Protein AF-A0A8S9ZPK0-F1 (afdb_monomer_lite)

Secondary structure (DSSP, 8-state):
-------------PPPPPHHHHHHHHTS--HHHHHHH---HHHHHHHHHHS-TT----GGG----TTTHHHHHHHHHHTT-TTHHHHHHHHHHHHHHHHTT-HHHHHHHHHHHHHH-HHHHH-HHHHHHHHHHHHHHHHHHHHHHTTS-SSHHHHHHHHHHHHHHHHHHHHHHHHH-HHHHGGGHHHHHHHHHHTT-HHHIIIIITT-GGG--HHHHHHHHHHHHHIIIIIS--HHHHHHHIIIIIHHHHGGGGBSSSTTT-TTT-SS-HHHHHHHHHH---HHHHHHHHHHHHHHHHHHHHHHS------GGGGG---------TTHHHHHHHHHHH--PPP-TTHHHHHTTTT-GGGGG--B-HHHHHHHHHHHHHHHHHH-TT-HHHHHHHHHHHHHTT-HHHHHHHHHHHHHHHHH--------S-HHHHHHHHHHHHHS-HHHHHHHHHHHHHHTT-HHHHHHHGGGSSS-HHHHHHHHHHHHH-SS--S-HHHHGGG---HHHHHHHHHHHTSTTS-HHHHHHHHHHHT-GGG-TTS-HHHHHHHHHHHHHHHHHHHHHHHH-------

Radius of gyration: 31.36 Å; chains: 1; bounding box: 87×72×83 Å

InterPro domains:
  IPR057980 Integrator complex subunit 8, TPR repeats [PF25756] (27-567)

Sequence (575 aa):
MRTLTLPSSNDRIPAIPSDIQIQELSKSENALWNIFTSFDINILRSSFLQLDSTFRIENKRMVFSPVSADPILNAVNASGDRFFVRSQIMLWKLEQLALLGNMKKWTEFVNKFSEDCKVIEENKDLQMLLLCDSMRIGLANWNSDFCRPAFPQEFVKNAPELKQQLNGVLTRAIQDNKSTFQIFSKELTCYLLNNREWSFAVQRIKNQPLLTTPFTNIAVIFSFFFTKLYIEKKKDEAFKTAREVIWKVLTPTFDKLKFGQDPRQCMIGKEPLLNLIEGLKDLEVLNILIGFVSFLYNFVITTDLKPLKSNINAFAETDSTDNVSSTEDSSNLLLRAVGRTIYLDNAELWQSISILDTYKSYEIDVDYLEKVLNLLSEQASLVGPVYLPWLCFRADFAFARERYEEAALLYLETIIALDRGLFQTSLDGTSAGITAKQQICKKVDIDLIYSRLAVSFYFLRMPTLAAIIGQMHTDIKPHLNLIEHLLKNTALTVDSGPAYFPLAGDVHLRTKMAAVYKQPPLELSLYTQSLQCQANKAMNINNSKEVLDRERLRRNERIIEILAKQFFEINIGRK

Organism: NCBI:txid189291

pLDDT: mean 76.19, std 16.97, range [24.22, 95.81]

Foldseek 3Di:
DDDDDDDDPDPPPPPDDDPVRLVVLCPDPQLVSVLVNDLDVVSVVVSVVVDDLPDADDCPPFDADPFQLPVLLVLCVVVVHSCSRVSSSLRSSLVVCLVVLPLVSSVVSVVVVCVVRVSNVVDPVSVLSVLLVSLLSNLLSLLVCLQPPPDVVVNVVCVVVNVVSVVVSVVVQLVPALVSLVSNLLSVLLSCQSVVVLVCLQPPQVVRPSNDALSSVVSNLVSVLCCCCPVVVPPPVSLVSCLPPVCQACQLLFFPPNNPVDPVRHSDHLVSVLSSLLSHQHPVVLLSVLQVLLLVVQVCCPPVVPHDPDDLPPVPDDPDDDDDDPDPVLLVVLCNSLDLRAQHPPVVSSVVNVPDPVVVPGDGNVVSSLVSLVSSLVSCCSRPVLDLSSLRRNLSNCLSVVVLLSNLLSLLSNVCSLPPVPPPPDPPDDPVVVVVNVVVSVSDDNLSSLSSNLSSCLVVQALLLSLQSLLVDPDSVSVLVVSLSSLQPRPHHPDPNLVLLLLRLDLSSLVSQLVSCVDPPHDPVSNVSSVVSNPDPQRDPPDDPVSSVVSNVVSVVVSSQVSCCVSVVDRPDDD

Structure (mmCIF, N/CA/C/O backbone):
data_AF-A0A8S9ZPK0-F1
#
_entry.id   AF-A0A8S9ZPK0-F1
#
loop_
_atom_site.group_PDB
_atom_site.id
_atom_site.type_symbol
_atom_site.label_atom_id
_atom_site.label_alt_id
_atom_site.label_comp_id
_atom_site.label_asym_id
_atom_site.label_entity_id
_atom_site.label_seq_id
_atom_site.pdbx_PDB_ins_code
_atom_site.Cartn_x
_atom_site.Cartn_y
_atom_site.Cartn_z
_atom_site.occupancy
_atom_site.B_iso_or_equiv
_atom_site.auth_seq_id
_atom_site.auth_comp_id
_atom_site.auth_asym_id
_atom_site.auth_atom_id
_atom_site.pdbx_PDB_model_num
ATOM 1 N N . MET A 1 1 ? -53.438 -42.091 -9.674 1.00 29.72 1 MET A N 1
ATOM 2 C CA . MET A 1 1 ? -51.977 -42.159 -9.917 1.00 29.72 1 MET A CA 1
ATOM 3 C C . MET A 1 1 ? -51.540 -40.769 -10.354 1.00 29.72 1 MET A C 1
ATOM 5 O O . MET A 1 1 ? -52.127 -40.268 -11.296 1.00 29.72 1 MET A O 1
ATOM 9 N N . ARG A 1 2 ? -50.858 -40.008 -9.481 1.00 26.83 2 ARG A N 1
ATOM 10 C CA . ARG A 1 2 ? -49.400 -39.719 -9.539 1.00 26.83 2 ARG A CA 1
ATOM 11 C C . ARG A 1 2 ? -49.002 -39.192 -10.930 1.00 26.83 2 ARG A C 1
ATOM 13 O O . ARG A 1 2 ? -49.182 -39.914 -11.893 1.00 26.83 2 ARG A O 1
ATOM 20 N N . THR A 1 3 ? -48.490 -37.974 -11.079 1.00 24.22 3 THR A N 1
ATOM 21 C CA . THR A 1 3 ? -47.294 -37.472 -10.381 1.00 24.22 3 THR A CA 1
ATOM 22 C C . THR A 1 3 ? -47.275 -35.955 -10.190 1.00 24.22 3 THR A C 1
ATOM 24 O O . THR A 1 3 ? -47.578 -35.185 -11.095 1.00 24.22 3 THR A O 1
ATOM 27 N N . LEU A 1 4 ? -46.833 -35.576 -8.990 1.00 29.75 4 LEU A N 1
ATOM 28 C CA . LEU A 1 4 ? -46.273 -34.282 -8.619 1.00 29.75 4 LEU A CA 1
ATOM 29 C C . LEU A 1 4 ? -45.032 -33.965 -9.465 1.00 29.75 4 LEU A C 1
ATOM 31 O O . LEU A 1 4 ? -44.118 -34.784 -9.531 1.00 29.75 4 LEU A O 1
ATOM 35 N N . THR A 1 5 ? -44.949 -32.745 -9.983 1.00 26.58 5 THR A N 1
ATOM 36 C CA . THR A 1 5 ? -43.672 -32.072 -10.240 1.00 26.58 5 THR A CA 1
ATOM 37 C C . THR A 1 5 ? -43.648 -30.809 -9.393 1.00 26.58 5 THR A C 1
ATOM 39 O O . THR A 1 5 ? -44.395 -29.864 -9.645 1.00 26.58 5 THR A O 1
ATOM 42 N N . LEU A 1 6 ? -42.834 -30.846 -8.337 1.00 28.53 6 LEU A N 1
ATOM 43 C CA . LEU A 1 6 ? -42.454 -29.688 -7.529 1.00 28.53 6 LEU A CA 1
ATOM 44 C C . LEU A 1 6 ? -41.881 -28.592 -8.444 1.00 28.53 6 LEU A C 1
ATOM 46 O O . LEU A 1 6 ? -41.043 -28.915 -9.290 1.00 28.53 6 LEU A O 1
ATOM 50 N N . PRO A 1 7 ? -42.248 -27.311 -8.271 1.00 30.31 7 PRO A N 1
ATOM 51 C CA . PRO A 1 7 ? -41.434 -26.239 -8.804 1.00 30.31 7 PRO A CA 1
ATOM 52 C C . PRO A 1 7 ? -40.134 -26.198 -8.002 1.00 30.31 7 PRO A C 1
ATOM 54 O O . PRO A 1 7 ? -40.140 -26.072 -6.777 1.00 30.31 7 PRO A O 1
ATOM 57 N N . SER A 1 8 ? -39.025 -26.341 -8.722 1.00 28.77 8 SER A N 1
ATOM 58 C CA . SER A 1 8 ? -37.666 -26.144 -8.239 1.00 28.77 8 SER A CA 1
ATOM 59 C C . SER A 1 8 ? -37.565 -24.860 -7.416 1.00 28.77 8 SER A C 1
ATOM 61 O O . SER A 1 8 ? -37.899 -23.774 -7.900 1.00 28.77 8 SER A O 1
ATOM 63 N N . SER A 1 9 ? -37.070 -24.999 -6.190 1.00 34.22 9 SER A N 1
ATOM 64 C CA . SER A 1 9 ? -36.557 -23.917 -5.362 1.00 34.22 9 SER A CA 1
ATOM 65 C C . SER A 1 9 ? -35.457 -23.182 -6.126 1.00 34.22 9 SER A C 1
ATOM 67 O O . SER A 1 9 ? -34.291 -23.567 -6.098 1.00 34.22 9 SER A O 1
ATOM 69 N N . ASN A 1 10 ? -35.842 -22.133 -6.848 1.00 32.78 10 ASN A N 1
ATOM 70 C CA . ASN A 1 10 ? -34.906 -21.097 -7.235 1.00 32.78 10 ASN A CA 1
ATOM 71 C C . ASN A 1 10 ? -34.481 -20.396 -5.945 1.00 32.78 10 ASN A C 1
ATOM 73 O O . ASN A 1 10 ? -35.263 -19.629 -5.378 1.00 32.78 10 ASN A O 1
ATOM 77 N N . ASP A 1 11 ? -33.243 -20.644 -5.523 1.00 33.84 11 ASP A N 1
ATOM 78 C CA . ASP A 1 11 ? -32.454 -19.754 -4.675 1.00 33.84 11 ASP A CA 1
ATOM 79 C C . ASP A 1 11 ? -32.315 -18.397 -5.383 1.00 33.84 11 ASP A C 1
ATOM 81 O O . ASP A 1 11 ? -31.284 -18.038 -5.951 1.00 33.84 11 ASP A O 1
ATOM 85 N N . ARG A 1 12 ? -33.400 -17.621 -5.411 1.00 34.88 12 ARG A N 1
ATOM 86 C CA . ARG A 1 12 ? -33.320 -16.194 -5.682 1.00 34.88 12 ARG A CA 1
ATOM 87 C C . ARG A 1 12 ? -32.752 -15.579 -4.419 1.00 34.88 12 ARG A C 1
ATOM 89 O O . ARG A 1 12 ? -33.458 -15.467 -3.418 1.00 34.88 12 ARG A O 1
ATOM 96 N N . ILE A 1 13 ? -31.487 -15.175 -4.482 1.00 34.38 13 ILE A N 1
ATOM 97 C CA . ILE A 1 13 ? -30.953 -14.137 -3.599 1.00 34.38 13 ILE A CA 1
ATOM 98 C C . ILE A 1 13 ? -32.032 -13.041 -3.555 1.00 34.38 13 ILE A C 1
ATOM 100 O O . ILE A 1 13 ? -32.404 -12.546 -4.625 1.00 34.38 13 ILE A O 1
ATOM 104 N N . PRO A 1 14 ? -32.626 -12.731 -2.386 1.00 46.38 14 PRO A N 1
ATOM 105 C CA . PRO A 1 14 ? -33.653 -11.707 -2.321 1.00 46.38 14 PRO A CA 1
ATOM 106 C C . PRO A 1 14 ? -33.056 -10.423 -2.889 1.00 46.38 14 PRO A C 1
ATOM 108 O O . PRO A 1 14 ? -32.005 -9.979 -2.427 1.00 46.38 14 PRO A O 1
ATOM 111 N N . ALA A 1 15 ? -33.683 -9.883 -3.936 1.00 54.69 15 ALA A N 1
ATOM 112 C CA . ALA A 1 15 ? -33.232 -8.646 -4.552 1.00 54.69 15 ALA A CA 1
ATOM 113 C C . ALA A 1 15 ? -33.161 -7.567 -3.466 1.00 54.69 15 ALA A C 1
ATOM 115 O O . ALA A 1 15 ? -34.117 -7.392 -2.705 1.00 54.69 15 ALA A O 1
ATOM 116 N N . ILE A 1 16 ? -32.014 -6.893 -3.370 1.00 59.16 16 ILE A N 1
ATOM 117 C CA . ILE A 1 16 ? -31.833 -5.769 -2.453 1.00 59.16 16 ILE A CA 1
ATOM 118 C C . ILE A 1 16 ? -32.924 -4.741 -2.800 1.00 59.16 16 ILE A C 1
ATOM 120 O O . ILE A 1 16 ? -33.043 -4.388 -3.978 1.00 59.16 16 ILE A O 1
ATOM 124 N N . PRO A 1 17 ? -33.755 -4.303 -1.837 1.00 68.94 17 PRO A N 1
ATOM 125 C CA . PRO A 1 17 ? -34.809 -3.339 -2.120 1.00 68.94 17 PRO A CA 1
ATOM 126 C C . PRO A 1 17 ? -34.199 -2.046 -2.673 1.00 68.94 17 PRO A C 1
ATOM 128 O O . PRO A 1 17 ? -33.182 -1.577 -2.169 1.00 68.94 17 PRO A O 1
ATOM 131 N N . SER A 1 18 ? -34.815 -1.473 -3.705 1.00 74.62 18 SER A N 1
ATOM 132 C CA . SER A 1 18 ? -34.405 -0.168 -4.246 1.00 74.62 18 SER A CA 1
ATOM 133 C C . SER A 1 18 ? -34.606 0.957 -3.222 1.00 74.62 18 SER A C 1
ATOM 135 O O . SER A 1 18 ? -35.471 0.851 -2.352 1.00 74.62 18 SER A O 1
ATOM 137 N N . ASP A 1 19 ? -33.877 2.070 -3.352 1.00 74.31 19 ASP A N 1
ATOM 138 C CA . ASP A 1 19 ? -33.983 3.223 -2.437 1.00 74.31 19 ASP A CA 1
ATOM 139 C C . ASP A 1 19 ? -35.425 3.732 -2.275 1.00 74.31 19 ASP A C 1
ATOM 141 O O . ASP A 1 19 ? -35.847 4.104 -1.179 1.00 74.31 19 ASP A O 1
ATOM 145 N N . ILE A 1 20 ? -36.211 3.691 -3.356 1.00 79.69 20 ILE A N 1
ATOM 146 C CA . ILE A 1 20 ? -37.630 4.073 -3.363 1.00 79.69 20 ILE A CA 1
ATOM 147 C C . ILE A 1 20 ? -38.452 3.093 -2.518 1.00 79.69 20 ILE A C 1
ATOM 149 O O . ILE A 1 20 ? -39.242 3.519 -1.680 1.00 79.69 20 ILE A O 1
ATOM 153 N N . GLN A 1 21 ? -38.218 1.787 -2.673 1.00 78.94 21 GLN A N 1
ATOM 154 C CA . GLN A 1 21 ? -38.884 0.763 -1.866 1.00 78.94 21 GLN A CA 1
ATOM 155 C C . GLN A 1 21 ? -38.506 0.891 -0.388 1.00 78.94 21 GLN A C 1
ATOM 157 O O . GLN A 1 21 ? -39.372 0.772 0.470 1.00 78.94 21 GLN A O 1
ATOM 162 N N . ILE A 1 22 ? -37.245 1.190 -0.064 1.00 74.44 22 ILE A N 1
ATOM 163 C CA . ILE A 1 22 ? -36.819 1.433 1.322 1.00 74.44 22 ILE A CA 1
ATOM 164 C C . ILE A 1 22 ? -37.522 2.671 1.893 1.00 74.44 22 ILE A C 1
ATOM 166 O O . ILE A 1 22 ? -37.986 2.635 3.032 1.00 74.44 22 ILE A O 1
ATOM 170 N N . GLN A 1 23 ? -37.661 3.747 1.111 1.00 75.00 23 GLN A N 1
ATOM 171 C CA . GLN A 1 23 ? -38.401 4.938 1.535 1.00 75.00 23 GLN A CA 1
ATOM 172 C C . GLN A 1 23 ? -39.891 4.656 1.753 1.00 75.00 23 GLN A C 1
ATOM 174 O O . GLN A 1 23 ? -40.455 5.128 2.739 1.00 75.00 23 GLN A O 1
ATOM 179 N N . GLU A 1 24 ? -40.536 3.884 0.883 1.00 76.56 24 GLU A N 1
ATOM 180 C CA . GLU A 1 24 ? -41.938 3.483 1.049 1.00 76.56 24 GLU A CA 1
ATOM 181 C C . GLU A 1 24 ? -42.128 2.594 2.282 1.00 76.56 24 GLU A C 1
ATOM 183 O O . GLU A 1 24 ? -43.028 2.833 3.088 1.00 76.56 24 GLU A O 1
ATOM 188 N N . LEU A 1 25 ? -41.230 1.630 2.494 1.00 73.62 25 LEU A N 1
ATOM 189 C CA . LEU A 1 25 ? -41.229 0.769 3.678 1.00 73.62 25 LEU A CA 1
ATOM 190 C C . LEU A 1 25 ? -40.976 1.562 4.967 1.00 73.62 25 LEU A C 1
ATOM 192 O O . LEU A 1 25 ? -41.620 1.290 5.980 1.00 73.62 25 LEU A O 1
ATOM 196 N N . SER A 1 26 ? -40.121 2.588 4.921 1.00 67.12 26 SER A N 1
ATOM 197 C CA . SER A 1 26 ? -39.860 3.486 6.057 1.00 67.12 26 SER A CA 1
ATOM 198 C C . SER A 1 26 ? -41.045 4.380 6.434 1.00 67.12 26 SER A C 1
ATOM 200 O O . SER A 1 26 ? -41.071 4.930 7.530 1.00 67.12 26 SER A O 1
ATOM 202 N N . LYS A 1 27 ? -42.024 4.524 5.532 1.00 75.00 27 LYS A N 1
ATOM 203 C CA . LYS A 1 27 ? -43.287 5.232 5.781 1.00 75.00 27 LYS A CA 1
ATOM 204 C C . LYS A 1 27 ? -44.397 4.290 6.248 1.00 75.00 27 LYS A C 1
ATOM 206 O O . LYS A 1 27 ? -45.496 4.755 6.537 1.00 75.00 27 LYS A O 1
ATOM 211 N N . SER A 1 28 ? -44.149 2.979 6.281 1.00 70.12 28 SER A N 1
ATOM 212 C CA . SER A 1 28 ? -45.157 2.008 6.697 1.00 70.12 28 SER A CA 1
ATOM 213 C C . SER A 1 28 ? -45.361 2.035 8.216 1.00 70.12 28 SER A C 1
ATOM 215 O O . SER A 1 28 ? -44.416 2.165 8.988 1.00 70.12 28 SER A O 1
ATOM 217 N N . GLU A 1 29 ? -46.601 1.848 8.669 1.00 71.25 29 GLU A N 1
ATOM 218 C CA . GLU A 1 29 ? -46.918 1.724 10.104 1.00 71.25 29 GLU A CA 1
ATOM 219 C C . GLU A 1 29 ? -46.503 0.362 10.691 1.00 71.25 29 GLU A C 1
ATOM 221 O O . GLU A 1 29 ? -46.737 0.072 11.862 1.00 71.25 29 GLU A O 1
ATOM 226 N N . ASN A 1 30 ? -45.882 -0.504 9.888 1.00 82.25 30 ASN A N 1
ATOM 227 C CA . ASN A 1 30 ? -45.494 -1.834 10.317 1.00 82.25 30 ASN A CA 1
ATOM 228 C C . ASN A 1 30 ? -44.265 -1.767 11.238 1.00 82.25 30 ASN A C 1
ATOM 230 O O . ASN A 1 30 ? -43.168 -1.397 10.811 1.00 82.25 30 ASN A O 1
ATOM 234 N N . ALA A 1 31 ? -44.440 -2.206 12.486 1.00 81.06 31 ALA A N 1
ATOM 235 C CA . ALA A 1 31 ? -43.391 -2.278 13.502 1.00 81.06 31 ALA A CA 1
ATOM 236 C C . ALA A 1 31 ? -42.100 -2.962 13.018 1.00 81.06 31 ALA A C 1
ATOM 238 O O . ALA A 1 31 ? -40.998 -2.512 13.327 1.00 81.06 31 ALA A O 1
ATOM 239 N N . LEU A 1 32 ? -42.221 -4.032 12.230 1.00 81.62 32 LEU A N 1
ATOM 240 C CA . LEU A 1 32 ? -41.086 -4.802 11.727 1.00 81.62 32 LEU A CA 1
ATOM 241 C C . LEU A 1 32 ? -40.275 -4.006 10.696 1.00 81.62 32 LEU A C 1
ATOM 243 O O . LEU A 1 32 ? -39.047 -3.998 10.752 1.00 81.62 32 LEU A O 1
ATOM 247 N N . TRP A 1 33 ? -40.947 -3.279 9.801 1.00 82.50 33 TRP A N 1
ATOM 248 C CA . TRP A 1 33 ? -40.270 -2.410 8.838 1.00 82.50 33 TRP A CA 1
ATOM 249 C C . TRP A 1 33 ? -39.621 -1.214 9.520 1.00 82.50 33 TRP A C 1
ATOM 251 O O . TRP A 1 33 ? -38.454 -0.948 9.254 1.00 82.50 33 TRP A O 1
ATOM 261 N N . ASN A 1 34 ? -40.303 -0.592 10.483 1.00 84.88 34 ASN A N 1
ATOM 262 C CA . ASN A 1 34 ? -39.725 0.472 11.303 1.00 84.88 34 ASN A CA 1
ATOM 263 C C . ASN A 1 34 ? -38.454 0.016 12.031 1.00 84.88 34 ASN A C 1
ATOM 265 O O . ASN A 1 34 ? -37.470 0.755 12.082 1.00 84.88 34 ASN A O 1
ATOM 269 N N . ILE A 1 35 ? -38.428 -1.223 12.526 1.00 85.19 35 ILE A N 1
ATOM 270 C CA . ILE A 1 35 ? -37.233 -1.815 13.132 1.00 85.19 35 ILE A CA 1
ATOM 271 C C . ILE A 1 35 ? -36.103 -1.995 12.124 1.00 85.19 35 ILE A C 1
ATOM 273 O O . ILE A 1 35 ? -34.948 -1.763 12.471 1.00 85.19 35 ILE A O 1
ATOM 277 N N . PHE A 1 36 ? -36.382 -2.364 10.878 1.00 83.56 36 PHE A N 1
ATOM 278 C CA . PHE A 1 36 ? -35.328 -2.514 9.878 1.00 83.56 36 PHE A CA 1
ATOM 279 C C . PHE A 1 36 ? -34.828 -1.175 9.327 1.00 83.56 36 PHE A C 1
ATOM 281 O O . PHE A 1 36 ? -33.621 -1.013 9.166 1.00 83.56 36 PHE A O 1
ATOM 288 N N . THR A 1 37 ? -35.706 -0.197 9.106 1.00 84.44 37 THR A N 1
ATOM 289 C CA . THR A 1 37 ? -35.370 1.036 8.374 1.00 84.44 37 THR A CA 1
ATOM 290 C C . THR A 1 37 ? -35.040 2.237 9.261 1.00 84.44 37 THR A C 1
ATOM 292 O O . THR A 1 37 ? -34.366 3.154 8.799 1.00 84.44 37 THR A O 1
ATOM 295 N N . SER A 1 38 ? -35.494 2.276 10.520 1.00 86.94 38 SER A N 1
ATOM 296 C CA . SER A 1 38 ? -35.297 3.442 11.396 1.00 86.94 38 SER A CA 1
ATOM 297 C C . SER A 1 38 ? -34.034 3.345 12.253 1.00 86.94 38 SER A C 1
ATOM 299 O O . SER A 1 38 ? -33.698 2.283 12.770 1.00 86.94 38 SER A O 1
ATOM 301 N N . PHE A 1 39 ? -33.365 4.478 12.466 1.00 88.38 39 PHE A N 1
ATOM 302 C CA . PHE A 1 39 ? -32.302 4.646 13.467 1.00 88.38 39 PHE A CA 1
ATOM 303 C C . PHE A 1 39 ? -32.743 5.549 14.632 1.00 88.38 39 PHE A C 1
ATOM 305 O O . PHE A 1 39 ? -31.925 5.901 15.473 1.00 88.38 39 PHE A O 1
ATOM 312 N N . ASP A 1 40 ? -34.016 5.947 14.706 1.00 87.44 40 ASP A N 1
ATOM 313 C CA . ASP A 1 40 ? -34.529 6.690 15.860 1.00 87.44 40 ASP A CA 1
ATOM 314 C C . ASP A 1 40 ? -34.955 5.717 16.960 1.00 87.44 40 ASP A C 1
ATOM 316 O O . ASP A 1 40 ? -35.911 4.955 16.798 1.00 87.44 40 ASP A O 1
ATOM 320 N N . ILE A 1 41 ? -34.269 5.771 18.103 1.00 85.44 41 ILE A N 1
ATOM 321 C CA . ILE A 1 41 ? -34.549 4.893 19.236 1.00 85.44 41 ILE A CA 1
ATOM 322 C C . ILE A 1 41 ? -35.996 5.004 19.726 1.00 85.44 41 ILE A C 1
ATOM 324 O O . ILE A 1 41 ? -36.561 4.009 20.165 1.00 85.44 41 ILE A O 1
ATOM 328 N N . ASN A 1 42 ? -36.631 6.174 19.612 1.00 87.00 42 ASN A N 1
ATOM 329 C CA . ASN A 1 42 ? -38.009 6.362 20.055 1.00 87.00 42 ASN A CA 1
ATOM 330 C C . ASN A 1 42 ? -38.987 5.585 19.165 1.00 87.00 42 ASN A C 1
ATOM 332 O O . ASN A 1 42 ? -39.918 4.957 19.670 1.00 87.00 42 ASN A O 1
ATOM 336 N N . ILE A 1 43 ? -38.732 5.567 17.853 1.00 87.38 43 ILE A N 1
ATOM 337 C CA . ILE A 1 43 ? -39.488 4.766 16.881 1.00 87.38 43 ILE A CA 1
ATOM 338 C C . ILE A 1 43 ? -39.237 3.273 17.118 1.00 87.38 43 ILE A C 1
ATOM 340 O O . ILE A 1 43 ? -40.154 2.457 17.025 1.00 87.38 43 ILE A O 1
ATOM 344 N N . LEU A 1 44 ? -38.006 2.894 17.465 1.00 87.44 44 LEU A N 1
ATOM 345 C CA . LEU A 1 44 ? -37.683 1.506 17.789 1.00 87.44 44 LEU A CA 1
ATOM 346 C C . LEU A 1 44 ? -38.385 1.054 19.073 1.00 87.44 44 LEU A C 1
ATOM 348 O O . LEU A 1 44 ? -38.981 -0.019 19.080 1.00 87.44 44 LEU A O 1
ATOM 352 N N . ARG A 1 45 ? -38.399 1.880 20.128 1.00 84.88 45 ARG A N 1
ATOM 353 C CA . ARG A 1 45 ? -39.120 1.606 21.383 1.00 84.88 45 ARG A CA 1
ATOM 354 C C . ARG A 1 45 ? -40.601 1.338 21.127 1.00 84.88 45 ARG A C 1
ATOM 356 O O . ARG A 1 45 ? -41.112 0.319 21.586 1.00 84.88 45 ARG A O 1
ATOM 363 N N . SER A 1 46 ? -41.278 2.214 20.381 1.00 86.00 46 SER A N 1
ATOM 364 C CA . SER A 1 46 ? -42.700 2.031 20.066 1.00 86.00 46 SER A CA 1
ATOM 365 C C . SER A 1 46 ? -42.940 0.778 19.220 1.00 86.00 46 SER A C 1
ATOM 367 O O . SER A 1 46 ? -43.850 0.007 19.515 1.00 86.00 46 SER A O 1
ATOM 369 N N . SER A 1 47 ? -42.074 0.508 18.242 1.00 86.88 47 SER A N 1
ATOM 370 C CA . SER A 1 47 ? -42.166 -0.681 17.386 1.00 86.88 47 SER A CA 1
ATOM 371 C C . SER A 1 47 ? -41.943 -1.982 18.167 1.00 86.88 47 SER A C 1
ATOM 373 O O . SER A 1 47 ? -42.648 -2.968 17.967 1.00 86.88 47 SER A O 1
ATOM 375 N N . PHE A 1 48 ? -41.017 -1.991 19.127 1.00 84.12 48 PHE A N 1
ATOM 376 C CA . PHE A 1 48 ? -40.763 -3.154 19.976 1.00 84.12 48 PHE A CA 1
ATOM 377 C C . PHE A 1 48 ? -41.894 -3.481 20.951 1.00 84.12 48 PHE A C 1
ATOM 379 O O . PHE A 1 48 ? -41.963 -4.619 21.419 1.00 84.12 48 PHE A O 1
ATOM 386 N N . LEU A 1 49 ? -42.745 -2.511 21.293 1.00 82.81 49 LEU A N 1
ATOM 387 C CA . LEU A 1 49 ? -43.949 -2.744 22.097 1.00 82.81 49 LEU A CA 1
ATOM 388 C C . LEU A 1 49 ? -45.072 -3.398 21.280 1.00 82.81 49 LEU A C 1
ATOM 390 O O . LEU A 1 49 ? -45.932 -4.051 21.859 1.00 82.81 49 LEU A O 1
ATOM 394 N N . GLN A 1 50 ? -45.057 -3.223 19.957 1.00 80.88 50 GLN A N 1
ATOM 395 C CA . GLN A 1 50 ? -46.059 -3.767 19.036 1.00 80.88 50 GLN A CA 1
ATOM 396 C C . GLN A 1 50 ? -45.724 -5.187 18.552 1.00 80.88 50 GLN A C 1
ATOM 398 O O . GLN A 1 50 ? -46.592 -5.871 18.014 1.00 80.88 50 GLN A O 1
ATOM 403 N N . LEU A 1 51 ? -44.474 -5.631 18.719 1.00 75.31 51 LEU A N 1
ATOM 404 C CA . LEU A 1 51 ? -44.044 -6.976 18.348 1.00 75.31 51 LEU A CA 1
ATOM 405 C C . LEU A 1 51 ? -44.404 -8.013 19.413 1.00 75.31 51 LEU A C 1
ATOM 407 O O . LEU A 1 51 ? -44.324 -7.753 20.614 1.00 75.31 51 LEU A O 1
ATOM 411 N N . ASP A 1 52 ? -44.719 -9.224 18.952 1.00 69.69 52 ASP A N 1
ATOM 412 C CA . ASP A 1 52 ? -44.917 -10.370 19.832 1.00 69.69 52 ASP A CA 1
ATOM 413 C C . ASP A 1 52 ? -43.618 -10.719 20.584 1.00 69.69 52 ASP A C 1
ATOM 415 O O . ASP A 1 52 ? -42.511 -10.672 20.043 1.00 69.69 52 ASP A O 1
ATOM 419 N N . SER A 1 53 ? -43.771 -11.131 21.840 1.00 63.84 53 SER A N 1
ATOM 420 C CA . SER A 1 53 ? -42.720 -11.623 22.737 1.00 63.84 53 SER A CA 1
ATOM 421 C C . SER A 1 53 ? -41.923 -12.815 22.185 1.00 63.84 53 SER A C 1
ATOM 423 O O . SER A 1 53 ? -40.836 -13.119 22.677 1.00 63.84 53 SER A O 1
ATOM 425 N N . THR A 1 54 ? -42.451 -13.484 21.159 1.00 64.31 54 THR A N 1
ATOM 426 C CA . THR A 1 54 ? -41.825 -14.615 20.462 1.00 64.31 54 THR A CA 1
ATOM 427 C C . THR A 1 54 ? -40.947 -14.207 19.278 1.00 64.31 54 THR A C 1
ATOM 429 O O . THR A 1 54 ? -40.245 -15.056 18.723 1.00 64.31 54 THR A O 1
ATOM 432 N N . PHE A 1 55 ? -40.949 -12.927 18.893 1.00 69.12 55 PHE A N 1
ATOM 433 C CA . PHE A 1 55 ? -40.197 -12.442 17.746 1.00 69.12 55 PHE A CA 1
ATOM 434 C C . PHE A 1 55 ? -38.691 -12.672 17.924 1.00 69.12 55 PHE A C 1
ATOM 436 O O . PHE A 1 55 ? -38.084 -12.250 18.909 1.00 69.12 55 PHE A O 1
ATOM 443 N N . ARG A 1 56 ? -38.077 -13.331 16.939 1.00 66.94 56 ARG A N 1
ATOM 444 C CA . ARG A 1 56 ? -36.630 -13.535 16.849 1.00 66.94 56 ARG A CA 1
ATOM 445 C C . ARG A 1 56 ? -36.172 -13.229 15.435 1.00 66.94 56 ARG A C 1
ATOM 447 O O . ARG A 1 56 ? -36.824 -13.636 14.477 1.00 66.94 56 ARG A O 1
ATOM 454 N N . ILE A 1 57 ? -35.036 -12.552 15.311 1.00 66.62 57 ILE A N 1
ATOM 455 C CA . ILE A 1 57 ? -34.370 -12.378 14.021 1.00 66.62 57 ILE A CA 1
ATOM 456 C C . ILE A 1 57 ? -33.279 -13.439 13.904 1.00 66.62 57 ILE A C 1
ATOM 458 O O . ILE A 1 57 ? -32.532 -13.686 14.851 1.00 66.62 57 ILE A O 1
ATOM 462 N N . GLU A 1 58 ? -33.201 -14.099 12.748 1.00 64.69 58 GLU A N 1
ATOM 463 C CA . GLU A 1 58 ? -32.127 -15.049 12.481 1.00 64.69 58 GLU A CA 1
ATOM 464 C C . GLU A 1 58 ? -30.771 -14.336 12.467 1.00 64.69 58 GLU A C 1
ATOM 466 O O . GLU A 1 58 ? -30.486 -13.497 11.611 1.00 64.69 58 GLU A O 1
ATOM 471 N N . ASN A 1 59 ? -29.905 -14.738 13.398 1.00 61.88 59 ASN A N 1
ATOM 472 C CA . ASN A 1 59 ? -28.618 -14.094 13.659 1.00 61.88 59 ASN A CA 1
ATOM 473 C C . ASN A 1 59 ? -27.655 -14.117 12.455 1.00 61.88 59 ASN A C 1
ATOM 475 O O . ASN A 1 59 ? -26.737 -13.311 12.371 1.00 61.88 59 ASN A O 1
ATOM 479 N N . LYS A 1 60 ? -27.874 -15.017 11.484 1.00 63.44 60 LYS A N 1
ATOM 480 C CA . LYS A 1 60 ? -26.983 -15.237 10.330 1.00 63.44 60 LYS A CA 1
ATOM 481 C C . LYS A 1 60 ? -26.833 -14.027 9.399 1.00 63.44 60 LYS A C 1
ATOM 483 O O . LYS A 1 60 ? -25.941 -14.038 8.560 1.00 63.44 60 LYS A O 1
ATOM 488 N N . ARG A 1 61 ? -27.712 -13.023 9.495 1.00 67.56 61 ARG A N 1
ATOM 489 C CA . ARG A 1 61 ? -27.693 -11.822 8.636 1.00 67.56 61 ARG A CA 1
ATOM 490 C C . ARG A 1 61 ? -27.320 -10.536 9.377 1.00 67.56 61 ARG A C 1
ATOM 492 O O . ARG A 1 61 ? -27.290 -9.476 8.759 1.00 67.56 61 ARG A O 1
ATOM 499 N N . MET A 1 62 ? -27.064 -10.614 10.681 1.00 78.19 62 MET A N 1
ATOM 500 C CA . MET A 1 62 ? -26.688 -9.462 11.493 1.00 78.19 62 MET A CA 1
ATOM 501 C C . MET A 1 62 ? -25.173 -9.427 11.671 1.00 78.19 62 MET A C 1
ATOM 503 O O . MET A 1 62 ? -24.561 -10.418 12.060 1.00 78.19 62 MET A O 1
ATOM 507 N N . VAL A 1 63 ? -24.578 -8.275 11.369 1.00 84.06 63 VAL A N 1
ATOM 508 C CA . VAL A 1 63 ? -23.167 -7.991 11.648 1.00 84.06 63 VAL A CA 1
ATOM 509 C C . VAL A 1 63 ? -23.111 -7.226 12.961 1.00 84.06 63 VAL A C 1
ATOM 511 O O . VAL A 1 63 ? -23.843 -6.254 13.137 1.00 84.06 63 VAL A O 1
ATOM 514 N N . PHE A 1 64 ? -22.273 -7.678 13.883 1.00 87.44 64 PHE A N 1
ATOM 515 C CA . PHE A 1 64 ? -22.123 -7.074 15.200 1.00 87.44 64 PHE A CA 1
ATOM 516 C C . PHE A 1 64 ? -20.691 -6.607 15.412 1.00 87.44 64 PHE A C 1
ATOM 518 O O . PHE A 1 64 ? -19.765 -7.171 14.826 1.00 87.44 64 PHE A O 1
ATOM 525 N N . SER A 1 65 ? -20.518 -5.633 16.307 1.00 85.50 65 SER A N 1
ATOM 526 C CA . SER A 1 65 ? -19.187 -5.236 16.757 1.00 85.50 65 SER A CA 1
ATOM 527 C C . SER A 1 65 ? -18.449 -6.451 17.331 1.00 85.50 65 SER A C 1
ATOM 529 O O . SER A 1 65 ? -18.977 -7.106 18.237 1.00 85.50 65 SER A O 1
ATOM 531 N N . PRO A 1 66 ? -17.213 -6.730 16.878 1.00 82.75 66 PRO A N 1
ATOM 532 C CA . PRO A 1 66 ? -16.414 -7.849 17.377 1.00 82.75 66 PRO A CA 1
ATOM 533 C C . PRO A 1 66 ? -15.922 -7.633 18.817 1.00 82.75 66 PRO A C 1
ATOM 535 O O . PRO A 1 66 ? -15.263 -8.498 19.386 1.00 82.75 66 PRO A O 1
ATOM 538 N N . VAL A 1 67 ? -16.197 -6.460 19.392 1.00 84.88 67 VAL A N 1
ATOM 539 C CA . VAL A 1 67 ? -15.670 -6.019 20.682 1.00 84.88 67 VAL A CA 1
ATOM 540 C C . VAL A 1 67 ? -16.772 -5.948 21.728 1.00 84.88 67 VAL A C 1
ATOM 542 O O . VAL A 1 67 ? -16.638 -6.509 22.813 1.00 84.88 67 VAL A O 1
ATOM 545 N N . SER A 1 68 ? -17.842 -5.211 21.427 1.00 87.19 68 SER A N 1
ATOM 546 C CA . SER A 1 68 ? -18.843 -4.837 22.427 1.00 87.19 68 SER A CA 1
ATOM 547 C C . SER A 1 68 ? -20.047 -5.774 22.460 1.00 87.19 68 SER A C 1
ATOM 549 O O . SER A 1 68 ? -20.677 -5.912 23.509 1.00 87.19 68 SER A O 1
ATOM 551 N N . ALA A 1 69 ? -20.352 -6.463 21.357 1.00 87.81 69 ALA A N 1
ATOM 552 C CA . ALA A 1 69 ? -21.608 -7.190 21.230 1.00 87.81 69 ALA A CA 1
ATOM 553 C C . ALA A 1 69 ? -21.717 -8.386 22.183 1.00 87.81 69 ALA A C 1
ATOM 555 O O . ALA A 1 69 ? -22.659 -8.442 22.971 1.00 87.81 69 ALA A O 1
ATOM 556 N N . ASP A 1 70 ? -20.750 -9.306 22.167 1.00 88.62 70 ASP A N 1
ATOM 557 C CA . ASP A 1 70 ? -20.807 -10.511 23.004 1.00 88.62 70 ASP A CA 1
ATOM 558 C C . ASP A 1 70 ? -20.798 -10.198 24.511 1.00 88.62 70 ASP A C 1
ATOM 560 O O . ASP A 1 70 ? -21.650 -10.735 25.225 1.00 88.62 70 ASP A O 1
ATOM 564 N N . PRO A 1 71 ? -19.922 -9.315 25.040 1.00 89.62 71 PRO A N 1
ATOM 565 C CA . PRO A 1 71 ? -19.946 -8.967 26.461 1.00 89.62 71 PRO A CA 1
ATOM 566 C C . PRO A 1 71 ? -21.277 -8.355 26.909 1.00 89.62 71 PRO A C 1
ATOM 568 O O . PRO A 1 71 ? -21.797 -8.724 27.964 1.00 89.62 71 PRO A O 1
ATOM 571 N N . ILE A 1 72 ? -21.858 -7.464 26.097 1.00 89.50 72 ILE A N 1
ATOM 572 C CA . ILE A 1 72 ? -23.144 -6.830 26.406 1.00 89.50 72 ILE A CA 1
ATOM 573 C C . ILE A 1 72 ? -24.271 -7.862 26.351 1.00 89.50 72 ILE A C 1
ATOM 575 O O . ILE A 1 72 ? -25.064 -7.949 27.286 1.00 89.50 72 ILE A O 1
ATOM 579 N N . LEU A 1 73 ? -24.336 -8.678 25.297 1.00 89.50 73 LEU A N 1
ATOM 580 C CA . LEU A 1 73 ? -25.371 -9.701 25.154 1.00 89.50 73 LEU A CA 1
ATOM 581 C C . LEU A 1 73 ? -25.304 -10.743 26.273 1.00 89.50 73 LEU A C 1
ATOM 583 O O . LEU A 1 73 ? -26.345 -11.126 26.806 1.00 89.50 73 LEU A O 1
ATOM 587 N N . ASN A 1 74 ? -24.104 -11.150 26.683 1.00 89.81 74 ASN A N 1
ATOM 588 C CA . ASN A 1 74 ? -23.918 -12.064 27.806 1.00 89.81 74 ASN A CA 1
ATOM 589 C C . ASN A 1 74 ? -24.399 -11.453 29.126 1.00 89.81 74 ASN A C 1
ATOM 591 O O . ASN A 1 74 ? -25.093 -12.129 29.885 1.00 89.81 74 ASN A O 1
ATOM 595 N N . ALA A 1 75 ? -24.094 -10.179 29.386 1.00 87.88 75 ALA A N 1
ATOM 596 C CA . ALA A 1 75 ? -24.551 -9.487 30.589 1.00 87.88 75 ALA A CA 1
ATOM 597 C C . ALA A 1 75 ? -26.081 -9.313 30.613 1.00 87.88 75 ALA A C 1
ATOM 599 O O . ALA A 1 75 ? -26.724 -9.593 31.625 1.00 87.88 75 ALA A O 1
ATOM 600 N N . VAL A 1 76 ? -26.676 -8.928 29.479 1.00 87.62 76 VAL A N 1
ATOM 601 C CA . VAL A 1 76 ? -28.134 -8.803 29.323 1.00 87.62 76 VAL A CA 1
ATOM 602 C C . VAL A 1 76 ? -28.811 -10.159 29.539 1.00 87.62 76 VAL A C 1
ATOM 604 O O . VAL A 1 76 ? -29.755 -10.258 30.320 1.00 87.62 76 VAL A O 1
ATOM 607 N N . ASN A 1 77 ? -28.291 -11.230 28.935 1.00 85.88 77 ASN A N 1
ATOM 608 C CA . ASN A 1 77 ? -28.825 -12.579 29.123 1.00 85.88 77 ASN A CA 1
ATOM 609 C C . ASN A 1 77 ? -28.709 -13.053 30.584 1.00 85.88 77 ASN A C 1
ATOM 611 O O . ASN A 1 77 ? -29.662 -13.600 31.134 1.00 85.88 77 ASN A O 1
ATOM 615 N N . ALA A 1 78 ? -27.568 -12.801 31.235 1.00 84.56 78 ALA A N 1
ATOM 616 C CA . ALA A 1 78 ? -27.332 -13.178 32.629 1.00 84.56 78 ALA A CA 1
ATOM 617 C C . ALA A 1 78 ? -28.259 -12.446 33.613 1.00 84.56 78 ALA A C 1
ATOM 619 O O . ALA A 1 78 ? -28.643 -13.014 34.633 1.00 84.56 78 ALA A O 1
ATOM 620 N N . SER A 1 79 ? -28.661 -11.214 33.295 1.00 80.69 79 SER A N 1
ATOM 621 C CA . SER A 1 79 ? -29.621 -10.449 34.100 1.00 80.69 79 SER A CA 1
ATOM 622 C C . SER A 1 79 ? -31.072 -10.947 33.987 1.00 80.69 79 SER A C 1
ATOM 624 O O . SER A 1 79 ? -31.951 -10.449 34.689 1.00 80.69 79 SER A O 1
ATOM 626 N N . GLY A 1 80 ? -31.342 -11.936 33.122 1.00 69.50 80 GLY A N 1
ATOM 627 C CA . GLY A 1 80 ? -32.695 -12.437 32.864 1.00 69.50 80 GLY A CA 1
ATOM 628 C C . GLY A 1 80 ? -33.573 -11.431 32.117 1.00 69.50 80 GLY A C 1
ATOM 629 O O . GLY A 1 80 ? -34.804 -11.519 32.162 1.00 69.50 80 GLY A O 1
ATOM 630 N N . ASP A 1 81 ? -32.950 -10.459 31.452 1.00 67.06 81 ASP A N 1
ATOM 631 C CA . ASP A 1 81 ? -33.651 -9.366 30.809 1.00 67.06 81 ASP A CA 1
ATOM 632 C C . ASP A 1 81 ? -34.419 -9.858 29.569 1.00 67.06 81 ASP A C 1
ATOM 634 O O . ASP A 1 81 ? -33.858 -10.393 28.606 1.00 67.06 81 ASP A O 1
ATOM 638 N N . ARG A 1 82 ? -35.740 -9.635 29.567 1.00 66.56 82 ARG A N 1
ATOM 639 C CA . ARG A 1 82 ? -36.628 -9.952 28.431 1.00 66.56 82 ARG A CA 1
ATOM 640 C C . ARG A 1 82 ? -36.286 -9.134 27.181 1.00 66.56 82 ARG A C 1
ATOM 642 O O . ARG A 1 82 ? -36.814 -9.410 26.106 1.00 66.56 82 ARG A O 1
ATOM 649 N N . PHE A 1 83 ? -35.418 -8.134 27.308 1.00 71.06 83 PHE A N 1
ATOM 650 C CA . PHE A 1 83 ? -34.987 -7.255 26.234 1.00 71.06 83 PHE A CA 1
ATOM 651 C C . PHE A 1 83 ? -33.804 -7.810 25.422 1.00 71.06 83 PHE A C 1
ATOM 653 O O . PHE A 1 83 ? -33.349 -7.123 24.516 1.00 71.06 83 PHE A O 1
ATOM 660 N N . PHE A 1 84 ? -33.341 -9.050 25.637 1.00 80.31 84 PHE A N 1
ATOM 661 C CA . PHE A 1 84 ? -32.210 -9.633 24.890 1.00 80.31 84 PHE A CA 1
ATOM 662 C C . PHE A 1 84 ? -32.296 -9.457 23.358 1.00 80.31 84 PHE A C 1
ATOM 664 O O . PHE A 1 84 ? -31.347 -8.979 22.738 1.00 80.31 84 PHE A O 1
ATOM 671 N N . VAL A 1 85 ? -33.448 -9.755 22.742 1.00 80.44 85 VAL A N 1
ATOM 672 C CA . VAL A 1 85 ? -33.658 -9.565 21.288 1.00 80.44 85 VAL A CA 1
ATOM 673 C C . VAL A 1 85 ? -33.615 -8.083 20.895 1.00 80.44 85 VAL A C 1
ATOM 675 O O . VAL A 1 85 ? -33.099 -7.730 19.836 1.00 80.44 85 VAL A O 1
ATOM 678 N N . ARG A 1 86 ? -34.114 -7.192 21.761 1.00 85.00 86 ARG A N 1
ATOM 679 C CA . ARG A 1 86 ? -34.050 -5.739 21.544 1.00 85.00 86 ARG A CA 1
ATOM 680 C C . ARG A 1 86 ? -32.596 -5.274 21.578 1.00 85.00 86 ARG A C 1
ATOM 682 O O . ARG A 1 86 ? -32.172 -4.590 20.655 1.00 85.00 86 ARG A O 1
ATOM 689 N N . SER A 1 87 ? -31.817 -5.717 22.563 1.00 87.12 87 SER A N 1
ATOM 690 C CA . SER A 1 87 ? -30.387 -5.414 22.679 1.00 87.12 87 SER A CA 1
ATOM 691 C C . SER A 1 87 ? -29.587 -5.930 21.483 1.00 87.12 87 SER A C 1
ATOM 693 O O . SER A 1 87 ? -28.741 -5.199 20.978 1.00 87.12 87 SER A O 1
ATOM 695 N N . GLN A 1 88 ? -29.898 -7.121 20.953 1.00 86.75 88 GLN A N 1
ATOM 696 C CA . GLN A 1 88 ? -29.307 -7.600 19.695 1.00 86.75 88 GLN A CA 1
ATOM 697 C C . GLN A 1 88 ? -29.565 -6.619 18.547 1.00 86.75 88 GLN A C 1
ATOM 699 O O . GLN A 1 88 ? -28.636 -6.197 17.867 1.00 86.75 88 GLN A O 1
ATOM 704 N N . ILE A 1 89 ? -30.810 -6.191 18.353 1.00 87.62 89 ILE A N 1
ATOM 705 C CA . ILE A 1 89 ? -31.152 -5.276 17.258 1.00 87.62 89 ILE A CA 1
ATOM 706 C C . ILE A 1 89 ? -30.504 -3.899 17.443 1.00 87.62 89 ILE A C 1
ATOM 708 O O . ILE A 1 89 ? -30.035 -3.313 16.468 1.00 87.62 89 ILE A O 1
ATOM 712 N N . MET A 1 90 ? -30.445 -3.386 18.674 1.00 89.88 90 MET A N 1
ATOM 713 C CA . MET A 1 90 ? -29.775 -2.114 18.961 1.00 89.88 90 MET A CA 1
ATOM 714 C C . MET A 1 90 ? -28.270 -2.192 18.670 1.00 89.88 90 MET A C 1
ATOM 716 O O . MET A 1 90 ? -27.733 -1.299 18.018 1.00 89.88 90 MET A O 1
ATOM 720 N N . LEU A 1 91 ? -27.599 -3.276 19.073 1.00 90.44 91 LEU A N 1
ATOM 721 C CA . LEU A 1 91 ? -26.180 -3.506 18.776 1.00 90.44 91 LEU A CA 1
ATOM 722 C C . LEU A 1 91 ? -25.923 -3.675 17.274 1.00 90.44 91 LEU A C 1
ATOM 724 O O . LEU A 1 91 ? -24.950 -3.139 16.752 1.00 90.44 91 LEU A O 1
ATOM 728 N N . TRP A 1 92 ? -26.822 -4.357 16.561 1.00 90.19 92 TRP A N 1
ATOM 729 C CA . TRP A 1 92 ? -26.765 -4.465 15.103 1.00 90.19 92 TRP A CA 1
ATOM 730 C C . TRP A 1 92 ? -26.871 -3.092 14.424 1.00 90.19 92 TRP A C 1
ATOM 732 O O . TRP A 1 92 ? -26.101 -2.786 13.516 1.00 90.19 92 TRP A O 1
ATOM 742 N N . LYS A 1 93 ? -27.773 -2.221 14.893 1.00 91.12 93 LYS A N 1
ATOM 743 C CA . LYS A 1 93 ? -27.897 -0.848 14.374 1.00 91.12 93 LYS A CA 1
ATOM 744 C C . LYS A 1 93 ? -26.684 0.018 14.672 1.00 91.12 93 LYS A C 1
ATOM 746 O O . LYS A 1 93 ? -26.302 0.823 13.824 1.00 91.12 93 LYS A O 1
ATOM 751 N N . LEU A 1 94 ? -26.075 -0.146 15.843 1.00 91.56 94 LEU A N 1
ATOM 752 C CA . LEU A 1 94 ? -24.817 0.521 16.167 1.00 91.56 94 LEU A CA 1
ATOM 753 C C . LEU A 1 94 ? -23.709 0.109 15.196 1.00 91.56 94 LEU A C 1
ATOM 755 O O . LEU A 1 94 ? -23.015 0.981 14.679 1.00 91.56 94 LEU A O 1
ATOM 759 N N . GLU A 1 95 ? -23.587 -1.179 14.877 1.00 90.62 95 GLU A N 1
ATOM 760 C CA . GLU A 1 95 ? -22.594 -1.639 13.901 1.00 90.62 95 GLU A CA 1
ATOM 761 C C . GLU A 1 95 ? -22.890 -1.110 12.489 1.00 90.62 95 GLU A C 1
ATOM 763 O O . GLU A 1 95 ? -21.986 -0.662 11.789 1.00 90.62 95 GLU A O 1
ATOM 768 N N . GLN A 1 96 ? -24.160 -1.045 12.078 1.00 89.50 96 GLN A N 1
ATOM 769 C CA . GLN A 1 96 ? -24.530 -0.408 10.809 1.00 89.50 96 GLN A CA 1
ATOM 770 C C . GLN A 1 96 ? -24.129 1.071 10.755 1.00 89.50 96 GLN A C 1
ATOM 772 O O . GLN A 1 96 ? -23.571 1.519 9.756 1.00 89.50 96 GLN A O 1
ATOM 777 N N . LEU A 1 97 ? -24.392 1.837 11.818 1.00 89.50 97 LEU A N 1
ATOM 778 C CA . LEU A 1 97 ? -23.991 3.245 11.895 1.00 89.50 97 LEU A CA 1
ATOM 779 C C . LEU A 1 97 ? -22.465 3.408 11.871 1.00 89.50 97 LEU A C 1
ATOM 781 O O . LEU A 1 97 ? -21.975 4.374 11.283 1.00 89.50 97 LEU A O 1
ATOM 785 N N . ALA A 1 98 ? -21.733 2.464 12.471 1.00 87.19 98 ALA A N 1
ATOM 786 C CA . ALA A 1 98 ? -20.276 2.423 12.449 1.00 87.19 98 ALA A CA 1
ATOM 787 C C . ALA A 1 98 ? -19.742 2.195 11.028 1.00 87.19 98 ALA A C 1
ATOM 789 O O . ALA A 1 98 ? -18.920 2.976 10.559 1.00 87.19 98 ALA A O 1
ATOM 790 N N . LEU A 1 99 ? -20.272 1.192 10.318 1.00 85.56 99 LEU A N 1
ATOM 791 C CA . LEU A 1 99 ? -19.908 0.874 8.931 1.00 85.56 99 LEU A CA 1
ATOM 792 C C . LEU A 1 99 ? -20.269 1.993 7.943 1.00 85.56 99 LEU A C 1
ATOM 794 O O . LEU A 1 99 ? -19.587 2.173 6.939 1.00 85.56 99 LEU A O 1
ATOM 798 N N . LEU A 1 100 ? -21.325 2.760 8.230 1.00 84.38 100 LEU A N 1
ATOM 799 C CA . LEU A 1 100 ? -21.705 3.950 7.461 1.00 84.38 100 LEU A CA 1
ATOM 800 C C . LEU A 1 100 ? -20.846 5.185 7.778 1.00 84.38 100 LEU A C 1
ATOM 802 O O . LEU A 1 100 ? -21.038 6.229 7.155 1.00 84.38 100 LEU A O 1
ATOM 806 N N . GLY A 1 101 ? -19.960 5.118 8.775 1.00 78.19 101 GLY A N 1
ATOM 807 C CA . GLY A 1 101 ? -19.115 6.238 9.185 1.00 78.19 101 GLY A CA 1
ATOM 808 C C . GLY A 1 101 ? -19.851 7.377 9.907 1.00 78.19 101 GLY A C 1
ATOM 809 O O . GLY A 1 101 ? -19.283 8.447 10.126 1.00 78.19 101 GLY A O 1
ATOM 810 N N . ASN A 1 102 ? -21.120 7.197 10.302 1.00 82.75 102 ASN A N 1
ATOM 811 C CA . ASN A 1 102 ? -21.930 8.274 10.880 1.00 82.75 102 ASN A CA 1
ATOM 812 C C . ASN A 1 102 ? -21.758 8.375 12.403 1.00 82.75 102 ASN A C 1
ATOM 814 O O . ASN A 1 102 ? -22.663 8.044 13.172 1.00 82.75 102 ASN A O 1
ATOM 818 N N . MET A 1 103 ? -20.599 8.876 12.838 1.00 81.75 103 MET A N 1
ATOM 819 C CA . MET A 1 103 ? -20.247 8.954 14.262 1.00 81.75 103 MET A CA 1
ATOM 820 C C . MET A 1 103 ? -21.198 9.813 15.092 1.00 81.75 103 MET A C 1
ATOM 822 O O . MET A 1 103 ? -21.462 9.486 16.243 1.00 81.75 103 MET A O 1
ATOM 826 N N . LYS A 1 104 ? -21.761 10.885 14.524 1.00 83.19 104 LYS A N 1
ATOM 827 C CA . LYS A 1 104 ? -22.706 11.736 15.256 1.00 83.19 104 LYS A CA 1
ATOM 828 C C . LYS A 1 104 ? -23.967 10.958 15.637 1.00 83.19 104 LYS A C 1
ATOM 830 O O . LYS A 1 104 ? -24.327 10.913 16.811 1.00 83.19 104 LYS A O 1
ATOM 835 N N . LYS A 1 105 ? -24.603 10.302 14.658 1.00 86.75 105 LYS A N 1
ATOM 836 C CA . LYS A 1 105 ? -25.775 9.455 14.921 1.00 86.75 105 LYS A CA 1
ATOM 837 C C . LYS A 1 105 ? -25.413 8.254 15.783 1.00 86.75 105 LYS A C 1
ATOM 839 O O . LYS A 1 105 ? -26.212 7.880 16.630 1.00 86.75 105 LYS A O 1
ATOM 844 N N . TRP A 1 106 ? -24.229 7.674 15.592 1.00 89.75 106 TRP A N 1
ATOM 845 C CA . TRP A 1 106 ? -23.742 6.571 16.419 1.00 89.75 106 TRP A CA 1
ATOM 846 C C . TRP A 1 106 ? -23.684 6.967 17.900 1.00 89.75 106 TRP A C 1
ATOM 848 O O . TRP A 1 106 ? -24.272 6.286 18.736 1.00 89.75 106 TRP A O 1
ATOM 858 N N . THR A 1 107 ? -23.074 8.114 18.220 1.00 87.00 107 THR A N 1
ATOM 859 C CA . THR A 1 107 ? -22.960 8.623 19.596 1.00 87.00 107 THR A CA 1
ATOM 860 C C . THR A 1 107 ? -24.325 8.971 20.193 1.00 87.00 107 THR A C 1
ATOM 862 O O . THR A 1 107 ? -24.618 8.626 21.336 1.00 87.00 107 THR A O 1
ATOM 865 N N . GLU A 1 108 ? -25.205 9.616 19.423 1.00 89.38 108 GLU A N 1
ATOM 866 C CA . GLU A 1 108 ? -26.577 9.897 19.867 1.00 89.38 108 GLU A CA 1
ATOM 867 C C . GLU A 1 108 ? -27.366 8.606 20.144 1.00 89.38 108 GLU A C 1
ATOM 869 O O . GLU A 1 108 ? -28.130 8.541 21.109 1.00 89.38 108 GLU A O 1
ATOM 874 N N . PHE A 1 109 ? -27.175 7.574 19.318 1.00 91.31 109 PHE A N 1
ATOM 875 C CA . PHE A 1 109 ? -27.852 6.288 19.449 1.00 91.31 109 PHE A CA 1
ATOM 876 C C . PHE A 1 109 ? -27.339 5.488 20.648 1.00 91.31 109 PHE A C 1
ATOM 878 O O . PHE A 1 109 ? -28.146 4.999 21.437 1.00 91.31 109 PHE A O 1
ATOM 885 N N . VAL A 1 110 ? -26.014 5.373 20.819 1.00 90.56 110 VAL A N 1
ATOM 886 C CA . VAL A 1 110 ? -25.414 4.586 21.909 1.00 90.56 110 VAL A CA 1
ATOM 887 C C . VAL A 1 110 ? -25.742 5.178 23.276 1.00 90.56 110 VAL A C 1
ATOM 889 O O . VAL A 1 110 ? -25.994 4.420 24.210 1.00 90.56 110 VAL A O 1
ATOM 892 N N . ASN A 1 111 ? -25.801 6.509 23.394 1.00 89.50 111 ASN A N 1
ATOM 893 C CA . ASN A 1 111 ? -26.137 7.175 24.652 1.00 89.50 111 ASN A CA 1
ATOM 894 C C . ASN A 1 111 ? -27.562 6.819 25.082 1.00 89.50 111 ASN A C 1
ATOM 896 O O . ASN A 1 111 ? -27.761 6.310 26.180 1.00 89.50 111 ASN A O 1
ATOM 900 N N . LYS A 1 112 ? -28.538 6.965 24.177 1.00 89.94 112 LYS A N 1
ATOM 901 C CA . LYS A 1 112 ? -29.930 6.607 24.476 1.00 89.94 112 LYS A CA 1
ATOM 902 C C . LYS A 1 112 ? -30.116 5.103 24.698 1.00 89.94 112 LYS A C 1
ATOM 904 O O . LYS A 1 112 ? -30.930 4.702 25.520 1.00 89.94 112 LYS A O 1
ATOM 909 N N . PHE A 1 113 ? -29.370 4.263 23.978 1.00 89.25 113 PHE A N 1
ATOM 910 C CA . PHE A 1 113 ? -29.390 2.816 24.198 1.00 89.25 113 PHE A CA 1
ATOM 911 C C . PHE A 1 113 ? -28.822 2.436 25.571 1.00 89.25 113 PHE A C 1
ATOM 913 O O . PHE A 1 113 ? -29.369 1.561 26.237 1.00 89.25 113 PHE A O 1
ATOM 920 N N . SER A 1 114 ? -27.757 3.109 26.010 1.00 88.44 114 SER A N 1
ATOM 921 C CA . SER A 1 114 ? -27.155 2.889 27.328 1.00 88.44 114 SER A CA 1
ATOM 922 C C . SER A 1 114 ? -28.088 3.336 28.455 1.00 88.44 114 SER A C 1
ATOM 924 O O . SER A 1 114 ? -28.170 2.640 29.457 1.00 88.44 114 SER A O 1
ATOM 926 N N . GLU A 1 115 ? -28.827 4.435 28.264 1.00 86.56 115 GLU A N 1
ATOM 927 C CA . GLU A 1 115 ? -29.892 4.887 29.178 1.00 86.56 115 GLU A CA 1
ATOM 928 C C . GLU A 1 115 ? -31.064 3.889 29.254 1.00 86.56 115 GLU A C 1
ATOM 930 O O . GLU A 1 115 ? -31.659 3.701 30.310 1.00 86.56 115 GLU A O 1
ATOM 935 N N . ASP A 1 116 ? -31.409 3.225 28.145 1.00 82.44 116 ASP A N 1
ATOM 936 C CA . ASP A 1 116 ? -32.496 2.233 28.117 1.00 82.44 116 ASP A CA 1
ATOM 937 C C . ASP A 1 116 ? -32.119 0.887 28.733 1.00 82.44 116 ASP A C 1
ATOM 939 O O . ASP A 1 116 ? -32.982 0.140 29.206 1.00 82.44 116 ASP A O 1
ATOM 943 N N . CYS A 1 117 ? -30.839 0.535 28.673 1.00 84.94 117 CYS A N 1
ATOM 944 C CA . CYS A 1 117 ? -30.337 -0.757 29.099 1.00 84.94 117 CYS A CA 1
ATOM 945 C C . CYS A 1 117 ? -29.707 -0.636 30.486 1.00 84.94 117 CYS A C 1
ATOM 947 O O . CYS A 1 117 ? -28.509 -0.378 30.607 1.00 84.94 117 CYS A O 1
ATOM 949 N N . LYS A 1 118 ? -30.496 -0.902 31.537 1.00 84.56 118 LYS A N 1
ATOM 950 C CA . LYS A 1 118 ? -30.036 -0.845 32.940 1.00 84.56 118 LYS A CA 1
ATOM 951 C C . LYS A 1 118 ? -28.726 -1.591 33.186 1.00 84.56 118 LYS A C 1
ATOM 953 O O . LYS A 1 118 ? -27.873 -1.121 33.924 1.00 84.56 118 LYS A O 1
ATOM 958 N N . VAL A 1 119 ? -28.541 -2.737 32.528 1.00 86.88 119 VAL A N 1
ATOM 959 C CA . VAL A 1 119 ? -27.316 -3.541 32.641 1.00 86.88 119 VAL A CA 1
ATOM 960 C C . VAL A 1 119 ? -26.080 -2.758 32.189 1.00 86.88 119 VAL A C 1
ATOM 962 O O . VAL A 1 119 ? -25.022 -2.900 32.790 1.00 86.88 119 VAL A O 1
ATOM 965 N N . ILE A 1 120 ? -26.196 -1.929 31.147 1.00 86.62 120 ILE A N 1
ATOM 966 C CA . ILE A 1 120 ? -25.114 -1.057 30.669 1.00 86.62 120 ILE A CA 1
ATOM 967 C C . ILE A 1 120 ? -24.999 0.177 31.571 1.00 86.62 120 ILE A C 1
ATOM 969 O O . ILE A 1 120 ? -23.892 0.569 31.931 1.00 86.62 120 ILE A O 1
ATOM 973 N N . GLU A 1 121 ? -26.119 0.781 31.968 1.00 86.50 121 GLU A N 1
ATOM 974 C CA . GLU A 1 121 ? -26.145 1.958 32.849 1.00 86.50 121 GLU A CA 1
ATOM 975 C C . GLU A 1 121 ? -25.471 1.696 34.213 1.00 86.50 121 GLU A C 1
ATOM 977 O O . GLU A 1 121 ? -24.736 2.538 34.731 1.00 86.50 121 GLU A O 1
ATOM 982 N N . GLU A 1 122 ? -25.661 0.506 34.780 1.00 87.62 122 GLU A N 1
ATOM 983 C CA . GLU A 1 122 ? -25.127 0.135 36.094 1.00 87.62 122 GLU A CA 1
ATOM 984 C C . GLU A 1 122 ? -23.708 -0.463 36.013 1.00 87.62 122 GLU A C 1
ATOM 986 O O . GLU A 1 122 ? -22.968 -0.457 37.003 1.00 87.62 122 GLU A O 1
ATOM 991 N N . ASN A 1 123 ? -23.286 -0.952 34.839 1.00 87.88 123 ASN A N 1
ATOM 992 C CA . ASN A 1 123 ? -21.999 -1.620 34.653 1.00 87.88 123 ASN A CA 1
ATOM 993 C C . ASN A 1 123 ? -20.949 -0.702 34.005 1.00 87.88 123 ASN A C 1
ATOM 995 O O . ASN A 1 123 ? -20.884 -0.537 32.783 1.00 87.88 123 ASN A O 1
ATOM 999 N N . LYS A 1 124 ? -20.052 -0.166 34.841 1.00 86.06 124 LYS A N 1
ATOM 1000 C CA . LYS A 1 124 ? -18.948 0.710 34.411 1.00 86.06 124 LYS A CA 1
ATOM 1001 C C . LYS A 1 124 ? -18.013 0.064 33.383 1.00 86.06 124 LYS A C 1
ATOM 1003 O O . LYS A 1 124 ? -17.519 0.773 32.508 1.00 86.06 124 LYS A O 1
ATOM 1008 N N . ASP A 1 125 ? -17.804 -1.251 33.443 1.00 85.75 125 ASP A N 1
ATOM 1009 C CA . ASP A 1 125 ? -16.930 -1.954 32.499 1.00 85.75 125 ASP A CA 1
ATOM 1010 C C . ASP A 1 125 ? -17.552 -1.993 31.098 1.00 85.75 125 ASP A C 1
ATOM 1012 O O . ASP A 1 125 ? -16.859 -1.760 30.107 1.00 85.75 125 ASP A O 1
ATOM 1016 N N . LEU A 1 126 ? -18.872 -2.206 31.002 1.00 88.00 126 LEU A N 1
ATOM 1017 C CA . LEU A 1 126 ? -19.597 -2.163 29.725 1.00 88.00 126 LEU A CA 1
ATOM 1018 C C . LEU A 1 126 ? -19.655 -0.744 29.145 1.00 88.00 126 LEU A C 1
ATOM 1020 O O . LEU A 1 126 ? -19.528 -0.571 27.933 1.00 88.00 126 LEU A O 1
ATOM 1024 N N . GLN A 1 127 ? -19.779 0.282 29.991 1.00 87.06 127 GLN A N 1
ATOM 1025 C CA . GLN A 1 127 ? -19.687 1.677 29.543 1.00 87.06 127 GLN A CA 1
ATOM 1026 C C . GLN A 1 127 ? -18.300 2.008 29.000 1.00 87.06 127 GLN A C 1
ATOM 1028 O O . GLN A 1 127 ? -18.175 2.640 27.951 1.00 87.06 127 GLN A O 1
ATOM 1033 N N . MET A 1 128 ? -17.247 1.564 29.693 1.00 85.38 128 MET A N 1
ATOM 1034 C CA . MET A 1 128 ? -15.877 1.754 29.229 1.00 85.38 128 MET A CA 1
ATOM 1035 C C . MET A 1 128 ? -15.622 0.994 27.921 1.00 85.38 128 MET A C 1
ATOM 1037 O O . MET A 1 128 ? -14.960 1.517 27.025 1.00 85.38 128 MET A O 1
ATOM 1041 N N . LEU A 1 129 ? -16.195 -0.204 27.773 1.00 87.56 129 LEU A N 1
ATOM 1042 C CA . LEU A 1 129 ? -16.137 -0.995 26.546 1.00 87.56 129 LEU A CA 1
ATOM 1043 C C . LEU A 1 129 ? -16.765 -0.253 25.358 1.00 87.56 129 LEU A C 1
ATOM 1045 O O . LEU A 1 129 ? -16.125 -0.134 24.315 1.00 87.56 129 LEU A O 1
ATOM 1049 N N . LEU A 1 130 ? -17.973 0.296 25.526 1.00 88.25 130 LEU A N 1
ATOM 1050 C CA . LEU A 1 130 ? -18.650 1.099 24.499 1.00 88.25 130 LEU A CA 1
ATOM 1051 C C . LEU A 1 130 ? -17.880 2.377 24.159 1.00 88.25 130 LEU A C 1
ATOM 1053 O O . LEU A 1 130 ? -17.789 2.747 22.990 1.00 88.25 130 LEU A O 1
ATOM 1057 N N . LEU A 1 131 ? -17.279 3.030 25.155 1.00 87.31 131 LEU A N 1
ATOM 1058 C CA . LEU A 1 131 ? -16.442 4.209 24.942 1.00 87.31 131 LEU A CA 1
ATOM 1059 C C . LEU A 1 131 ? -15.175 3.876 24.133 1.00 87.31 131 LEU A C 1
ATOM 1061 O O . LEU A 1 131 ? -14.795 4.621 23.229 1.00 87.31 131 LEU A O 1
ATOM 1065 N N . CYS A 1 132 ? -14.526 2.749 24.428 1.00 87.56 132 CYS A N 1
ATOM 1066 C CA . CYS A 1 132 ? -13.379 2.261 23.663 1.00 87.56 132 CYS A CA 1
ATOM 1067 C C . CYS A 1 132 ? -13.761 1.848 22.237 1.00 87.56 132 CYS A C 1
ATOM 1069 O O . CYS A 1 132 ? -13.014 2.146 21.306 1.00 87.56 132 CYS A O 1
ATOM 1071 N N . ASP A 1 133 ? -14.918 1.211 22.046 1.00 87.44 133 ASP A N 1
ATOM 1072 C CA . ASP A 1 133 ? -15.426 0.851 20.718 1.00 87.44 133 ASP A CA 1
ATOM 1073 C C . ASP A 1 133 ? -15.785 2.107 19.904 1.00 87.44 133 ASP A C 1
ATOM 1075 O O . ASP A 1 133 ? -15.398 2.229 18.745 1.00 87.44 133 ASP A O 1
ATOM 1079 N N . SER A 1 134 ? -16.389 3.120 20.539 1.00 87.69 134 SER A N 1
ATOM 1080 C CA . SER A 1 134 ? -16.605 4.443 19.935 1.00 87.69 134 SER A CA 1
ATOM 1081 C C . SER A 1 134 ? -15.302 5.057 19.427 1.00 87.69 134 SER A C 1
ATOM 1083 O O . SER A 1 134 ? -15.269 5.618 18.332 1.00 87.69 134 SER A O 1
ATOM 1085 N N . MET A 1 135 ? -14.231 4.964 20.222 1.00 89.25 135 MET A N 1
ATOM 1086 C CA . MET A 1 135 ? -12.916 5.479 19.848 1.00 89.25 135 MET A CA 1
ATOM 1087 C C . MET A 1 135 ? -12.305 4.665 18.704 1.00 89.25 135 MET A C 1
ATOM 1089 O O . MET A 1 135 ? -11.777 5.250 17.762 1.00 89.25 135 MET A O 1
ATOM 1093 N N . ARG A 1 136 ? -12.426 3.330 18.734 1.00 90.06 136 ARG A N 1
ATOM 1094 C CA . ARG A 1 136 ? -12.010 2.448 17.631 1.00 90.06 136 ARG A CA 1
ATOM 1095 C C . ARG A 1 136 ? -12.672 2.864 16.320 1.00 90.06 136 ARG A C 1
ATOM 1097 O O . ARG A 1 136 ? -11.972 3.069 15.334 1.00 90.06 136 ARG A O 1
ATOM 1104 N N . ILE A 1 137 ? -13.995 3.028 16.316 1.00 87.75 137 ILE A N 1
ATOM 1105 C CA . ILE A 1 137 ? -14.764 3.393 15.119 1.00 87.75 137 ILE A CA 1
ATOM 1106 C C . ILE A 1 137 ? -14.390 4.807 14.653 1.00 87.75 137 ILE A C 1
ATOM 1108 O O . ILE A 1 137 ? -14.111 5.011 13.473 1.00 87.75 137 ILE A O 1
ATOM 1112 N N . GLY A 1 138 ? -14.313 5.776 15.572 1.00 87.50 138 GLY A N 1
ATOM 1113 C CA . GLY A 1 138 ? -13.926 7.150 15.245 1.00 87.50 138 GLY A CA 1
ATOM 1114 C C . GLY A 1 138 ? -12.538 7.239 14.603 1.00 87.50 138 GLY A C 1
ATOM 1115 O O . GLY A 1 138 ? -12.363 7.920 13.594 1.00 87.50 138 GLY A O 1
ATOM 1116 N N . LEU A 1 139 ? -11.562 6.499 15.136 1.00 90.56 139 LEU A N 1
ATOM 1117 C CA . LEU A 1 139 ? -10.214 6.418 14.570 1.00 90.56 139 LEU A CA 1
ATOM 1118 C C . LEU A 1 139 ? -10.181 5.634 13.250 1.00 90.56 139 LEU A C 1
ATOM 1120 O O . LEU A 1 139 ? -9.430 6.004 12.351 1.00 90.56 139 LEU A O 1
ATOM 1124 N N . ALA A 1 140 ? -10.976 4.570 13.103 1.00 88.31 140 ALA A N 1
ATOM 1125 C CA . ALA A 1 140 ? -11.080 3.823 11.849 1.00 88.31 140 ALA A CA 1
ATOM 1126 C C . ALA A 1 140 ? -11.594 4.716 10.709 1.00 88.31 140 ALA A C 1
ATOM 1128 O O . ALA A 1 140 ? -10.948 4.783 9.665 1.00 88.31 140 ALA A O 1
ATOM 1129 N N . ASN A 1 141 ? -12.670 5.470 10.955 1.00 84.81 141 ASN A N 1
ATOM 1130 C CA . ASN A 1 141 ? -13.234 6.428 9.998 1.00 84.81 141 ASN A CA 1
ATOM 1131 C C . ASN A 1 141 ? -12.248 7.560 9.678 1.00 84.81 141 ASN A C 1
ATOM 1133 O O . ASN A 1 141 ? -12.074 7.950 8.527 1.00 84.81 141 ASN A O 1
ATOM 1137 N N . TRP A 1 142 ? -11.530 8.059 10.689 1.00 87.06 142 TRP A N 1
ATOM 1138 C CA . TRP A 1 142 ? -10.471 9.041 10.458 1.00 87.06 142 TRP A CA 1
ATOM 1139 C C . TRP A 1 142 ? -9.385 8.504 9.516 1.00 87.06 142 TRP A C 1
ATOM 1141 O O . TRP A 1 142 ? -8.955 9.189 8.590 1.00 87.06 142 TRP A O 1
ATOM 1151 N N . ASN A 1 143 ? -8.926 7.273 9.755 1.00 88.25 143 ASN A N 1
ATOM 1152 C CA . ASN A 1 143 ? -7.867 6.656 8.962 1.00 88.25 143 ASN A CA 1
ATOM 1153 C C . ASN A 1 143 ? -8.324 6.301 7.538 1.00 88.25 143 ASN A C 1
ATOM 1155 O O . ASN A 1 143 ? -7.507 6.390 6.620 1.00 88.25 143 ASN A O 1
ATOM 1159 N N . SER A 1 144 ? -9.592 5.922 7.331 1.00 83.44 144 SER A N 1
ATOM 1160 C CA . SER A 1 144 ? -10.135 5.674 5.987 1.00 83.44 144 SER A CA 1
ATOM 1161 C C . SER A 1 144 ? -10.196 6.953 5.157 1.00 83.44 144 SER A C 1
ATOM 1163 O O . SER A 1 144 ? -9.822 6.946 3.983 1.00 83.44 144 SER A O 1
ATOM 1165 N N . ASP A 1 145 ? -10.589 8.061 5.782 1.00 81.19 145 ASP A N 1
ATOM 1166 C CA . ASP A 1 145 ? -10.796 9.335 5.094 1.00 81.19 145 ASP A CA 1
ATOM 1167 C C . ASP A 1 145 ? -9.491 10.114 4.884 1.00 81.19 145 ASP A C 1
ATOM 1169 O O . ASP A 1 145 ? -9.449 11.044 4.082 1.00 81.19 145 ASP A O 1
ATOM 1173 N N . PHE A 1 146 ? -8.401 9.713 5.546 1.00 79.06 146 PHE A N 1
ATOM 1174 C CA . PHE A 1 146 ? -7.135 10.451 5.587 1.00 79.06 146 PHE A CA 1
ATOM 1175 C C . PHE A 1 146 ? -6.575 10.830 4.204 1.00 79.06 146 PHE A C 1
ATOM 1177 O O . PHE A 1 146 ? -6.100 11.948 4.016 1.00 79.06 146 PHE A O 1
ATOM 1184 N N . CYS A 1 147 ? -6.636 9.926 3.219 1.00 66.50 147 CYS A N 1
ATOM 1185 C CA . CYS A 1 147 ? -6.110 10.185 1.869 1.00 66.50 147 CYS A CA 1
ATOM 1186 C C . CYS A 1 147 ? -7.133 10.760 0.888 1.00 66.50 147 CYS A C 1
ATOM 1188 O O . CYS A 1 147 ? -6.744 11.284 -0.156 1.00 66.50 147 CYS A O 1
ATOM 1190 N N . ARG A 1 148 ? -8.432 10.630 1.171 1.00 67.75 148 ARG A N 1
ATOM 1191 C CA . ARG A 1 148 ? -9.516 11.092 0.293 1.00 67.75 148 ARG A CA 1
ATOM 1192 C C . ARG A 1 148 ? -10.667 11.640 1.135 1.00 67.75 148 ARG A C 1
ATOM 1194 O O . ARG A 1 148 ? -11.755 11.064 1.110 1.00 67.75 148 ARG A O 1
ATOM 1201 N N . PRO A 1 149 ? -10.454 12.736 1.881 1.00 64.25 149 PRO A N 1
ATOM 1202 C CA . PRO A 1 149 ? -11.518 13.276 2.701 1.00 64.25 149 PRO A CA 1
ATOM 1203 C C . PRO A 1 149 ? -12.616 13.790 1.771 1.00 64.25 149 PRO A C 1
ATOM 1205 O O . PRO A 1 149 ? -12.365 14.664 0.939 1.00 64.25 149 PRO A O 1
ATOM 1208 N N . ALA A 1 150 ? -13.834 13.262 1.914 1.00 62.94 150 ALA A N 1
ATOM 1209 C CA . ALA A 1 150 ? -14.995 13.738 1.157 1.00 62.94 150 ALA A CA 1
ATOM 1210 C C . ALA A 1 150 ? -15.203 15.253 1.350 1.00 62.94 150 ALA A C 1
ATOM 1212 O O . ALA A 1 150 ? -15.600 15.958 0.424 1.00 62.94 150 ALA A O 1
ATOM 1213 N N . PHE A 1 151 ? -14.848 15.755 2.541 1.00 66.38 151 PHE A N 1
ATOM 1214 C CA . PHE A 1 151 ? -14.900 17.164 2.920 1.00 66.38 151 PHE A CA 1
ATOM 1215 C C . PHE A 1 151 ? -13.588 17.584 3.612 1.00 66.38 151 PHE A C 1
ATOM 1217 O O . PHE A 1 151 ? -13.487 17.536 4.840 1.00 66.38 151 PHE A O 1
ATOM 1224 N N . PRO A 1 152 ? -12.561 18.021 2.854 1.00 72.00 152 PRO A N 1
ATOM 1225 C CA . PRO A 1 152 ? -11.228 18.309 3.398 1.00 72.00 152 PRO A CA 1
ATOM 1226 C C . PRO A 1 152 ? -11.218 19.374 4.505 1.00 72.00 152 PRO A C 1
ATOM 1228 O O . PRO A 1 152 ? -10.461 19.274 5.467 1.00 72.00 152 PRO A O 1
ATOM 1231 N N . GLN A 1 153 ? -12.073 20.396 4.392 1.00 70.88 153 GLN A N 1
ATOM 1232 C CA . GLN A 1 153 ? -12.156 21.476 5.382 1.00 70.88 153 GLN A CA 1
ATOM 1233 C C . GLN A 1 153 ? -12.759 21.003 6.711 1.00 70.88 153 GLN A C 1
ATOM 1235 O O . GLN A 1 153 ? -12.274 21.375 7.779 1.00 70.88 153 GLN A O 1
ATOM 1240 N N . GLU A 1 154 ? -13.794 20.163 6.653 1.00 68.56 154 GLU A N 1
ATOM 1241 C CA . GLU A 1 154 ? -14.419 19.581 7.844 1.00 68.56 154 GLU A CA 1
ATOM 1242 C C . GLU A 1 154 ? -13.494 18.561 8.506 1.00 68.56 154 GLU A C 1
ATOM 1244 O O . GLU A 1 154 ? -13.358 18.562 9.726 1.00 68.56 154 GLU A O 1
ATOM 1249 N N . PHE A 1 155 ? -12.777 17.767 7.707 1.00 75.06 155 PHE A N 1
ATOM 1250 C CA . PHE A 1 155 ? -11.768 16.829 8.190 1.00 75.06 155 PHE A CA 1
ATOM 1251 C C . PHE A 1 155 ? -10.707 17.532 9.052 1.00 75.06 155 PHE A C 1
ATOM 1253 O O . PHE A 1 155 ? -10.488 17.158 10.204 1.00 75.06 155 PHE A O 1
ATOM 1260 N N . VAL A 1 156 ? -10.116 18.624 8.552 1.00 76.44 156 VAL A N 1
ATOM 1261 C CA . VAL A 1 156 ? -9.126 19.410 9.312 1.00 76.44 156 VAL A CA 1
ATOM 1262 C C . VAL A 1 156 ? -9.744 20.043 10.563 1.00 76.44 156 VAL A C 1
ATOM 1264 O O . VAL A 1 156 ? -9.115 20.056 11.621 1.00 76.44 156 VAL A O 1
ATOM 1267 N N . LYS A 1 157 ? -10.985 20.539 10.473 1.00 78.81 157 LYS A N 1
ATOM 1268 C CA . LYS A 1 157 ? -11.695 21.146 11.608 1.00 78.81 157 LYS A CA 1
ATOM 1269 C C . LYS A 1 157 ? -12.001 20.142 12.725 1.00 78.81 157 LYS A C 1
ATOM 1271 O O . LYS A 1 157 ? -11.992 20.534 13.889 1.00 78.81 157 LYS A O 1
ATOM 1276 N N . ASN A 1 158 ? -12.241 18.877 12.388 1.00 78.00 158 ASN A N 1
ATOM 1277 C CA . ASN A 1 158 ? -12.602 17.825 13.342 1.00 78.00 158 ASN A CA 1
ATOM 1278 C C . ASN A 1 158 ? -11.379 17.178 14.024 1.00 78.00 158 ASN A C 1
ATOM 1280 O O . ASN A 1 158 ? -11.529 16.525 15.059 1.00 78.00 158 ASN A O 1
ATOM 1284 N N . ALA A 1 159 ? -10.162 17.388 13.505 1.00 80.44 159 ALA A N 1
ATOM 1285 C CA . ALA A 1 159 ? -8.927 16.832 14.074 1.00 80.44 159 ALA A CA 1
ATOM 1286 C C . ALA A 1 159 ? -8.713 17.171 15.570 1.00 80.44 159 ALA A C 1
ATOM 1288 O O . ALA A 1 159 ? -8.409 16.269 16.358 1.00 80.44 159 ALA A O 1
ATOM 1289 N N . PRO A 1 160 ? -8.881 18.438 16.015 1.00 83.94 160 PRO A N 1
ATOM 1290 C CA . PRO A 1 160 ? -8.700 18.811 17.418 1.00 83.94 160 PRO A CA 1
ATOM 1291 C C . PRO A 1 160 ? -9.729 18.158 18.345 1.00 83.94 160 PRO A C 1
ATOM 1293 O O . PRO A 1 160 ? -9.377 17.755 19.454 1.00 83.94 160 PRO A O 1
ATOM 1296 N N . GLU A 1 161 ? -10.979 18.029 17.891 1.00 83.81 161 GLU A N 1
ATOM 1297 C CA . GLU A 1 161 ? -12.055 17.400 18.659 1.00 83.81 161 GLU A CA 1
ATOM 1298 C C . GLU A 1 161 ? -11.765 15.912 18.874 1.00 83.81 161 GLU A C 1
ATOM 1300 O O . GLU A 1 161 ? -11.775 15.438 20.012 1.00 83.81 161 GLU A O 1
ATOM 1305 N N . LEU A 1 162 ? -11.392 15.194 17.809 1.00 84.19 162 LEU A N 1
ATOM 1306 C CA . LEU A 1 162 ? -11.003 13.787 17.897 1.00 84.19 162 LEU A CA 1
ATOM 1307 C C . LEU A 1 162 ? -9.799 13.596 18.831 1.00 84.19 162 LEU A C 1
ATOM 1309 O O . LEU A 1 162 ? -9.797 12.701 19.677 1.00 84.19 162 LEU A O 1
ATOM 1313 N N . LYS A 1 163 ? -8.796 14.479 18.751 1.00 85.81 163 LYS A N 1
ATOM 1314 C CA . LYS A 1 163 ? -7.631 14.456 19.649 1.00 85.81 163 LYS A CA 1
ATOM 1315 C C . LYS A 1 163 ? -8.020 14.687 21.113 1.00 85.81 163 LYS A C 1
ATOM 1317 O O . LYS A 1 163 ? -7.458 14.051 22.009 1.00 85.81 163 LYS A O 1
ATOM 1322 N N . GLN A 1 164 ? -8.964 15.587 21.382 1.00 87.00 164 GLN A N 1
ATOM 1323 C CA . GLN A 1 164 ? -9.469 15.833 22.733 1.00 87.00 164 GLN A CA 1
ATOM 1324 C C . GLN A 1 164 ? -10.220 14.611 23.276 1.00 87.00 164 GLN A C 1
ATOM 1326 O O . GLN A 1 164 ? -9.944 14.177 24.398 1.00 87.00 164 GLN A O 1
ATOM 1331 N N . GLN A 1 165 ? -11.111 14.024 22.474 1.00 85.19 165 GLN A N 1
ATOM 1332 C CA . GLN A 1 165 ? -11.837 12.806 22.832 1.00 85.19 165 GLN A CA 1
ATOM 1333 C C . GLN A 1 165 ? -10.866 11.649 23.105 1.00 85.19 165 GLN A C 1
ATOM 1335 O O . GLN A 1 165 ? -10.958 11.003 24.150 1.00 85.19 165 GLN A O 1
ATOM 1340 N N . LEU A 1 166 ? -9.872 11.445 22.234 1.00 87.75 166 LEU A N 1
ATOM 1341 C CA . LEU A 1 166 ? -8.824 10.437 22.403 1.00 87.75 166 LEU A CA 1
ATOM 1342 C C . LEU A 1 166 ? -8.080 10.604 23.733 1.00 87.75 166 LEU A C 1
ATOM 1344 O O . LEU A 1 166 ? -7.878 9.630 24.456 1.00 87.75 166 LEU A O 1
ATOM 1348 N N . ASN A 1 167 ? -7.699 11.830 24.095 1.00 86.06 167 ASN A N 1
ATOM 1349 C CA . ASN A 1 167 ? -7.043 12.099 25.374 1.00 86.06 167 ASN A CA 1
ATOM 1350 C C . ASN A 1 167 ? -7.925 11.755 26.579 1.00 86.06 167 ASN A C 1
ATOM 1352 O O . ASN A 1 167 ? -7.418 11.214 27.567 1.00 86.06 167 ASN A O 1
ATOM 1356 N N . GLY A 1 168 ? -9.226 12.043 26.497 1.00 85.38 168 GLY A N 1
ATOM 1357 C CA . GLY A 1 168 ? -10.200 11.659 27.517 1.00 85.38 168 GLY A CA 1
ATOM 1358 C C . GLY A 1 168 ? -10.282 10.140 27.679 1.00 85.38 168 GLY A C 1
ATOM 1359 O O . GLY A 1 168 ? -10.083 9.628 28.781 1.00 85.38 168 GLY A O 1
ATOM 1360 N N . VAL A 1 169 ? -10.476 9.416 26.571 1.00 85.44 169 VAL A N 1
ATOM 1361 C CA . VAL A 1 169 ? -10.585 7.947 26.569 1.00 85.44 169 VAL A CA 1
ATOM 1362 C C . VAL A 1 169 ? -9.296 7.286 27.043 1.00 85.44 169 VAL A C 1
ATOM 1364 O O . VAL A 1 169 ? -9.353 6.391 27.878 1.00 85.44 169 VAL A O 1
ATOM 1367 N N . LEU A 1 170 ? -8.129 7.752 26.591 1.00 83.94 170 LEU A N 1
ATOM 1368 C CA . LEU A 1 170 ? -6.840 7.232 27.054 1.00 83.94 170 LEU A CA 1
ATOM 1369 C C . LEU A 1 170 ? -6.658 7.420 28.559 1.00 83.94 170 LEU A C 1
ATOM 1371 O O . LEU A 1 170 ? -6.202 6.504 29.231 1.00 83.94 170 LEU A O 1
ATOM 1375 N N . THR A 1 171 ? -7.004 8.592 29.097 1.00 83.62 171 THR A N 1
ATOM 1376 C CA . THR A 1 171 ? -6.874 8.860 30.540 1.00 83.62 171 THR A CA 1
ATOM 1377 C C . THR A 1 171 ? -7.738 7.899 31.352 1.00 83.62 171 THR A C 1
ATOM 1379 O O . THR A 1 171 ? -7.266 7.344 32.340 1.00 83.62 171 THR A O 1
ATOM 1382 N N . ARG A 1 172 ? -8.965 7.647 30.890 1.00 80.38 172 ARG A N 1
ATOM 1383 C CA . ARG A 1 172 ? -9.903 6.725 31.533 1.00 80.38 172 ARG A CA 1
ATOM 1384 C C . ARG A 1 172 ? -9.475 5.259 31.385 1.00 80.38 172 ARG A C 1
ATOM 1386 O O . ARG A 1 172 ? -9.471 4.520 32.358 1.00 80.38 172 ARG A O 1
ATOM 1393 N N . ALA A 1 173 ? -8.988 4.861 30.209 1.00 77.25 173 ALA A N 1
ATOM 1394 C CA . ALA A 1 173 ? -8.477 3.510 29.963 1.00 77.25 173 ALA A CA 1
ATOM 1395 C C . ALA A 1 173 ? -7.262 3.167 30.841 1.00 77.25 173 ALA A C 1
ATOM 1397 O O . ALA A 1 173 ? -7.153 2.042 31.320 1.00 77.25 173 ALA A O 1
ATOM 1398 N N . ILE A 1 174 ? -6.372 4.137 31.093 1.00 76.31 174 ILE A N 1
ATOM 1399 C CA . ILE A 1 174 ? -5.240 3.970 32.022 1.00 76.31 174 ILE A CA 1
ATOM 1400 C C . ILE A 1 174 ? -5.730 3.727 33.456 1.00 76.31 174 ILE A C 1
ATOM 1402 O O . ILE A 1 174 ? -5.088 2.985 34.193 1.00 76.31 174 ILE A O 1
ATOM 1406 N N . GLN A 1 175 ? -6.832 4.362 33.860 1.00 76.06 175 GLN A N 1
ATOM 1407 C CA . GLN A 1 175 ? -7.386 4.230 35.208 1.00 76.06 175 GLN A CA 1
ATOM 1408 C C . GLN A 1 175 ? -8.113 2.895 35.406 1.00 76.06 175 GLN A C 1
ATOM 1410 O O . GLN A 1 175 ? -7.966 2.292 36.466 1.00 76.06 175 GLN A O 1
ATOM 1415 N N . ASP A 1 176 ? -8.841 2.427 34.387 1.00 66.25 176 ASP A N 1
ATOM 1416 C CA . ASP A 1 176 ? -9.862 1.395 34.583 1.00 66.25 176 ASP A CA 1
ATOM 1417 C C . ASP A 1 176 ? -9.424 -0.032 34.175 1.00 66.25 176 ASP A C 1
ATOM 1419 O O . ASP A 1 176 ? -9.768 -0.969 34.893 1.00 66.25 176 ASP A O 1
ATOM 1423 N N . ASN A 1 177 ? -8.651 -0.265 33.093 1.00 63.94 177 ASN A N 1
ATOM 1424 C CA . ASN A 1 177 ? -8.115 -1.611 32.774 1.00 63.94 177 ASN A CA 1
ATOM 1425 C C . ASN A 1 177 ? -7.151 -1.660 31.564 1.00 63.94 177 ASN A C 1
ATOM 1427 O O . ASN A 1 177 ? -7.352 -0.983 30.557 1.00 63.94 177 ASN A O 1
ATOM 1431 N N . LYS A 1 178 ? -6.179 -2.587 31.579 1.00 62.75 178 LYS A N 1
ATOM 1432 C CA . LYS A 1 178 ? -5.258 -2.857 30.452 1.00 62.75 178 LYS A CA 1
ATOM 1433 C C . LYS A 1 178 ? -5.934 -3.552 29.258 1.00 62.75 178 LYS A C 1
ATOM 1435 O O . LYS A 1 178 ? -5.532 -3.319 28.118 1.00 62.75 178 LYS A O 1
ATOM 1440 N N . SER A 1 179 ? -6.922 -4.422 29.489 1.00 68.00 179 SER A N 1
ATOM 1441 C CA . SER A 1 179 ? -7.555 -5.224 28.422 1.00 68.00 179 SER A CA 1
ATOM 1442 C C . SER A 1 179 ? -8.355 -4.369 27.434 1.00 68.00 179 SER A C 1
ATOM 1444 O O . SER A 1 179 ? -8.279 -4.584 26.227 1.00 68.00 179 SER A O 1
ATOM 1446 N N . THR A 1 180 ? -9.047 -3.342 27.925 1.00 73.75 180 THR A N 1
ATOM 1447 C CA . THR A 1 180 ? -9.917 -2.470 27.123 1.00 73.75 180 THR A CA 1
ATOM 1448 C C . THR A 1 180 ? -9.126 -1.562 26.176 1.00 73.75 180 THR A C 1
ATOM 1450 O O . THR A 1 180 ? -9.619 -1.168 25.124 1.00 73.75 180 THR A O 1
ATOM 1453 N N . PHE A 1 181 ? -7.860 -1.264 26.484 1.00 79.00 181 PHE A N 1
ATOM 1454 C CA . PHE A 1 181 ? -7.009 -0.470 25.596 1.00 79.00 181 PHE A CA 1
ATOM 1455 C C . PHE A 1 181 ? -6.671 -1.191 24.280 1.00 79.00 181 PHE A C 1
ATOM 1457 O O . PHE A 1 181 ? -6.538 -0.554 23.234 1.00 79.00 181 PHE A O 1
ATOM 1464 N N . GLN A 1 182 ? -6.557 -2.524 24.306 1.00 82.44 182 GLN A N 1
ATOM 1465 C CA . GLN A 1 182 ? -6.175 -3.303 23.122 1.00 82.44 182 GLN A CA 1
ATOM 1466 C C . GLN A 1 182 ? -7.171 -3.137 21.965 1.00 82.44 182 GLN A C 1
ATOM 1468 O O . GLN A 1 182 ? -6.751 -3.162 20.809 1.00 82.44 182 GLN A O 1
ATOM 1473 N N . ILE A 1 183 ? -8.441 -2.867 22.287 1.00 84.38 183 ILE A N 1
ATOM 1474 C CA . ILE A 1 183 ? -9.584 -2.717 21.372 1.00 84.38 183 ILE A CA 1
ATOM 1475 C C . ILE A 1 183 ? -9.327 -1.747 20.221 1.00 84.38 183 ILE A C 1
ATOM 1477 O O . ILE A 1 183 ? -9.723 -2.025 19.096 1.00 84.38 183 ILE A O 1
ATOM 1481 N N . PHE A 1 184 ? -8.695 -0.610 20.508 1.00 88.38 184 PHE A N 1
ATOM 1482 C CA . PHE A 1 184 ? -8.467 0.457 19.529 1.00 88.38 184 PHE A CA 1
ATOM 1483 C C . PHE A 1 184 ? -6.976 0.730 19.306 1.00 88.38 184 PHE A C 1
ATOM 1485 O O . PHE A 1 184 ? -6.596 1.723 18.688 1.00 88.38 184 PHE A O 1
ATOM 1492 N N . SER A 1 185 ? -6.103 -0.133 19.836 1.00 89.94 185 SER A N 1
ATOM 1493 C CA . SER A 1 185 ? -4.651 0.066 19.802 1.00 89.94 185 SER A CA 1
ATOM 1494 C C . SER A 1 185 ? -4.085 0.088 18.377 1.00 89.94 185 SER A C 1
ATOM 1496 O O . SER A 1 185 ? -3.155 0.854 18.104 1.00 89.94 185 SER A O 1
ATOM 1498 N N . LYS A 1 186 ? -4.666 -0.691 17.455 1.00 91.62 186 LYS A N 1
ATOM 1499 C CA . LYS A 1 186 ? -4.325 -0.685 16.026 1.00 91.62 186 LYS A CA 1
ATOM 1500 C C . LYS A 1 186 ? -4.690 0.659 15.393 1.00 91.62 186 LYS A C 1
ATOM 1502 O O . LYS A 1 186 ? -3.822 1.332 14.847 1.00 91.62 186 LYS A O 1
ATOM 1507 N N . GLU A 1 187 ? -5.949 1.070 15.496 1.00 92.12 187 GLU A N 1
ATOM 1508 C CA . GLU A 1 187 ? -6.482 2.292 14.889 1.00 92.12 187 GLU A CA 1
ATOM 1509 C C . GLU A 1 187 ? -5.806 3.539 15.466 1.00 92.12 187 GLU A C 1
ATOM 1511 O O . GLU A 1 187 ? -5.516 4.485 14.732 1.00 92.12 187 GLU A O 1
ATOM 1516 N N . LEU A 1 188 ? -5.469 3.509 16.760 1.00 92.31 188 LEU A N 1
ATOM 1517 C CA . LEU A 1 188 ? -4.641 4.519 17.410 1.00 92.31 188 LEU A CA 1
ATOM 1518 C C . LEU A 1 188 ? -3.238 4.565 16.808 1.00 92.31 188 LEU A C 1
ATOM 1520 O O . LEU A 1 188 ? -2.729 5.643 16.526 1.00 92.31 188 LEU A O 1
ATOM 1524 N N . THR A 1 189 ? -2.604 3.411 16.607 1.00 93.00 189 THR A N 1
ATOM 1525 C CA . THR A 1 189 ? -1.266 3.334 16.002 1.00 93.00 189 THR A CA 1
ATOM 1526 C C . THR A 1 189 ? -1.280 3.936 14.599 1.00 93.00 189 THR A C 1
ATOM 1528 O O . THR A 1 189 ? -0.438 4.784 14.306 1.00 93.00 189 THR A O 1
ATOM 1531 N N . CYS A 1 190 ? -2.270 3.592 13.769 1.00 93.69 190 CYS A N 1
ATOM 1532 C CA . CYS A 1 190 ? -2.464 4.213 12.458 1.00 93.69 190 CYS A CA 1
ATOM 1533 C C . CYS A 1 190 ? -2.673 5.728 12.577 1.00 93.69 190 CYS A C 1
ATOM 1535 O O . CYS A 1 190 ? -1.965 6.482 11.919 1.00 93.69 190 CYS A O 1
ATOM 1537 N N . TYR A 1 191 ? -3.558 6.185 13.470 1.00 92.62 191 TYR A N 1
ATOM 1538 C CA . TYR A 1 191 ? -3.818 7.612 13.681 1.00 92.62 191 TYR A CA 1
ATOM 1539 C C . TYR A 1 191 ? -2.544 8.379 14.053 1.00 92.62 191 TYR A C 1
ATOM 1541 O O . TYR A 1 191 ? -2.270 9.434 13.483 1.00 92.62 191 TYR A O 1
ATOM 1549 N N . LEU A 1 192 ? -1.743 7.856 14.985 1.00 92.06 192 LEU A N 1
ATOM 1550 C CA . LEU A 1 192 ? -0.524 8.520 15.449 1.00 92.06 192 LEU A CA 1
ATOM 1551 C C . LEU A 1 192 ? 0.530 8.614 14.350 1.00 92.06 192 LEU A C 1
ATOM 1553 O O . LEU A 1 192 ? 1.158 9.661 14.197 1.00 92.06 192 LEU A O 1
ATOM 1557 N N . LEU A 1 193 ? 0.713 7.528 13.596 1.00 92.12 193 LEU A N 1
ATOM 1558 C CA . LEU A 1 193 ? 1.682 7.471 12.508 1.00 92.12 193 LEU A CA 1
ATOM 1559 C C . LEU A 1 193 ? 1.243 8.336 11.318 1.00 92.12 193 LEU A C 1
ATOM 1561 O O . LEU A 1 193 ? 2.059 9.075 10.775 1.00 92.12 193 LEU A O 1
ATOM 1565 N N . ASN A 1 194 ? -0.045 8.314 10.968 1.00 91.38 194 ASN A N 1
ATOM 1566 C CA . ASN A 1 194 ? -0.603 9.095 9.864 1.00 91.38 194 ASN A CA 1
ATOM 1567 C C . ASN A 1 194 ? -0.563 10.603 10.149 1.00 91.38 194 ASN A C 1
ATOM 1569 O O . ASN A 1 194 ? -0.130 11.388 9.312 1.00 91.38 194 ASN A O 1
ATOM 1573 N N . ASN A 1 195 ? -0.954 11.020 11.358 1.00 88.56 195 ASN A N 1
ATOM 1574 C CA . ASN A 1 195 ? -0.976 12.434 11.752 1.00 88.56 195 ASN A CA 1
ATOM 1575 C C . ASN A 1 195 ? 0.376 12.955 12.271 1.00 88.56 195 ASN A C 1
ATOM 1577 O O . ASN A 1 195 ? 0.452 14.094 12.730 1.00 88.56 195 ASN A O 1
ATOM 1581 N N . ARG A 1 196 ? 1.444 12.146 12.218 1.00 89.75 196 ARG A N 1
ATOM 1582 C CA . ARG A 1 196 ? 2.795 12.530 12.664 1.00 89.75 196 ARG A CA 1
ATOM 1583 C C . ARG A 1 196 ? 2.861 12.969 14.132 1.00 89.75 196 ARG A C 1
ATOM 1585 O O . ARG A 1 196 ? 3.624 13.859 14.507 1.00 89.75 196 ARG A O 1
ATOM 1592 N N . GLU A 1 197 ? 2.083 12.322 14.996 1.00 88.94 197 GLU A N 1
ATOM 1593 C CA . GLU A 1 197 ? 1.992 12.613 16.435 1.00 88.94 197 GLU A CA 1
ATOM 1594 C C . GLU A 1 197 ? 3.178 12.004 17.220 1.00 88.94 197 GLU A C 1
ATOM 1596 O O . GLU A 1 197 ? 3.015 11.332 18.244 1.00 88.94 197 GLU A O 1
ATOM 1601 N N . TRP A 1 198 ? 4.404 12.245 16.739 1.00 87.50 198 TRP A N 1
ATOM 1602 C CA . TRP A 1 198 ? 5.628 11.604 17.230 1.00 87.50 198 TRP A CA 1
ATOM 1603 C C . TRP A 1 198 ? 5.882 11.888 18.712 1.00 87.50 198 TRP A C 1
ATOM 1605 O O . TRP A 1 198 ? 6.111 10.975 19.510 1.00 87.50 198 TRP A O 1
ATOM 1615 N N . SER A 1 199 ? 5.792 13.163 19.097 1.00 84.06 199 SER A N 1
ATOM 1616 C CA . SER A 1 199 ? 6.010 13.607 20.476 1.00 84.06 199 SER A CA 1
ATOM 1617 C C . SER A 1 199 ? 4.996 12.985 21.428 1.00 84.06 199 SER A C 1
ATOM 1619 O O . SER A 1 199 ? 5.359 12.560 22.523 1.00 84.06 199 SER A O 1
ATOM 1621 N N . PHE A 1 200 ? 3.736 12.879 21.000 1.00 84.44 200 PHE A N 1
ATOM 1622 C CA . PHE A 1 200 ? 2.679 12.279 21.801 1.00 84.44 200 PHE A CA 1
ATOM 1623 C C . PHE A 1 200 ? 2.953 10.797 22.067 1.00 84.44 200 PHE A C 1
ATOM 1625 O O . PHE A 1 200 ? 2.906 10.359 23.218 1.00 84.44 200 PHE A O 1
ATOM 1632 N N . ALA A 1 201 ? 3.301 10.030 21.031 1.00 84.88 201 ALA A N 1
ATOM 1633 C CA . ALA A 1 201 ? 3.625 8.615 21.177 1.00 84.88 201 ALA A CA 1
ATOM 1634 C C . ALA A 1 201 ? 4.836 8.403 22.106 1.00 84.88 201 ALA A C 1
ATOM 1636 O O . ALA A 1 201 ? 4.777 7.604 23.043 1.00 84.88 201 ALA A O 1
ATOM 1637 N N . VAL A 1 202 ? 5.919 9.164 21.913 1.00 82.94 202 VAL A N 1
ATOM 1638 C CA . VAL A 1 202 ? 7.144 9.016 22.718 1.00 82.94 202 VAL A CA 1
ATOM 1639 C C . VAL A 1 202 ? 6.949 9.467 24.167 1.00 82.94 202 VAL A C 1
ATOM 1641 O O . VAL A 1 202 ? 7.490 8.833 25.067 1.00 82.94 202 VAL A O 1
ATOM 1644 N N . GLN A 1 203 ? 6.201 10.539 24.427 1.00 83.50 203 GLN A N 1
ATOM 1645 C CA . GLN A 1 203 ? 6.051 11.075 25.785 1.00 83.50 203 GLN A CA 1
ATOM 1646 C C . GLN A 1 203 ? 4.945 10.382 26.579 1.00 83.50 203 GLN A C 1
ATOM 1648 O O . GLN A 1 203 ? 5.104 10.155 27.779 1.00 83.50 203 GLN A O 1
ATOM 1653 N N . ARG A 1 204 ? 3.821 10.054 25.933 1.00 80.38 204 ARG A N 1
ATOM 1654 C CA . ARG A 1 204 ? 2.630 9.554 26.624 1.00 80.38 204 ARG A CA 1
ATOM 1655 C C . ARG A 1 204 ? 2.532 8.036 26.606 1.00 80.38 204 ARG A C 1
ATOM 1657 O O . ARG A 1 204 ? 2.227 7.459 27.638 1.00 80.38 204 ARG A O 1
ATOM 1664 N N . ILE A 1 205 ? 2.802 7.382 25.476 1.00 80.81 205 ILE A N 1
ATOM 1665 C CA . ILE A 1 205 ? 2.637 5.922 25.363 1.00 80.81 205 ILE A CA 1
ATOM 1666 C C . ILE A 1 205 ? 3.835 5.196 25.967 1.00 80.81 205 ILE A C 1
ATOM 1668 O O . ILE A 1 205 ? 3.656 4.320 26.808 1.00 80.81 205 ILE A O 1
ATOM 1672 N N . LYS A 1 206 ? 5.061 5.590 25.599 1.00 80.19 206 LYS A N 1
ATOM 1673 C CA . LYS A 1 206 ? 6.291 4.947 26.098 1.00 80.19 206 LYS A CA 1
ATOM 1674 C C . LYS A 1 206 ? 6.362 4.901 27.630 1.00 80.19 206 LYS A C 1
ATOM 1676 O O . LYS A 1 206 ? 6.828 3.919 28.195 1.00 80.19 206 LYS A O 1
ATOM 1681 N N . ASN A 1 207 ? 5.911 5.967 28.289 1.00 78.62 207 ASN A N 1
ATOM 1682 C CA . ASN A 1 207 ? 5.996 6.120 29.742 1.00 78.62 207 ASN A CA 1
ATOM 1683 C C . ASN A 1 207 ? 4.816 5.478 30.493 1.00 78.62 207 ASN A C 1
ATOM 1685 O O . ASN A 1 207 ? 4.745 5.590 31.714 1.00 78.62 207 ASN A O 1
ATOM 1689 N N . GLN A 1 208 ? 3.886 4.823 29.790 1.00 80.56 208 GLN A N 1
ATOM 1690 C CA . GLN A 1 208 ? 2.676 4.235 30.365 1.00 80.56 208 GLN A CA 1
ATOM 1691 C C . GLN A 1 208 ? 2.621 2.729 30.061 1.00 80.56 208 GLN A C 1
ATOM 1693 O O . GLN A 1 208 ? 2.146 2.333 28.996 1.00 80.56 208 GLN A O 1
ATOM 1698 N N . PRO A 1 209 ? 3.051 1.855 30.995 1.00 77.06 209 PRO A N 1
ATOM 1699 C CA . PRO A 1 209 ? 3.082 0.403 30.786 1.00 77.06 209 PRO A CA 1
ATOM 1700 C C . PRO A 1 209 ? 1.719 -0.199 30.418 1.00 77.06 209 PRO A C 1
ATOM 1702 O O . PRO A 1 209 ? 1.647 -1.202 29.708 1.00 77.06 209 PRO A O 1
ATOM 1705 N N . LEU A 1 210 ? 0.627 0.418 30.876 1.00 73.50 210 LEU A N 1
ATOM 1706 C CA . LEU A 1 210 ? -0.747 -0.006 30.589 1.00 73.50 210 LEU A CA 1
ATOM 1707 C C . LEU A 1 210 ? -1.157 0.235 29.127 1.00 73.50 210 LEU A C 1
ATOM 1709 O O . LEU A 1 210 ? -2.053 -0.440 28.634 1.00 73.50 210 LEU A O 1
ATOM 1713 N N . LEU A 1 211 ? -0.460 1.123 28.411 1.00 76.44 211 LEU A N 1
ATOM 1714 C CA . LEU A 1 211 ? -0.691 1.422 26.993 1.00 76.44 211 LEU A CA 1
ATOM 1715 C C . LEU A 1 211 ? 0.246 0.645 26.054 1.00 76.44 211 LEU A C 1
ATOM 1717 O O . LEU A 1 211 ? 0.353 0.962 24.866 1.00 76.44 211 LEU A O 1
ATOM 1721 N N . THR A 1 212 ? 0.955 -0.362 26.569 1.00 78.75 212 TH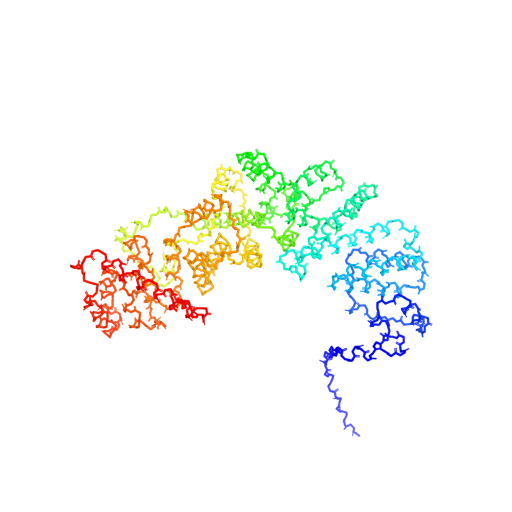R A N 1
ATOM 1722 C CA . THR A 1 212 ? 1.897 -1.160 25.774 1.00 78.75 212 THR A CA 1
ATOM 1723 C C . THR A 1 212 ? 1.188 -2.335 25.104 1.00 78.75 212 THR A C 1
ATOM 1725 O O . THR A 1 212 ? 0.624 -3.218 25.752 1.00 78.75 212 THR A O 1
ATOM 1728 N N . THR A 1 213 ? 1.224 -2.334 23.776 1.00 84.38 213 THR A N 1
ATOM 1729 C CA . THR A 1 213 ? 0.716 -3.388 22.891 1.00 84.38 213 THR A CA 1
ATOM 1730 C C . THR A 1 213 ? 1.707 -3.571 21.739 1.00 84.38 213 THR A C 1
ATOM 1732 O O . THR A 1 213 ? 2.492 -2.654 21.478 1.00 84.38 213 THR A O 1
ATOM 1735 N N . PRO A 1 214 ? 1.672 -4.702 21.012 1.00 85.62 214 PRO A N 1
ATOM 1736 C CA . PRO A 1 214 ? 2.404 -4.859 19.756 1.00 85.62 214 PRO A CA 1
ATOM 1737 C C . PRO A 1 214 ? 2.298 -3.643 18.828 1.00 85.62 214 PRO A C 1
ATOM 1739 O O . PRO A 1 214 ? 3.313 -3.117 18.383 1.00 85.62 214 PRO A O 1
ATOM 1742 N N . PHE A 1 215 ? 1.080 -3.138 18.609 1.00 89.5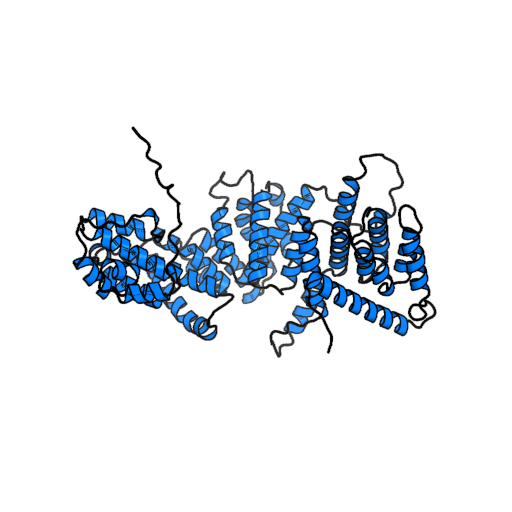6 215 PHE A N 1
ATOM 1743 C CA . PHE A 1 215 ? 0.824 -1.995 17.734 1.00 89.56 215 PHE A CA 1
ATOM 1744 C C . PHE A 1 215 ? 1.436 -0.701 18.275 1.00 89.56 215 PHE A C 1
ATOM 1746 O O . PHE A 1 215 ? 2.221 -0.042 17.593 1.00 89.56 215 PHE A O 1
ATOM 1753 N N . THR A 1 216 ? 1.155 -0.357 19.532 1.00 88.44 216 THR A N 1
ATOM 1754 C CA . THR A 1 216 ? 1.644 0.901 20.108 1.00 88.44 216 THR A CA 1
ATOM 1755 C C . THR A 1 216 ? 3.157 0.927 20.302 1.00 88.44 216 THR A C 1
ATOM 1757 O O . THR A 1 216 ? 3.761 1.994 20.198 1.00 88.44 216 THR A O 1
ATOM 1760 N N . ASN A 1 217 ? 3.799 -0.230 20.489 1.00 87.06 217 ASN A N 1
ATOM 1761 C CA . ASN A 1 217 ? 5.256 -0.331 20.470 1.00 87.06 217 ASN A CA 1
ATOM 1762 C C . ASN A 1 217 ? 5.829 0.023 19.087 1.00 87.06 217 ASN A C 1
ATOM 1764 O O . ASN A 1 217 ? 6.820 0.751 19.023 1.00 87.06 217 ASN A O 1
ATOM 1768 N N . ILE A 1 218 ? 5.191 -0.410 17.988 1.00 89.00 218 ILE A N 1
ATOM 1769 C CA . ILE A 1 218 ? 5.574 0.014 16.628 1.00 89.00 218 ILE A CA 1
ATOM 1770 C C . ILE A 1 218 ? 5.442 1.533 16.502 1.00 89.00 218 ILE A C 1
ATOM 1772 O O . ILE A 1 218 ? 6.400 2.182 16.077 1.00 89.00 218 ILE A O 1
ATOM 1776 N N . ALA A 1 219 ? 4.316 2.115 16.938 1.00 90.50 219 ALA A N 1
ATOM 1777 C CA . ALA A 1 219 ? 4.146 3.570 16.925 1.00 90.50 219 ALA A CA 1
ATOM 1778 C C . ALA A 1 219 ? 5.272 4.287 17.680 1.00 90.50 219 ALA A C 1
ATOM 1780 O O . ALA A 1 219 ? 5.835 5.245 17.156 1.00 90.50 219 ALA A O 1
ATOM 1781 N N . VAL A 1 220 ? 5.641 3.823 18.878 1.00 89.75 220 VAL A N 1
ATOM 1782 C CA . VAL A 1 220 ? 6.722 4.423 19.678 1.00 89.75 220 VAL A CA 1
ATOM 1783 C C . VAL A 1 220 ? 8.075 4.320 18.971 1.00 89.75 220 VAL A C 1
ATOM 1785 O O . VAL A 1 220 ? 8.817 5.302 18.957 1.00 89.75 220 VAL A O 1
ATOM 1788 N N . ILE A 1 221 ? 8.400 3.175 18.363 1.00 88.62 221 ILE A N 1
ATOM 1789 C CA . ILE A 1 221 ? 9.675 2.966 17.656 1.00 88.62 221 ILE A CA 1
ATOM 1790 C C . ILE A 1 221 ? 9.786 3.900 16.448 1.00 88.62 221 ILE A C 1
ATOM 1792 O O . ILE A 1 221 ? 10.778 4.621 16.321 1.00 88.62 221 ILE A O 1
ATOM 1796 N N . PHE A 1 222 ? 8.764 3.930 15.589 1.00 90.00 222 PHE A N 1
ATOM 1797 C CA . PHE A 1 222 ? 8.736 4.820 14.425 1.00 90.00 222 PHE A CA 1
ATOM 1798 C C . PHE A 1 222 ? 8.734 6.291 14.849 1.00 90.00 222 PHE A C 1
ATOM 1800 O O . PHE A 1 222 ? 9.482 7.095 14.300 1.00 90.00 222 PHE A O 1
ATOM 1807 N N . SER A 1 223 ? 7.983 6.642 15.892 1.00 90.56 223 SER A N 1
ATOM 1808 C CA . SER A 1 223 ? 7.975 8.004 16.433 1.00 90.56 223 SER A CA 1
ATOM 1809 C C . SER A 1 223 ? 9.340 8.418 16.974 1.00 90.56 223 SER A C 1
ATOM 1811 O O . SER A 1 223 ? 9.758 9.556 16.768 1.00 90.56 223 SER A O 1
ATOM 1813 N N . PHE A 1 224 ? 10.069 7.513 17.634 1.00 88.31 224 PHE A N 1
ATOM 1814 C CA . PHE A 1 224 ? 11.432 7.778 18.093 1.00 88.31 224 PHE A CA 1
ATOM 1815 C C . PHE A 1 224 ? 12.385 7.981 16.911 1.00 88.31 224 PHE A C 1
ATOM 1817 O O . PHE A 1 224 ? 13.141 8.951 16.901 1.00 88.31 224 PHE A O 1
ATOM 1824 N N . PHE A 1 225 ? 12.299 7.123 15.889 1.00 88.88 225 PHE A N 1
ATOM 1825 C CA . PHE A 1 225 ? 13.061 7.267 14.649 1.00 88.88 225 PHE A CA 1
ATOM 1826 C C . PHE A 1 225 ? 12.825 8.635 13.990 1.00 88.88 225 PHE A C 1
ATOM 1828 O O . PHE A 1 225 ? 13.780 9.370 13.739 1.00 88.88 225 PHE A O 1
ATOM 1835 N N . PHE A 1 226 ? 11.565 9.022 13.780 1.00 89.38 226 PHE A N 1
ATOM 1836 C CA . PHE A 1 226 ? 11.220 10.288 13.134 1.00 89.38 226 PHE A CA 1
ATOM 1837 C C . PHE A 1 226 ? 11.522 11.514 13.997 1.00 89.38 226 PHE A C 1
ATOM 1839 O O . PHE A 1 226 ? 11.962 12.536 13.472 1.00 89.38 226 PHE A O 1
ATOM 1846 N N . THR A 1 227 ? 11.382 11.410 15.321 1.00 87.31 227 THR A N 1
ATOM 1847 C CA . THR A 1 227 ? 11.822 12.464 16.249 1.00 87.31 227 THR A CA 1
ATOM 1848 C C . THR A 1 227 ? 13.321 12.707 16.098 1.00 87.31 227 THR A C 1
ATOM 1850 O O . THR A 1 227 ? 13.751 13.846 15.920 1.00 87.31 227 THR A O 1
ATOM 1853 N N . LYS A 1 228 ? 14.129 11.642 16.086 1.00 86.69 228 LYS A N 1
ATOM 1854 C CA . LYS A 1 228 ? 15.580 11.747 15.897 1.00 86.69 228 LYS A CA 1
ATOM 1855 C C . LYS A 1 228 ? 15.943 12.322 14.533 1.00 86.69 228 LYS A C 1
ATOM 1857 O O . LYS A 1 228 ? 16.817 13.183 14.450 1.00 86.69 228 LYS A O 1
ATOM 1862 N N . LEU A 1 229 ? 15.262 11.872 13.481 1.00 85.44 229 LEU A N 1
ATOM 1863 C CA . LEU A 1 229 ? 15.566 12.264 12.110 1.00 85.44 229 LEU A CA 1
ATOM 1864 C C . LEU A 1 229 ? 15.188 13.722 11.817 1.00 85.44 229 LEU A C 1
ATOM 1866 O O . LEU A 1 229 ? 16.010 14.460 11.280 1.00 85.44 229 LEU A O 1
ATOM 1870 N N . TYR A 1 230 ? 13.977 14.148 12.183 1.00 83.88 230 TYR A N 1
ATOM 1871 C CA . TYR A 1 230 ? 13.432 15.441 11.758 1.00 83.88 230 TYR A CA 1
ATOM 1872 C C . TYR A 1 230 ? 13.444 16.516 12.838 1.00 83.88 230 TYR A C 1
ATOM 1874 O O . TYR A 1 230 ? 13.716 17.677 12.530 1.00 83.88 230 TYR A O 1
ATOM 1882 N N . ILE A 1 231 ? 13.163 16.151 14.092 1.00 82.88 231 ILE A N 1
ATOM 1883 C CA . ILE A 1 231 ? 13.093 17.117 15.197 1.00 82.88 231 ILE A CA 1
ATOM 1884 C C . ILE A 1 231 ? 14.503 17.392 15.721 1.00 82.88 231 ILE A C 1
ATOM 1886 O O . ILE A 1 231 ? 14.943 18.538 15.748 1.00 82.88 231 ILE A O 1
ATOM 1890 N N . GLU A 1 232 ? 15.240 16.341 16.083 1.00 84.56 232 GLU A N 1
ATOM 1891 C CA . GLU A 1 232 ? 16.605 16.472 16.610 1.00 84.56 232 GLU A CA 1
ATOM 1892 C C . GLU A 1 232 ? 17.669 16.615 15.508 1.00 84.56 232 GLU A C 1
ATOM 1894 O O . GLU A 1 232 ? 18.796 17.010 15.801 1.00 84.56 232 GLU A O 1
ATOM 1899 N N . LYS A 1 233 ? 17.327 16.306 14.247 1.00 85.38 233 LYS A N 1
ATOM 1900 C CA . LYS A 1 233 ? 18.235 16.334 13.082 1.00 85.38 233 LYS A CA 1
ATOM 1901 C C . LYS A 1 233 ? 19.490 15.468 13.254 1.00 85.38 233 LYS A C 1
ATOM 1903 O O . LYS A 1 233 ? 20.557 15.775 12.724 1.00 85.38 233 LYS A O 1
ATOM 1908 N N . LYS A 1 234 ? 19.361 14.351 13.971 1.00 87.81 234 LYS A N 1
ATOM 1909 C CA . LYS A 1 234 ? 20.432 13.388 14.242 1.00 87.81 234 LYS A CA 1
ATOM 1910 C C . LYS A 1 234 ? 20.287 12.149 13.364 1.00 87.81 234 LYS A C 1
ATOM 1912 O O . LYS A 1 234 ? 19.833 11.098 13.822 1.00 87.81 234 LYS A O 1
ATOM 1917 N N . LYS A 1 235 ? 20.684 12.277 12.093 1.00 83.06 235 LYS A N 1
ATOM 1918 C CA . LYS A 1 235 ? 20.567 11.209 11.081 1.00 83.06 235 LYS A CA 1
ATOM 1919 C C . LYS A 1 235 ? 21.206 9.895 11.550 1.00 83.06 235 LYS A C 1
ATOM 1921 O O . LYS A 1 235 ? 20.563 8.855 11.465 1.00 83.06 235 LYS A O 1
ATOM 1926 N N . ASP A 1 236 ? 22.407 9.945 12.122 1.00 83.12 236 ASP A N 1
ATOM 1927 C CA . ASP A 1 236 ? 23.131 8.738 12.545 1.00 83.12 236 ASP A CA 1
ATOM 1928 C C . ASP A 1 236 ? 22.441 8.004 13.707 1.00 83.12 236 ASP A C 1
ATOM 1930 O O . ASP A 1 236 ? 22.325 6.778 13.685 1.00 83.12 236 ASP A O 1
ATOM 1934 N N . GLU A 1 237 ? 21.911 8.734 14.698 1.00 83.62 237 GLU A N 1
ATOM 1935 C CA . GLU A 1 237 ? 21.143 8.140 15.807 1.00 83.62 237 GLU A CA 1
ATOM 1936 C C . GLU A 1 237 ? 19.810 7.543 15.317 1.00 83.62 237 GLU A C 1
ATOM 1938 O O . GLU A 1 237 ? 19.401 6.465 15.763 1.00 83.62 237 GLU A O 1
ATOM 1943 N N . ALA A 1 238 ? 19.138 8.210 14.373 1.00 82.31 238 ALA A N 1
ATOM 1944 C CA . ALA A 1 238 ? 17.931 7.683 13.742 1.00 82.31 238 ALA A CA 1
ATOM 1945 C C . ALA A 1 238 ? 18.242 6.391 12.968 1.00 82.31 238 ALA A C 1
ATOM 1947 O O . ALA A 1 238 ? 17.574 5.373 13.140 1.00 82.31 238 ALA A O 1
ATOM 1948 N N . PHE A 1 239 ? 19.314 6.386 12.178 1.00 82.12 239 PHE A N 1
ATOM 1949 C CA . PHE A 1 239 ? 19.716 5.233 11.372 1.00 82.12 239 PHE A CA 1
ATOM 1950 C C . PHE A 1 239 ? 20.148 4.059 12.255 1.00 82.12 239 PHE A C 1
ATOM 1952 O O . PHE A 1 239 ? 19.810 2.910 11.968 1.00 82.12 239 PHE A O 1
ATOM 1959 N N . LYS A 1 240 ? 20.811 4.341 13.383 1.00 80.56 240 LYS A N 1
ATOM 1960 C CA . LYS A 1 240 ? 21.094 3.346 14.421 1.00 80.56 240 LYS A CA 1
ATOM 1961 C C . LYS A 1 240 ? 19.809 2.749 14.998 1.00 80.56 240 LYS A C 1
ATOM 1963 O O . LYS A 1 240 ? 19.718 1.536 15.126 1.00 80.56 240 LYS A O 1
ATOM 1968 N N . THR A 1 241 ? 18.797 3.570 15.281 1.00 78.00 241 THR A N 1
ATOM 1969 C CA . THR A 1 241 ? 17.489 3.091 15.766 1.00 78.00 241 THR A CA 1
ATOM 1970 C C . THR A 1 241 ? 16.828 2.151 14.757 1.00 78.00 241 THR A C 1
ATOM 1972 O O . THR A 1 241 ? 16.379 1.070 15.127 1.00 78.00 241 THR A O 1
ATOM 1975 N N . ALA A 1 242 ? 16.790 2.520 13.476 1.00 76.06 242 ALA A N 1
ATOM 1976 C CA . ALA A 1 242 ? 16.233 1.653 12.440 1.00 76.06 242 ALA A CA 1
ATOM 1977 C C . ALA A 1 242 ? 16.997 0.320 12.338 1.00 76.06 242 ALA A C 1
ATOM 1979 O O . ALA A 1 242 ? 16.392 -0.752 12.330 1.00 76.06 242 ALA A O 1
ATOM 1980 N N . ARG A 1 243 ? 18.333 0.383 12.355 1.00 72.12 243 ARG A N 1
ATOM 1981 C CA . ARG A 1 243 ? 19.212 -0.788 12.286 1.00 72.12 243 ARG A CA 1
ATOM 1982 C C . ARG A 1 243 ? 19.099 -1.710 13.498 1.00 72.12 243 ARG A C 1
ATOM 1984 O O . ARG A 1 243 ? 19.141 -2.923 13.347 1.00 72.12 243 ARG A O 1
ATOM 1991 N N . GLU A 1 244 ? 19.018 -1.163 14.704 1.00 70.75 244 GLU A N 1
ATOM 1992 C CA . GLU A 1 244 ? 19.082 -1.957 15.935 1.00 70.75 244 GLU A CA 1
ATOM 1993 C C . GLU A 1 244 ? 17.709 -2.340 16.478 1.00 70.75 244 GLU A C 1
ATOM 1995 O O . GLU A 1 244 ? 17.611 -3.334 17.194 1.00 70.75 244 GLU A O 1
ATOM 2000 N N . VAL A 1 245 ? 16.668 -1.567 16.163 1.00 72.56 245 VAL A N 1
ATOM 2001 C CA . VAL A 1 245 ? 15.331 -1.725 16.743 1.00 72.56 245 VAL A CA 1
ATOM 2002 C C . VAL A 1 245 ? 14.329 -2.151 15.682 1.00 72.56 245 VAL A C 1
ATOM 2004 O O . VAL A 1 245 ? 13.764 -3.226 15.826 1.00 72.56 245 VAL A O 1
ATOM 2007 N N . ILE A 1 246 ? 14.143 -1.384 14.599 1.00 75.62 246 ILE A N 1
ATOM 2008 C CA . ILE A 1 246 ? 13.155 -1.731 13.554 1.00 75.62 246 ILE A CA 1
ATOM 2009 C C . ILE A 1 246 ? 13.488 -3.097 12.944 1.00 75.62 246 ILE A C 1
ATOM 2011 O O . ILE A 1 246 ? 12.616 -3.959 12.874 1.00 75.62 246 ILE A O 1
ATOM 2015 N N . TRP A 1 247 ? 14.760 -3.328 12.609 1.00 77.38 247 TRP A N 1
ATOM 2016 C CA . TRP A 1 247 ? 15.242 -4.629 12.140 1.00 77.38 247 TRP A CA 1
ATOM 2017 C C . TRP A 1 247 ? 14.928 -5.762 13.128 1.00 77.38 247 TRP A C 1
ATOM 2019 O O . TRP A 1 247 ? 14.238 -6.718 12.789 1.00 77.38 247 TRP A O 1
ATOM 2029 N N . LYS A 1 248 ? 15.386 -5.649 14.382 1.00 74.19 248 LYS A N 1
ATOM 2030 C CA . LYS A 1 248 ? 15.196 -6.712 15.385 1.00 74.19 248 LYS A CA 1
ATOM 2031 C C . LYS A 1 248 ? 13.728 -6.995 15.680 1.00 74.19 248 LYS A C 1
ATOM 2033 O O . LYS A 1 248 ? 13.399 -8.108 16.061 1.00 74.19 248 LYS A O 1
ATOM 2038 N N . VAL A 1 249 ? 12.875 -5.986 15.549 1.00 76.00 249 VAL A N 1
ATOM 2039 C CA . VAL A 1 249 ? 11.458 -6.062 15.895 1.00 76.00 249 VAL A CA 1
ATOM 2040 C C . VAL A 1 249 ? 10.618 -6.638 14.758 1.00 76.00 249 VAL A C 1
ATOM 2042 O O . VAL A 1 249 ? 9.706 -7.416 15.031 1.00 76.00 249 VAL A O 1
ATOM 2045 N N . LEU A 1 250 ? 10.899 -6.256 13.508 1.00 82.94 250 LEU A N 1
ATOM 2046 C CA . LEU A 1 250 ? 10.083 -6.645 12.356 1.00 82.94 250 LEU A CA 1
ATOM 2047 C C . LEU A 1 250 ? 10.604 -7.895 11.649 1.00 82.94 250 LEU A C 1
ATOM 2049 O O . LEU A 1 250 ? 9.792 -8.723 11.250 1.00 82.94 250 LEU A O 1
ATOM 2053 N N . THR A 1 251 ? 11.923 -8.073 11.508 1.00 83.25 251 THR A N 1
ATOM 2054 C CA . THR A 1 251 ? 12.497 -9.215 10.769 1.00 83.25 251 THR A CA 1
ATOM 2055 C C . THR A 1 251 ? 12.0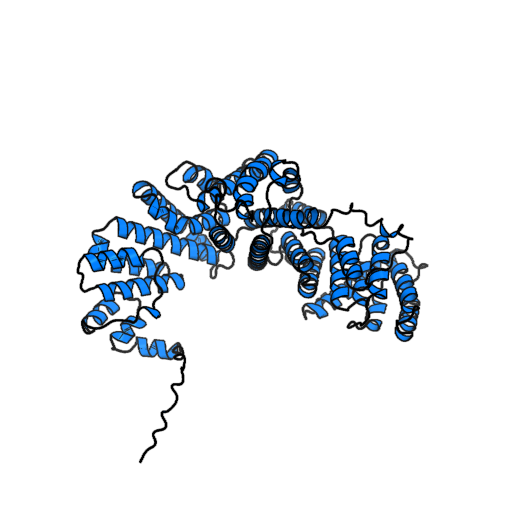18 -10.579 11.283 1.00 83.25 251 THR A C 1
ATOM 2057 O O . THR A 1 251 ? 11.689 -11.417 10.447 1.00 83.25 251 THR A O 1
ATOM 2060 N N . PRO A 1 252 ? 11.869 -10.825 12.603 1.00 85.00 252 PRO A N 1
ATOM 2061 C CA . PRO A 1 252 ? 11.345 -12.102 13.097 1.00 85.00 252 PRO A CA 1
ATOM 2062 C C . PRO A 1 252 ? 9.937 -12.451 12.590 1.00 85.00 252 PRO A C 1
ATOM 2064 O O . PRO A 1 252 ? 9.602 -13.627 12.501 1.00 85.00 252 PRO A O 1
ATOM 2067 N N . THR A 1 253 ? 9.111 -11.461 12.226 1.00 87.38 253 THR A N 1
ATOM 2068 C CA . THR A 1 253 ? 7.783 -11.685 11.621 1.00 87.38 253 THR A CA 1
ATOM 2069 C C . THR A 1 253 ? 7.875 -12.287 10.211 1.00 87.38 253 THR A C 1
ATOM 2071 O O . THR A 1 253 ? 6.922 -12.913 9.750 1.00 87.38 253 THR A O 1
ATOM 2074 N N . PHE A 1 254 ? 9.022 -12.126 9.543 1.00 88.25 254 PHE A N 1
ATOM 2075 C CA . PHE A 1 254 ? 9.312 -12.638 8.202 1.00 88.25 254 PHE A CA 1
ATOM 2076 C C . PHE A 1 254 ? 10.150 -13.923 8.213 1.00 88.25 254 PHE A C 1
ATOM 2078 O O . PHE A 1 254 ? 10.444 -14.441 7.143 1.00 88.25 254 PHE A O 1
ATOM 2085 N N . ASP A 1 255 ? 10.543 -14.452 9.375 1.00 85.88 255 ASP A N 1
ATOM 2086 C CA . ASP A 1 255 ? 11.258 -15.733 9.451 1.00 85.88 255 ASP A CA 1
ATOM 2087 C C . ASP A 1 255 ? 10.279 -16.904 9.245 1.00 85.88 255 ASP A C 1
ATOM 2089 O O . ASP A 1 255 ? 9.177 -16.914 9.794 1.00 85.88 255 ASP A O 1
ATOM 2093 N N . LYS A 1 256 ? 10.658 -17.906 8.458 1.00 83.25 256 LYS A N 1
ATOM 2094 C CA . LYS A 1 256 ? 9.863 -19.115 8.224 1.00 83.25 256 LYS A CA 1
ATOM 2095 C C . LYS A 1 256 ? 9.982 -20.123 9.366 1.00 83.25 256 LYS A C 1
ATOM 2097 O O . LYS A 1 256 ? 8.999 -20.772 9.714 1.00 83.25 256 LYS A O 1
ATOM 2102 N N . LEU A 1 257 ? 11.177 -20.264 9.936 1.00 77.31 257 LEU A N 1
ATOM 2103 C CA . LEU A 1 257 ? 11.498 -21.270 10.943 1.00 77.31 257 LEU A CA 1
ATOM 2104 C C . LEU A 1 257 ? 11.269 -20.751 12.359 1.00 77.31 257 LEU A C 1
ATOM 2106 O O . LEU A 1 257 ? 10.645 -21.433 13.165 1.00 77.31 257 LEU A O 1
ATOM 2110 N N . LYS A 1 258 ? 11.775 -19.554 12.675 1.00 71.44 258 LYS A N 1
ATOM 2111 C CA . LYS A 1 258 ? 11.768 -19.012 14.047 1.00 71.44 258 LYS A CA 1
ATOM 2112 C C . LYS A 1 258 ? 10.471 -18.301 14.413 1.00 71.44 258 LYS A C 1
ATOM 2114 O O . LYS A 1 258 ? 10.230 -18.033 15.594 1.00 71.44 258 LYS A O 1
ATOM 2119 N N . PHE A 1 259 ? 9.618 -18.003 13.434 1.00 74.44 259 PHE A N 1
ATOM 2120 C CA . PHE A 1 259 ? 8.336 -17.364 13.697 1.00 74.44 259 PHE A CA 1
ATOM 2121 C C . PHE A 1 259 ? 7.456 -18.249 14.588 1.00 74.44 259 PHE A C 1
ATOM 2123 O O . PHE A 1 259 ? 7.149 -19.392 14.261 1.00 74.44 259 PHE A O 1
ATOM 2130 N N . GLY A 1 260 ? 7.065 -17.711 15.746 1.00 65.06 260 GLY A N 1
ATOM 2131 C CA . GLY A 1 260 ? 6.252 -18.417 16.739 1.00 65.06 260 GLY A CA 1
ATOM 2132 C C . GLY A 1 260 ? 7.019 -19.367 17.669 1.00 65.06 260 GLY A C 1
ATOM 2133 O O . GLY A 1 260 ? 6.405 -19.887 18.597 1.00 65.06 260 GLY A O 1
ATOM 2134 N N . GLN A 1 261 ? 8.333 -19.566 17.485 1.00 66.62 261 GLN A N 1
ATOM 2135 C CA . GLN A 1 261 ? 9.137 -20.426 18.370 1.00 66.62 261 GLN A CA 1
ATOM 2136 C C . GLN A 1 261 ? 9.458 -19.760 19.716 1.00 66.62 261 GLN A C 1
ATOM 2138 O O . GLN A 1 261 ? 9.431 -20.418 20.754 1.00 66.62 261 GLN A O 1
ATOM 2143 N N . ASP A 1 262 ? 9.727 -18.451 19.713 1.00 65.38 262 ASP A N 1
ATOM 2144 C CA . ASP A 1 262 ? 9.898 -17.646 20.924 1.00 65.38 262 ASP A CA 1
ATOM 2145 C C . ASP A 1 262 ? 8.989 -16.402 20.856 1.00 65.38 262 ASP A C 1
ATOM 2147 O O . ASP A 1 262 ? 9.239 -15.497 20.050 1.00 65.38 262 ASP A O 1
ATOM 2151 N N . PRO A 1 263 ? 7.952 -16.305 21.712 1.00 60.22 263 PRO A N 1
ATOM 2152 C CA . PRO A 1 263 ? 7.062 -15.145 21.774 1.00 60.22 263 PRO A CA 1
ATOM 2153 C C . PRO A 1 263 ? 7.790 -13.824 22.056 1.00 60.22 263 PRO A C 1
ATOM 2155 O O . PRO A 1 263 ? 7.240 -12.756 21.810 1.00 60.22 263 PRO A O 1
ATOM 2158 N N . ARG A 1 264 ? 9.016 -13.871 22.596 1.00 61.28 264 ARG A N 1
ATOM 2159 C CA . ARG A 1 264 ? 9.823 -12.682 22.903 1.00 61.28 264 ARG A CA 1
ATOM 2160 C C . ARG A 1 264 ? 10.571 -12.136 21.690 1.00 61.28 264 ARG A C 1
ATOM 2162 O O . ARG A 1 264 ? 11.011 -10.990 21.733 1.00 61.28 264 ARG A O 1
ATOM 2169 N N . GLN A 1 265 ? 10.727 -12.935 20.635 1.00 64.25 265 GLN A N 1
ATOM 2170 C CA . GLN A 1 265 ? 11.431 -12.527 19.418 1.00 64.25 265 GLN A CA 1
ATOM 2171 C C . GLN A 1 265 ? 10.503 -11.814 18.434 1.00 64.25 265 GLN A C 1
ATOM 2173 O O . GLN A 1 265 ? 10.934 -10.895 17.748 1.00 64.25 265 GLN A O 1
ATOM 2178 N N . CYS A 1 266 ? 9.225 -12.191 18.382 1.00 67.12 266 CYS A N 1
ATOM 2179 C CA . CYS A 1 266 ? 8.267 -11.614 17.449 1.00 67.12 266 CYS A CA 1
ATOM 2180 C C . CYS A 1 266 ? 7.357 -10.605 18.157 1.00 67.12 266 CYS A C 1
ATOM 2182 O O . CYS A 1 266 ? 6.482 -10.980 18.934 1.00 67.12 266 CYS A O 1
ATOM 2184 N N . MET A 1 267 ? 7.555 -9.311 17.889 1.00 77.62 267 MET A N 1
ATOM 2185 C CA . MET A 1 267 ? 6.750 -8.271 18.536 1.00 77.62 267 MET A CA 1
ATOM 2186 C C . MET A 1 267 ? 5.323 -8.202 17.981 1.00 77.62 267 MET A C 1
ATOM 2188 O O . MET A 1 267 ? 4.415 -7.816 18.712 1.00 77.62 267 MET A O 1
ATOM 2192 N N . ILE A 1 268 ? 5.124 -8.552 16.705 1.00 84.56 268 ILE A N 1
ATOM 2193 C CA . ILE A 1 268 ? 3.833 -8.499 16.012 1.00 84.56 268 ILE A CA 1
ATOM 2194 C C . ILE A 1 268 ? 3.656 -9.717 15.098 1.00 84.56 268 ILE A C 1
ATOM 2196 O O . ILE A 1 268 ? 4.556 -10.076 14.341 1.00 84.56 268 ILE A O 1
ATOM 2200 N N . GLY A 1 269 ? 2.479 -10.344 15.151 1.00 86.06 269 GLY A N 1
ATOM 2201 C CA . GLY A 1 269 ? 2.138 -11.454 14.260 1.00 86.06 269 GLY A CA 1
ATOM 2202 C C . GLY A 1 269 ? 1.950 -11.015 12.802 1.00 86.06 269 GLY A C 1
ATOM 2203 O O . GLY A 1 269 ? 1.763 -9.832 12.521 1.00 86.06 269 GLY A O 1
ATOM 2204 N N . LYS A 1 270 ? 1.931 -11.989 11.882 1.00 89.56 270 LYS A N 1
ATOM 2205 C CA . LYS A 1 270 ? 1.782 -11.765 10.433 1.00 89.56 270 LYS A CA 1
ATOM 2206 C C . LYS A 1 270 ? 0.497 -11.003 10.067 1.00 89.56 270 LYS A C 1
ATOM 2208 O O . LYS A 1 270 ? 0.557 -9.892 9.554 1.00 89.56 270 LYS A O 1
ATOM 2213 N N . GLU A 1 271 ? -0.670 -11.550 10.406 1.00 90.44 271 GLU A N 1
ATOM 2214 C CA . GLU A 1 271 ? -1.963 -10.906 10.103 1.00 90.44 271 GLU A CA 1
ATOM 2215 C C . GLU A 1 271 ? -2.148 -9.539 10.800 1.00 90.44 271 GLU A C 1
ATOM 2217 O O . GLU A 1 271 ? -2.543 -8.579 10.139 1.00 90.44 271 GLU A O 1
ATOM 2222 N N . PRO A 1 272 ? -1.790 -9.364 12.091 1.00 90.12 272 PRO A N 1
ATOM 2223 C CA . PRO A 1 272 ? -1.755 -8.040 12.710 1.00 90.12 272 PRO A CA 1
ATOM 2224 C C . PRO A 1 272 ? -0.896 -7.010 11.960 1.00 90.12 272 PRO A C 1
ATOM 2226 O O . PRO A 1 272 ? -1.304 -5.854 11.855 1.00 90.12 272 PRO A O 1
ATOM 2229 N N . LEU A 1 273 ? 0.269 -7.401 11.429 1.00 91.38 273 LEU A N 1
ATOM 2230 C CA . LEU A 1 273 ? 1.128 -6.493 10.667 1.00 91.38 273 LEU A CA 1
ATOM 2231 C C . LEU A 1 273 ? 0.478 -6.071 9.342 1.00 91.38 273 LEU A C 1
ATOM 2233 O O . LEU A 1 273 ? 0.500 -4.885 9.022 1.00 91.38 273 LEU A O 1
ATOM 2237 N N . LEU A 1 274 ? -0.138 -7.003 8.609 1.00 93.44 274 LEU A N 1
ATOM 2238 C CA . LEU A 1 274 ? -0.881 -6.689 7.381 1.00 93.44 274 LEU A CA 1
ATOM 2239 C C . LEU A 1 274 ? -2.016 -5.699 7.659 1.00 93.44 274 LEU A C 1
ATOM 2241 O O . LEU A 1 274 ? -2.072 -4.632 7.052 1.00 93.44 274 LEU A O 1
ATOM 2245 N N . ASN A 1 275 ? -2.833 -5.993 8.673 1.00 90.56 275 ASN A N 1
ATOM 2246 C CA . ASN A 1 275 ? -3.920 -5.121 9.108 1.00 90.56 275 ASN A CA 1
ATOM 2247 C C . ASN A 1 275 ? -3.421 -3.717 9.484 1.00 90.56 275 ASN A C 1
ATOM 2249 O O . ASN A 1 275 ? -4.117 -2.728 9.251 1.00 90.56 275 ASN A O 1
ATOM 2253 N N . LEU A 1 276 ? -2.242 -3.612 10.110 1.00 93.00 276 LEU A N 1
ATOM 2254 C CA . LEU A 1 276 ? -1.633 -2.322 10.431 1.00 93.00 276 LEU A CA 1
ATOM 2255 C C . LEU A 1 276 ? -1.253 -1.563 9.156 1.00 93.00 276 LEU A C 1
ATOM 2257 O O . LEU A 1 276 ? -1.614 -0.395 9.036 1.00 93.00 276 LEU A O 1
ATOM 2261 N N . ILE A 1 277 ? -0.563 -2.216 8.214 1.00 93.50 277 ILE A N 1
ATOM 2262 C CA . ILE A 1 277 ? -0.123 -1.616 6.945 1.00 93.50 277 ILE A CA 1
ATOM 2263 C C . ILE A 1 277 ? -1.319 -1.091 6.140 1.00 93.50 277 ILE A C 1
ATOM 2265 O O . ILE A 1 277 ? -1.254 0.023 5.625 1.00 93.50 277 ILE A O 1
ATOM 2269 N N . GLU A 1 278 ? -2.431 -1.828 6.102 1.00 91.69 278 GLU A N 1
ATOM 2270 C CA . GLU A 1 278 ? -3.682 -1.386 5.465 1.00 91.69 278 GLU A CA 1
ATOM 2271 C C . GLU A 1 278 ? -4.200 -0.049 6.006 1.00 91.69 278 GLU A C 1
ATOM 2273 O O . GLU A 1 278 ? -4.802 0.725 5.264 1.00 91.69 278 GLU A O 1
ATOM 2278 N N . GLY A 1 279 ? -3.971 0.249 7.287 1.00 90.88 279 GLY A N 1
ATOM 2279 C CA . GLY A 1 279 ? -4.390 1.502 7.917 1.00 90.88 279 GLY A CA 1
ATOM 2280 C C . GLY A 1 279 ? -3.378 2.647 7.791 1.00 90.88 279 GLY A C 1
ATOM 2281 O O . GLY A 1 279 ? -3.705 3.785 8.130 1.00 90.88 279 GLY A O 1
ATOM 2282 N N . LEU A 1 280 ? -2.157 2.385 7.312 1.00 92.56 280 LEU A N 1
ATOM 2283 C CA . LEU A 1 280 ? -1.119 3.406 7.154 1.00 92.56 280 LEU A CA 1
ATOM 2284 C C . LEU A 1 280 ? -1.304 4.192 5.859 1.00 92.56 280 LEU A C 1
ATOM 2286 O O . LEU A 1 280 ? -1.669 3.646 4.818 1.00 92.56 280 LEU A O 1
ATOM 2290 N N . LYS A 1 281 ? -1.096 5.500 5.962 1.00 90.12 281 LYS A N 1
ATOM 2291 C CA . LYS A 1 281 ? -1.399 6.497 4.933 1.00 90.12 281 LYS A CA 1
ATOM 2292 C C . LYS A 1 281 ? -0.378 7.638 4.885 1.00 90.12 281 LYS A C 1
ATOM 2294 O O . LYS A 1 281 ? -0.366 8.386 3.914 1.00 90.12 281 LYS A O 1
ATOM 2299 N N . ASP A 1 282 ? 0.489 7.788 5.892 1.00 89.06 282 ASP A N 1
ATOM 2300 C CA . ASP A 1 282 ? 1.594 8.750 5.815 1.00 89.06 282 ASP A CA 1
ATOM 2301 C C . ASP A 1 282 ? 2.711 8.257 4.885 1.00 89.06 282 ASP A C 1
ATOM 2303 O O . ASP A 1 282 ? 3.159 7.107 4.946 1.00 89.06 282 ASP A O 1
ATOM 2307 N N . LEU A 1 283 ? 3.173 9.173 4.033 1.00 87.19 283 LEU A N 1
ATOM 2308 C CA . LEU A 1 283 ? 4.166 8.905 3.001 1.00 87.19 283 LEU A CA 1
ATOM 2309 C C . LEU A 1 283 ? 5.519 8.487 3.582 1.00 87.19 283 LEU A C 1
ATOM 2311 O O . LEU A 1 283 ? 6.156 7.581 3.058 1.00 87.19 283 LEU A O 1
ATOM 2315 N N . GLU A 1 284 ? 5.975 9.097 4.671 1.00 86.88 284 GLU A N 1
ATOM 2316 C CA . GLU A 1 284 ? 7.302 8.811 5.221 1.00 86.88 284 GLU A CA 1
ATOM 2317 C C . GLU A 1 284 ? 7.321 7.473 5.962 1.00 86.88 284 GLU A C 1
ATOM 2319 O O . GLU A 1 284 ? 8.269 6.699 5.813 1.00 86.88 284 GLU A O 1
ATOM 2324 N N . VAL A 1 285 ? 6.254 7.166 6.705 1.00 89.88 285 VAL A N 1
ATOM 2325 C CA . VAL A 1 285 ? 6.075 5.866 7.370 1.00 89.88 285 VAL A CA 1
ATOM 2326 C C . VAL A 1 285 ? 6.065 4.737 6.339 1.00 89.88 285 VAL A C 1
ATOM 2328 O O . VAL A 1 285 ? 6.826 3.773 6.472 1.00 89.88 285 VAL A O 1
ATOM 2331 N N . LEU A 1 286 ? 5.241 4.869 5.294 1.00 91.25 286 LEU A N 1
ATOM 2332 C CA . LEU A 1 286 ? 5.162 3.881 4.219 1.00 91.25 286 LEU A CA 1
ATOM 2333 C C . LEU A 1 286 ? 6.492 3.757 3.474 1.00 91.25 286 LEU A C 1
ATOM 2335 O O . LEU A 1 286 ? 6.902 2.643 3.170 1.00 91.25 286 LEU A O 1
ATOM 2339 N N . ASN A 1 287 ? 7.212 4.856 3.243 1.00 89.06 287 ASN A N 1
ATOM 2340 C CA . ASN A 1 287 ? 8.504 4.814 2.560 1.00 89.06 287 ASN A CA 1
ATOM 2341 C C . ASN A 1 287 ? 9.571 4.039 3.355 1.00 89.06 287 ASN A C 1
ATOM 2343 O O . ASN A 1 287 ? 10.346 3.280 2.774 1.00 89.06 287 ASN A O 1
ATOM 2347 N N . ILE A 1 288 ? 9.589 4.166 4.687 1.00 88.88 288 ILE A N 1
ATOM 2348 C CA . ILE A 1 288 ? 10.472 3.360 5.545 1.00 88.88 288 ILE A CA 1
ATOM 2349 C C . ILE A 1 288 ? 10.090 1.876 5.494 1.00 88.88 288 ILE A C 1
ATOM 2351 O O . ILE A 1 288 ? 10.977 1.030 5.398 1.00 88.88 288 ILE A O 1
ATOM 2355 N N . LEU A 1 289 ? 8.794 1.548 5.524 1.00 91.00 289 LEU A N 1
ATOM 2356 C CA . LEU A 1 289 ? 8.328 0.161 5.420 1.00 91.00 289 LEU A CA 1
ATOM 2357 C C . LEU A 1 289 ? 8.640 -0.449 4.048 1.00 91.00 289 LEU A C 1
ATOM 2359 O O . LEU A 1 289 ? 9.183 -1.547 3.987 1.00 91.00 289 LEU A O 1
ATOM 2363 N N . ILE A 1 290 ? 8.368 0.274 2.960 1.00 92.56 290 ILE A N 1
ATOM 2364 C CA . ILE A 1 290 ? 8.712 -0.136 1.593 1.00 92.56 290 ILE A CA 1
ATOM 2365 C C . ILE A 1 290 ? 10.217 -0.366 1.480 1.00 92.56 290 ILE A C 1
ATOM 2367 O O . ILE A 1 290 ? 10.627 -1.414 0.987 1.00 92.56 290 ILE A O 1
ATOM 2371 N N . GLY A 1 291 ? 11.044 0.555 1.985 1.00 89.44 291 GLY A N 1
ATOM 2372 C CA . GLY A 1 291 ? 12.497 0.396 1.997 1.00 89.44 291 GLY A CA 1
ATOM 2373 C C . GLY A 1 291 ? 12.949 -0.851 2.763 1.00 89.44 291 GLY A C 1
ATOM 2374 O O . GLY A 1 291 ? 13.728 -1.645 2.242 1.00 89.44 291 GLY A O 1
ATOM 2375 N N . PHE A 1 292 ? 12.410 -1.074 3.964 1.00 88.81 292 PHE A N 1
ATOM 2376 C CA . PHE A 1 292 ? 12.719 -2.250 4.781 1.00 88.81 292 PHE A CA 1
ATOM 2377 C C . PHE A 1 292 ? 12.368 -3.566 4.072 1.00 88.81 292 PHE A C 1
ATOM 2379 O O . PHE A 1 292 ? 13.204 -4.464 3.972 1.00 88.81 292 PHE A O 1
ATOM 2386 N N . VAL A 1 293 ? 11.141 -3.682 3.559 1.00 91.50 293 VAL A N 1
ATOM 2387 C CA . VAL A 1 293 ? 10.651 -4.917 2.931 1.00 91.50 293 VAL A CA 1
ATOM 2388 C C . VAL A 1 293 ? 11.335 -5.151 1.576 1.00 91.50 293 VAL A C 1
ATOM 2390 O O . VAL A 1 293 ? 11.707 -6.281 1.265 1.00 91.50 293 VAL A O 1
ATOM 2393 N N . SER A 1 294 ? 11.603 -4.093 0.804 1.00 90.50 294 SER A N 1
ATOM 2394 C CA . SER A 1 294 ? 12.367 -4.186 -0.453 1.00 90.50 294 SER A CA 1
ATOM 2395 C C . SER A 1 294 ? 13.808 -4.631 -0.210 1.00 90.50 294 SER A C 1
ATOM 2397 O O . SER A 1 294 ? 14.357 -5.409 -0.987 1.00 90.50 294 SER A O 1
ATOM 2399 N N . PHE A 1 295 ? 14.425 -4.187 0.889 1.00 87.75 295 PHE A N 1
ATOM 2400 C CA . PHE A 1 295 ? 15.750 -4.652 1.291 1.00 87.75 295 PHE A CA 1
ATOM 2401 C C . PHE A 1 295 ? 15.760 -6.153 1.609 1.00 87.75 295 PHE A C 1
ATOM 2403 O O . PHE A 1 295 ? 16.634 -6.863 1.111 1.00 87.75 295 PHE A O 1
ATOM 2410 N N . LEU A 1 296 ? 14.769 -6.649 2.363 1.00 86.62 296 LEU A N 1
ATOM 2411 C CA . LEU A 1 296 ? 14.613 -8.085 2.626 1.00 86.62 296 LEU A CA 1
ATOM 2412 C C . LEU A 1 296 ? 14.443 -8.889 1.332 1.00 86.62 296 LEU A C 1
ATOM 2414 O O . LEU A 1 296 ? 15.053 -9.941 1.173 1.00 86.62 296 LEU A O 1
ATOM 2418 N N . TYR A 1 297 ? 13.651 -8.385 0.390 1.00 88.06 297 TYR A N 1
ATOM 2419 C CA . TYR A 1 297 ? 13.414 -9.065 -0.882 1.00 88.06 297 TYR A CA 1
ATOM 2420 C C . TYR A 1 297 ? 14.663 -9.117 -1.757 1.00 88.06 297 TYR A C 1
ATOM 2422 O O . TYR A 1 297 ? 15.048 -10.179 -2.243 1.00 88.06 297 TYR A O 1
ATOM 2430 N N . ASN A 1 298 ? 15.356 -7.986 -1.891 1.00 86.31 298 ASN A N 1
ATOM 2431 C CA . ASN A 1 298 ? 16.627 -7.924 -2.607 1.00 86.31 298 ASN A CA 1
ATOM 2432 C C . ASN A 1 298 ? 17.666 -8.862 -1.994 1.00 86.31 298 ASN A C 1
ATOM 2434 O O . ASN A 1 298 ? 18.470 -9.454 -2.712 1.00 86.31 298 ASN A O 1
ATOM 2438 N N . PHE A 1 299 ? 17.653 -9.013 -0.672 1.00 80.06 299 PHE A N 1
ATOM 2439 C CA . PHE A 1 299 ? 18.518 -9.959 0.007 1.00 80.06 299 PHE A CA 1
ATOM 2440 C C . PHE A 1 299 ? 18.240 -11.398 -0.380 1.00 80.06 299 PHE A C 1
ATOM 2442 O O . PHE A 1 299 ? 19.156 -12.038 -0.875 1.00 80.06 299 PHE A O 1
ATOM 2449 N N . VAL A 1 300 ? 16.996 -11.858 -0.236 1.00 80.25 300 VAL A N 1
ATOM 2450 C CA . VAL A 1 300 ? 16.583 -13.205 -0.655 1.00 80.25 300 VAL A CA 1
ATOM 2451 C C . VAL A 1 300 ? 17.017 -13.470 -2.095 1.00 80.25 300 VAL A C 1
ATOM 2453 O O . VAL A 1 300 ? 17.686 -14.460 -2.371 1.00 80.25 300 VAL A O 1
ATOM 2456 N N . ILE A 1 301 ? 16.736 -12.531 -3.005 1.00 76.94 301 ILE A N 1
ATOM 2457 C CA . ILE A 1 301 ? 17.151 -12.644 -4.406 1.00 76.94 301 ILE A CA 1
ATOM 2458 C C . ILE A 1 301 ? 18.669 -12.773 -4.525 1.00 76.94 301 ILE A C 1
ATOM 2460 O O . ILE A 1 301 ? 19.141 -13.630 -5.256 1.00 76.94 301 ILE A O 1
ATOM 2464 N N . THR A 1 302 ? 19.450 -11.946 -3.833 1.00 72.38 302 THR A N 1
ATOM 2465 C CA . THR A 1 302 ? 20.920 -11.947 -3.963 1.00 72.38 302 THR A CA 1
ATOM 2466 C C . THR A 1 302 ? 21.627 -13.097 -3.251 1.00 72.38 302 THR A C 1
ATOM 2468 O O . THR A 1 302 ? 22.755 -13.424 -3.626 1.00 72.38 302 THR A O 1
ATOM 2471 N N . THR A 1 303 ? 21.014 -13.705 -2.234 1.00 67.19 303 THR A N 1
ATOM 2472 C CA . THR A 1 303 ? 21.579 -14.864 -1.534 1.00 67.19 303 THR A CA 1
ATOM 2473 C C . THR A 1 303 ? 21.164 -16.184 -2.152 1.00 67.19 303 THR A C 1
ATOM 2475 O O . THR A 1 303 ? 22.017 -17.061 -2.294 1.00 67.19 303 THR A O 1
ATOM 2478 N N . ASP A 1 304 ? 19.900 -16.319 -2.554 1.00 55.59 304 ASP A N 1
ATOM 2479 C CA . ASP A 1 304 ? 19.375 -17.572 -3.102 1.00 55.59 304 ASP A CA 1
ATOM 2480 C C . ASP A 1 304 ? 19.662 -17.689 -4.607 1.00 55.59 304 ASP A C 1
ATOM 2482 O O . ASP A 1 304 ? 19.913 -18.784 -5.115 1.00 55.59 304 ASP A O 1
ATOM 2486 N N . LEU A 1 305 ? 19.751 -16.561 -5.324 1.00 48.00 305 LEU A N 1
ATOM 2487 C CA . LEU A 1 305 ? 20.318 -16.499 -6.672 1.00 48.00 305 LEU A CA 1
ATOM 2488 C C . LEU A 1 305 ? 21.753 -15.979 -6.539 1.00 48.00 305 LEU A C 1
ATOM 2490 O O . LEU A 1 305 ? 21.965 -14.782 -6.375 1.00 48.00 305 LEU A O 1
ATOM 2494 N N . LYS A 1 306 ? 22.740 -16.890 -6.580 1.00 32.25 306 LYS A N 1
ATOM 2495 C CA . LYS A 1 306 ? 24.188 -16.601 -6.476 1.00 32.25 306 LYS A CA 1
ATOM 2496 C C . LYS A 1 306 ? 24.560 -15.189 -6.979 1.00 32.25 306 LYS A C 1
ATOM 2498 O O . LYS A 1 306 ? 24.275 -14.874 -8.139 1.00 32.25 306 LYS A O 1
ATOM 2503 N N . PRO A 1 307 ? 25.280 -14.377 -6.185 1.00 30.25 307 PRO A N 1
ATOM 2504 C CA . PRO A 1 307 ? 25.648 -13.030 -6.586 1.00 30.25 307 PRO A CA 1
ATOM 2505 C C . PRO A 1 307 ? 26.691 -13.106 -7.703 1.00 30.25 307 PRO A C 1
ATOM 2507 O O . PRO A 1 307 ? 27.832 -13.520 -7.486 1.00 30.25 307 PRO A O 1
ATOM 2510 N N . LEU A 1 308 ? 26.321 -12.696 -8.914 1.00 31.14 308 LEU A N 1
ATOM 2511 C CA . LEU A 1 308 ? 27.288 -12.414 -9.969 1.00 31.14 308 LEU A CA 1
ATOM 2512 C C . LEU A 1 308 ? 27.700 -10.954 -9.839 1.00 31.14 308 LEU A C 1
ATOM 2514 O O . LEU A 1 308 ? 26.865 -10.053 -9.871 1.00 31.14 308 LEU A O 1
ATOM 2518 N N . LYS A 1 309 ? 29.007 -10.749 -9.642 1.00 27.39 309 LYS A N 1
ATOM 2519 C CA . LYS A 1 309 ? 29.666 -9.442 -9.637 1.00 27.39 309 LYS A CA 1
ATOM 2520 C C . LYS A 1 309 ? 29.073 -8.579 -10.748 1.00 27.39 309 LYS A C 1
ATOM 2522 O O . LYS A 1 309 ? 29.200 -8.910 -11.924 1.00 27.39 309 LYS A O 1
ATOM 2527 N N . SER A 1 310 ? 28.439 -7.484 -10.344 1.00 30.30 310 SER A N 1
ATOM 2528 C CA . SER A 1 310 ? 27.974 -6.413 -11.210 1.00 30.30 310 SER A CA 1
ATOM 2529 C C . SER A 1 310 ? 29.120 -5.962 -12.108 1.00 30.30 310 SER A C 1
ATOM 2531 O O . SER A 1 310 ? 30.025 -5.269 -11.655 1.00 30.30 310 SER A O 1
ATOM 2533 N N . ASN A 1 311 ? 29.105 -6.385 -13.363 1.00 27.47 311 ASN A N 1
ATOM 2534 C CA . ASN A 1 311 ? 29.867 -5.764 -14.429 1.00 27.47 311 ASN A CA 1
ATOM 2535 C C . ASN A 1 311 ? 29.093 -6.009 -15.718 1.00 27.47 311 ASN A C 1
ATOM 2537 O O . ASN A 1 311 ? 29.191 -7.066 -16.336 1.00 27.47 311 ASN A O 1
ATOM 2541 N N . ILE A 1 312 ? 28.372 -4.977 -16.148 1.00 34.69 312 ILE A N 1
ATOM 2542 C CA . ILE A 1 312 ? 27.768 -4.852 -17.483 1.00 34.69 312 ILE A CA 1
ATOM 2543 C C . ILE A 1 312 ? 28.832 -5.042 -18.601 1.00 34.69 312 ILE A C 1
ATOM 2545 O O . ILE A 1 312 ? 28.499 -5.295 -19.753 1.00 34.69 312 ILE A O 1
ATOM 2549 N N . ASN A 1 313 ? 30.125 -5.050 -18.252 1.00 29.95 313 ASN A N 1
ATOM 2550 C CA . ASN A 1 313 ? 31.251 -5.320 -19.150 1.00 29.95 313 ASN A CA 1
ATOM 2551 C C . ASN A 1 313 ? 31.585 -6.814 -19.369 1.00 29.95 313 ASN A C 1
ATOM 2553 O O . ASN A 1 313 ? 32.453 -7.111 -20.184 1.00 29.95 313 ASN A O 1
ATOM 2557 N N . ALA A 1 314 ? 30.928 -7.765 -18.693 1.00 30.97 314 ALA A N 1
ATOM 2558 C CA . ALA A 1 314 ? 31.248 -9.196 -18.830 1.00 30.97 314 ALA A CA 1
ATOM 2559 C C . ALA A 1 314 ? 30.715 -9.858 -20.121 1.00 30.97 314 ALA A C 1
ATOM 2561 O O . ALA A 1 314 ? 30.991 -11.027 -20.370 1.00 30.97 314 ALA A O 1
ATOM 2562 N N . PHE A 1 315 ? 29.998 -9.124 -20.980 1.00 36.44 315 PHE A N 1
ATOM 2563 C CA . PHE A 1 315 ? 29.578 -9.624 -22.298 1.00 36.44 315 PHE A CA 1
ATOM 2564 C C . PHE A 1 315 ? 30.726 -9.733 -23.320 1.00 36.44 315 PHE A C 1
ATOM 2566 O O . PHE A 1 315 ? 30.496 -10.201 -24.431 1.00 36.44 315 PHE A O 1
ATOM 2573 N N . ALA A 1 316 ? 31.945 -9.300 -22.974 1.00 31.39 316 ALA A N 1
ATOM 2574 C CA . ALA A 1 316 ? 33.086 -9.314 -23.889 1.00 31.39 316 ALA A CA 1
ATOM 2575 C C . ALA A 1 316 ? 33.929 -10.605 -23.853 1.00 31.39 316 ALA A C 1
ATOM 2577 O O . ALA A 1 316 ? 34.730 -10.805 -24.759 1.00 31.39 316 ALA A O 1
ATOM 2578 N N . GLU A 1 317 ? 33.762 -11.490 -22.864 1.00 29.75 317 GLU A N 1
ATOM 2579 C CA . GLU A 1 317 ? 34.617 -12.679 -22.719 1.00 29.75 317 GLU A CA 1
ATOM 2580 C C . GLU A 1 317 ? 33.812 -13.907 -22.276 1.00 29.75 317 GLU A C 1
ATOM 2582 O O . GLU A 1 317 ? 33.789 -14.261 -21.104 1.00 29.75 317 GLU A O 1
ATOM 2587 N N . THR A 1 318 ? 33.140 -14.577 -23.213 1.00 29.23 318 THR A N 1
ATOM 2588 C CA . THR A 1 318 ? 32.799 -16.009 -23.090 1.00 29.23 318 THR A CA 1
ATOM 2589 C C . THR A 1 318 ? 32.751 -16.644 -24.481 1.00 29.23 318 THR A C 1
ATOM 2591 O O . THR A 1 318 ? 31.698 -16.996 -24.998 1.00 29.23 318 THR A O 1
ATOM 2594 N N . ASP A 1 319 ? 33.928 -16.805 -25.090 1.00 30.80 319 ASP A N 1
ATOM 2595 C CA . ASP A 1 319 ? 34.157 -17.874 -26.065 1.00 30.80 319 ASP A CA 1
ATOM 2596 C C . ASP A 1 319 ? 34.572 -19.128 -25.282 1.00 30.80 319 ASP A C 1
ATOM 2598 O O . ASP A 1 319 ? 35.725 -19.289 -24.887 1.00 30.80 319 ASP A O 1
ATOM 2602 N N . SER A 1 320 ? 33.615 -20.001 -24.980 1.00 27.78 320 SER A N 1
ATOM 2603 C CA . SER A 1 320 ? 33.832 -21.454 -24.907 1.00 27.78 320 SER A CA 1
ATOM 2604 C C . SER A 1 320 ? 32.500 -22.171 -24.712 1.00 27.78 320 SER A C 1
ATOM 2606 O O . SER A 1 320 ? 31.818 -22.028 -23.704 1.00 27.78 320 SER A O 1
ATOM 2608 N N . THR A 1 321 ? 32.151 -22.910 -25.761 1.00 34.66 321 THR A N 1
ATOM 2609 C CA . THR A 1 321 ? 31.406 -24.172 -25.785 1.00 34.66 321 THR A CA 1
ATOM 2610 C C . THR A 1 321 ? 30.938 -24.717 -24.433 1.00 34.66 321 THR A C 1
ATOM 2612 O O . THR A 1 321 ? 31.767 -25.165 -23.650 1.00 34.66 321 THR A O 1
ATOM 2615 N N . ASP A 1 322 ? 29.620 -24.803 -24.242 1.00 27.53 322 ASP A N 1
ATOM 2616 C CA . ASP A 1 322 ? 28.973 -26.062 -23.860 1.00 27.53 322 ASP A CA 1
ATOM 2617 C C . ASP A 1 322 ? 27.463 -26.023 -24.151 1.00 27.53 322 ASP A C 1
ATOM 2619 O O . ASP A 1 322 ? 26.755 -25.063 -23.852 1.00 27.53 322 ASP A O 1
ATOM 2623 N N . ASN A 1 323 ? 26.993 -27.088 -24.802 1.00 34.25 323 ASN A N 1
ATOM 2624 C CA . ASN A 1 323 ? 25.607 -27.310 -25.203 1.00 34.25 323 ASN A CA 1
ATOM 2625 C C . ASN A 1 323 ? 24.751 -27.684 -23.984 1.00 34.25 323 ASN A C 1
ATOM 2627 O O . ASN A 1 323 ? 24.816 -28.825 -23.528 1.00 34.25 323 ASN A O 1
ATOM 2631 N N . VAL A 1 324 ? 23.895 -26.771 -23.515 1.00 29.81 324 VAL A N 1
ATOM 2632 C CA . VAL A 1 324 ? 22.790 -27.072 -22.588 1.00 29.81 324 VAL A CA 1
ATOM 2633 C C . VAL A 1 324 ? 21.522 -26.320 -23.036 1.00 29.81 324 VAL A C 1
ATOM 2635 O O . VAL A 1 324 ? 21.586 -25.215 -23.566 1.00 29.81 324 VAL A O 1
ATOM 2638 N N . SER A 1 325 ? 20.384 -27.011 -22.927 1.00 29.72 325 SER A N 1
ATOM 2639 C CA . SER A 1 325 ? 18.992 -26.665 -23.285 1.00 29.72 325 SER A CA 1
ATOM 2640 C C . SER A 1 325 ? 18.653 -25.184 -23.563 1.00 29.72 325 SER A C 1
ATOM 2642 O O . SER A 1 325 ? 18.473 -24.368 -22.664 1.00 29.72 325 SER A O 1
ATOM 2644 N N . SER A 1 326 ? 18.435 -24.861 -24.838 1.00 40.62 326 SER A N 1
ATOM 2645 C CA . SER A 1 326 ? 18.530 -23.511 -25.412 1.00 40.62 326 SER A CA 1
ATOM 2646 C C . SER A 1 326 ? 17.289 -22.598 -25.343 1.00 40.62 326 SER A C 1
ATOM 2648 O O . SER A 1 326 ? 17.153 -21.716 -26.189 1.00 40.62 326 SER A O 1
ATOM 2650 N N . THR A 1 327 ? 16.378 -22.749 -24.378 1.00 42.66 327 THR A N 1
ATOM 2651 C CA . THR A 1 327 ? 15.239 -21.802 -24.236 1.00 42.66 327 THR A CA 1
ATOM 2652 C C . THR A 1 327 ? 14.990 -21.290 -22.821 1.00 42.66 327 THR A C 1
ATOM 2654 O O . THR A 1 327 ? 14.554 -20.151 -22.683 1.00 42.66 327 THR A O 1
ATOM 2657 N N . GLU A 1 328 ? 15.304 -22.055 -21.772 1.00 37.78 328 GLU A N 1
ATOM 2658 C CA . GLU A 1 328 ? 15.187 -21.570 -20.383 1.00 37.78 328 GLU A CA 1
ATOM 2659 C C . GLU A 1 328 ? 16.424 -20.780 -19.915 1.00 37.78 328 GLU A C 1
ATOM 2661 O O . GLU A 1 328 ? 16.335 -19.977 -18.985 1.00 37.78 328 GLU A O 1
ATOM 2666 N N . ASP A 1 329 ? 17.569 -20.934 -20.585 1.00 51.72 329 ASP A N 1
ATOM 2667 C CA . ASP A 1 329 ? 18.812 -20.261 -20.191 1.00 51.72 329 ASP A CA 1
ATOM 2668 C C . ASP A 1 329 ? 18.930 -18.818 -20.710 1.00 51.72 329 ASP A C 1
ATOM 2670 O O . ASP A 1 329 ? 19.536 -17.975 -20.047 1.00 51.72 329 ASP A O 1
ATOM 2674 N N . SER A 1 330 ? 18.323 -18.478 -21.852 1.00 46.78 330 SER A N 1
ATOM 2675 C CA . SER A 1 330 ? 18.485 -17.156 -22.485 1.00 46.78 330 SER A CA 1
ATOM 2676 C C . SER A 1 330 ? 17.701 -16.041 -21.779 1.00 46.78 330 SER A C 1
ATOM 2678 O O . SER A 1 330 ? 18.240 -14.956 -21.546 1.00 46.78 330 SER A O 1
ATOM 2680 N N . SER A 1 331 ? 16.460 -16.309 -21.361 1.00 49.22 331 SER A N 1
ATOM 2681 C CA . SER A 1 331 ? 15.643 -15.386 -20.555 1.00 49.22 331 SER A CA 1
ATOM 2682 C C . SER A 1 331 ? 16.262 -15.144 -19.174 1.00 49.22 331 SER A C 1
ATOM 2684 O O . SER A 1 331 ? 16.333 -14.004 -18.709 1.00 49.22 331 SER A O 1
ATOM 2686 N N . ASN A 1 332 ? 16.794 -16.199 -18.552 1.00 55.06 332 ASN A N 1
ATOM 2687 C CA . ASN A 1 332 ? 17.528 -16.113 -17.295 1.00 55.06 332 ASN A CA 1
ATOM 2688 C C . ASN A 1 332 ? 18.824 -15.306 -17.435 1.00 55.06 332 ASN A C 1
ATOM 2690 O O . ASN A 1 332 ? 19.156 -14.540 -16.532 1.00 55.06 332 ASN A O 1
ATOM 2694 N N . LEU A 1 333 ? 19.535 -15.408 -18.562 1.00 56.81 333 LEU A N 1
ATOM 2695 C CA . LEU A 1 333 ? 20.738 -14.614 -18.828 1.00 56.81 333 LEU A CA 1
ATOM 2696 C C . LEU A 1 333 ? 20.427 -13.110 -18.958 1.00 56.81 333 LEU A C 1
ATOM 2698 O O . LEU A 1 333 ? 21.136 -12.280 -18.393 1.00 56.81 333 LEU A O 1
ATOM 2702 N N . LEU A 1 334 ? 19.333 -12.760 -19.644 1.00 58.78 334 LEU A N 1
ATOM 2703 C CA . LEU A 1 334 ? 18.852 -11.381 -19.804 1.00 58.78 334 LEU A CA 1
ATOM 2704 C C . LEU A 1 334 ? 18.406 -10.751 -18.480 1.00 58.78 334 LEU A C 1
ATOM 2706 O O . LEU A 1 334 ? 18.795 -9.629 -18.150 1.00 58.78 334 LEU A O 1
ATOM 2710 N N . LEU A 1 335 ? 17.622 -11.491 -17.692 1.00 59.25 335 LEU A N 1
ATOM 2711 C CA . LEU A 1 335 ? 17.166 -11.045 -16.374 1.00 59.25 335 LEU A CA 1
ATOM 2712 C C . LEU A 1 335 ? 18.327 -10.943 -15.377 1.00 59.25 335 LEU A C 1
ATOM 2714 O O . LEU A 1 335 ? 18.302 -10.085 -14.496 1.00 59.25 335 LEU A O 1
ATOM 2718 N N . ARG A 1 336 ? 19.377 -11.758 -15.542 1.00 61.19 336 ARG A N 1
ATOM 2719 C CA . ARG A 1 336 ? 20.638 -11.620 -14.796 1.00 61.19 336 ARG A CA 1
ATOM 2720 C C . ARG A 1 336 ? 21.440 -10.388 -15.218 1.00 61.19 336 ARG A C 1
ATOM 2722 O O . ARG A 1 336 ? 22.063 -9.778 -14.357 1.00 61.19 336 ARG A O 1
ATOM 2729 N N . ALA A 1 337 ? 21.408 -10.002 -16.495 1.00 58.03 337 ALA A N 1
ATOM 2730 C CA . ALA A 1 337 ? 22.139 -8.837 -17.000 1.00 58.03 337 ALA A CA 1
ATOM 2731 C C . ALA A 1 337 ? 21.577 -7.499 -16.483 1.00 58.03 337 ALA A C 1
ATOM 2733 O O . ALA A 1 337 ? 22.351 -6.587 -16.200 1.00 58.03 337 ALA A O 1
ATOM 2734 N N . VAL A 1 338 ? 20.250 -7.387 -16.339 1.00 67.06 338 VAL A N 1
ATOM 2735 C CA . VAL A 1 338 ? 19.570 -6.162 -15.861 1.00 67.06 338 VAL A CA 1
ATOM 2736 C C . VAL A 1 338 ? 19.224 -6.221 -14.358 1.00 67.06 338 VAL A C 1
ATOM 2738 O O . VAL A 1 338 ? 19.024 -5.191 -13.715 1.00 67.06 338 VAL A O 1
ATOM 2741 N N . GLY A 1 339 ? 19.211 -7.420 -13.768 1.00 72.88 339 GLY A N 1
ATOM 2742 C CA . GLY A 1 339 ? 18.957 -7.665 -12.348 1.00 72.88 339 GLY A CA 1
ATOM 2743 C C . GLY A 1 339 ? 17.475 -7.573 -11.959 1.00 72.88 339 GLY A C 1
ATOM 2744 O O . GLY A 1 339 ? 16.743 -6.705 -12.431 1.00 72.88 339 GLY A O 1
ATOM 2745 N N . ARG A 1 340 ? 17.037 -8.447 -11.039 1.00 79.44 340 ARG A N 1
ATOM 2746 C CA . ARG A 1 340 ? 15.662 -8.497 -10.486 1.00 79.44 340 ARG A CA 1
ATOM 2747 C C . ARG A 1 340 ? 15.489 -7.696 -9.185 1.00 79.44 340 ARG A C 1
ATOM 2749 O O . ARG A 1 340 ? 14.559 -7.930 -8.424 1.00 79.44 340 ARG A O 1
ATOM 2756 N N . THR A 1 341 ? 16.419 -6.795 -8.886 1.00 84.69 341 THR A N 1
ATOM 2757 C CA . THR A 1 341 ? 16.382 -6.012 -7.647 1.00 84.69 341 THR A CA 1
ATOM 2758 C C . THR A 1 341 ? 15.310 -4.931 -7.704 1.00 84.69 341 THR A C 1
ATOM 2760 O O . THR A 1 341 ? 15.165 -4.232 -8.706 1.00 84.69 341 THR A O 1
ATOM 2763 N N . ILE A 1 342 ? 14.600 -4.754 -6.601 1.00 88.31 342 ILE A N 1
ATOM 2764 C CA . ILE A 1 342 ? 13.614 -3.698 -6.411 1.00 88.31 342 ILE A CA 1
ATOM 2765 C C . ILE A 1 342 ? 14.307 -2.409 -5.967 1.00 88.31 342 ILE A C 1
ATOM 2767 O O . ILE A 1 342 ? 15.239 -2.450 -5.156 1.00 88.31 342 ILE A O 1
ATOM 2771 N N . TYR A 1 343 ? 13.846 -1.266 -6.478 1.00 87.25 343 TYR A N 1
ATOM 2772 C CA . TYR A 1 343 ? 14.280 0.058 -6.048 1.00 87.25 343 TYR A CA 1
ATOM 2773 C C . TYR A 1 343 ? 14.272 0.196 -4.521 1.00 87.25 343 TYR A C 1
ATOM 2775 O O . TYR A 1 343 ? 13.304 -0.149 -3.841 1.00 87.25 343 TYR A O 1
ATOM 2783 N N . LEU A 1 344 ? 15.361 0.745 -3.986 1.00 82.38 344 LEU A N 1
ATOM 2784 C CA . LEU A 1 344 ? 15.568 0.903 -2.555 1.00 82.38 344 LEU A CA 1
ATOM 2785 C C . LEU A 1 344 ? 15.814 2.371 -2.221 1.00 82.38 344 LEU A C 1
ATOM 2787 O O . LEU A 1 344 ? 16.925 2.881 -2.395 1.00 82.38 344 LEU A O 1
ATOM 2791 N N . ASP A 1 345 ? 14.792 3.049 -1.700 1.00 75.12 345 ASP A N 1
ATOM 2792 C CA . ASP A 1 345 ? 14.996 4.402 -1.193 1.00 75.12 345 ASP A CA 1
ATOM 2793 C C . ASP A 1 345 ? 15.828 4.385 0.096 1.00 75.12 345 ASP A C 1
ATOM 2795 O O . ASP A 1 345 ? 15.755 3.460 0.911 1.00 75.12 345 ASP A O 1
ATOM 2799 N N . ASN A 1 346 ? 16.629 5.433 0.288 1.00 74.31 346 ASN A N 1
ATOM 2800 C CA . ASN A 1 346 ? 17.586 5.546 1.387 1.00 74.31 346 ASN A CA 1
ATOM 2801 C C . ASN A 1 346 ? 18.509 4.320 1.503 1.00 74.31 346 ASN A C 1
ATOM 2803 O O . ASN A 1 346 ? 18.734 3.824 2.602 1.00 74.31 346 ASN A O 1
ATOM 2807 N N . ALA A 1 347 ? 19.076 3.841 0.389 1.00 73.56 347 ALA A N 1
ATOM 2808 C CA . ALA A 1 347 ? 19.962 2.672 0.365 1.00 73.56 347 ALA A CA 1
ATOM 2809 C C . ALA A 1 347 ? 21.064 2.692 1.447 1.00 73.56 347 ALA A C 1
ATOM 2811 O O . ALA A 1 347 ? 21.335 1.657 2.046 1.00 73.56 347 ALA A O 1
ATOM 2812 N N . GLU A 1 348 ? 21.627 3.864 1.772 1.00 75.44 348 GLU A N 1
ATOM 2813 C CA . GLU A 1 348 ? 22.589 4.055 2.876 1.00 75.44 348 GLU A CA 1
ATOM 2814 C C . GLU A 1 348 ? 22.083 3.515 4.228 1.00 75.44 348 GLU A C 1
ATOM 2816 O O . GLU A 1 348 ? 22.842 2.919 4.994 1.00 75.44 348 GLU A O 1
ATOM 2821 N N . LEU A 1 349 ? 20.794 3.717 4.529 1.00 78.25 349 LEU A N 1
ATOM 2822 C CA . LEU A 1 349 ? 20.149 3.244 5.754 1.00 78.25 349 LEU A CA 1
ATOM 2823 C C . LEU A 1 349 ? 20.209 1.719 5.830 1.00 78.25 349 LEU A C 1
ATOM 2825 O O . LEU A 1 349 ? 20.638 1.155 6.837 1.00 78.25 349 LEU A O 1
ATOM 2829 N N . TRP A 1 350 ? 19.810 1.061 4.748 1.00 76.94 350 TRP A N 1
ATOM 2830 C CA . TRP A 1 350 ? 19.608 -0.382 4.706 1.00 76.94 350 TRP A CA 1
ATOM 2831 C C . TRP A 1 350 ? 20.909 -1.152 4.461 1.00 76.94 350 TRP A C 1
ATOM 2833 O O . TRP A 1 350 ? 21.153 -2.166 5.104 1.00 76.94 350 TRP A O 1
ATOM 2843 N N . GLN A 1 351 ? 21.820 -0.624 3.641 1.00 70.56 351 GLN A N 1
ATOM 2844 C CA . GLN A 1 351 ? 23.169 -1.182 3.465 1.00 70.56 351 GLN A CA 1
ATOM 2845 C C . GLN A 1 351 ? 23.958 -1.203 4.779 1.00 70.56 351 GLN A C 1
ATOM 2847 O O . GLN A 1 351 ? 24.805 -2.061 5.000 1.00 70.56 351 GLN A O 1
ATOM 2852 N N . SER A 1 352 ? 23.652 -0.303 5.712 1.00 66.38 352 SER A N 1
ATOM 2853 C CA . SER A 1 352 ? 24.282 -0.329 7.030 1.00 66.38 352 SER A CA 1
ATOM 2854 C C . SER A 1 352 ? 23.870 -1.535 7.898 1.00 66.38 352 SER A C 1
ATOM 2856 O O . SER A 1 352 ? 24.568 -1.867 8.859 1.00 66.38 352 SER A O 1
ATOM 2858 N N . ILE A 1 353 ? 22.761 -2.207 7.556 1.00 67.00 353 ILE A N 1
ATOM 2859 C CA . ILE A 1 353 ? 22.261 -3.423 8.216 1.00 67.00 353 ILE A CA 1
ATOM 2860 C C . ILE A 1 353 ? 22.953 -4.679 7.674 1.00 67.00 353 ILE A C 1
ATOM 2862 O O . ILE A 1 353 ? 23.174 -5.610 8.446 1.00 67.00 353 ILE A O 1
ATOM 2866 N N . SER A 1 354 ? 23.376 -4.705 6.403 1.00 60.69 354 SER A N 1
ATOM 2867 C CA . SER A 1 354 ? 24.017 -5.887 5.794 1.00 60.69 354 SER A CA 1
ATOM 2868 C C . SER A 1 354 ? 25.376 -6.254 6.411 1.00 60.69 354 SER A C 1
ATOM 2870 O O . SER A 1 354 ? 25.925 -7.310 6.111 1.00 60.69 354 SER A O 1
ATOM 2872 N N . ILE A 1 355 ? 25.925 -5.387 7.268 1.00 60.12 355 ILE A N 1
ATOM 2873 C CA . ILE A 1 355 ? 27.176 -5.593 8.015 1.00 60.12 355 ILE A CA 1
ATOM 2874 C C . ILE A 1 355 ? 26.924 -6.344 9.341 1.00 60.12 355 ILE A C 1
ATOM 2876 O O . ILE A 1 355 ? 27.861 -6.826 9.970 1.00 60.12 355 ILE A O 1
ATOM 2880 N N . LEU A 1 356 ? 25.672 -6.463 9.794 1.00 59.69 356 LEU A N 1
ATOM 2881 C CA . LEU A 1 356 ? 25.352 -7.142 11.050 1.00 59.69 356 LEU A CA 1
ATOM 2882 C C . LEU A 1 356 ? 25.414 -8.669 10.892 1.00 59.69 356 LEU A C 1
ATOM 2884 O O . LEU A 1 356 ? 24.674 -9.243 10.102 1.00 59.69 356 LEU A O 1
ATOM 2888 N N . ASP A 1 357 ? 26.196 -9.358 11.728 1.00 56.78 357 ASP A N 1
ATOM 2889 C CA . ASP A 1 357 ? 26.290 -10.832 11.711 1.00 56.78 357 ASP A CA 1
ATOM 2890 C C . ASP A 1 357 ? 24.954 -11.541 12.003 1.00 56.78 357 ASP A C 1
ATOM 2892 O O . ASP A 1 357 ? 24.708 -12.653 11.537 1.00 56.78 357 ASP A O 1
ATOM 2896 N N . THR A 1 358 ? 24.044 -10.871 12.719 1.00 57.69 358 THR A N 1
ATOM 2897 C CA . THR A 1 358 ? 22.688 -11.377 13.010 1.00 57.69 358 THR A CA 1
ATOM 2898 C C . THR A 1 358 ? 21.819 -11.546 11.760 1.00 57.69 358 THR A C 1
ATOM 2900 O O . THR A 1 358 ? 20.860 -12.319 11.781 1.00 57.69 358 THR A O 1
ATOM 2903 N N . TYR A 1 359 ? 22.176 -10.870 10.667 1.00 54.81 359 TYR A N 1
ATOM 2904 C CA . TYR A 1 359 ? 21.474 -10.875 9.387 1.00 54.81 359 TYR A CA 1
ATOM 2905 C C . TYR A 1 359 ? 21.468 -12.249 8.700 1.00 54.81 359 TYR A C 1
ATOM 2907 O O . TYR A 1 359 ? 20.488 -12.624 8.069 1.00 54.81 359 TYR A O 1
ATOM 2915 N N . LYS A 1 360 ? 22.527 -13.046 8.890 1.00 59.41 360 LYS A N 1
ATOM 2916 C CA . LYS A 1 360 ? 22.720 -14.346 8.219 1.00 59.41 360 LYS A CA 1
ATOM 2917 C C . LYS A 1 360 ? 21.949 -15.510 8.855 1.00 59.41 360 LYS A C 1
ATOM 2919 O O . LYS A 1 360 ? 22.106 -16.644 8.424 1.00 59.41 360 LYS A O 1
ATOM 2924 N N . SER A 1 361 ? 21.181 -15.255 9.916 1.00 67.00 361 SER A N 1
ATOM 2925 C CA . SER A 1 361 ? 20.555 -16.307 10.730 1.00 67.00 361 SER A CA 1
ATOM 2926 C C . SER A 1 361 ? 19.054 -16.498 10.494 1.00 67.00 361 SER A C 1
ATOM 2928 O O . SER A 1 361 ? 18.462 -17.356 11.151 1.00 67.00 361 SER A O 1
ATOM 2930 N N . TYR A 1 362 ? 18.443 -15.690 9.625 1.00 72.19 362 TYR A N 1
ATOM 2931 C CA . TYR A 1 362 ? 17.010 -15.723 9.332 1.00 72.19 362 TYR A CA 1
ATOM 2932 C C . TYR A 1 362 ? 16.765 -16.437 8.001 1.00 72.19 362 TYR A C 1
ATOM 2934 O O . TYR A 1 362 ? 17.385 -16.086 6.998 1.00 72.19 362 TYR A O 1
ATOM 2942 N N . GLU A 1 363 ? 15.851 -17.408 7.989 1.00 82.50 363 GLU A N 1
ATOM 2943 C CA . GLU A 1 363 ? 15.326 -17.998 6.753 1.00 82.50 363 GLU A CA 1
ATOM 2944 C C . GLU A 1 363 ? 14.037 -17.258 6.399 1.00 82.50 363 GLU A C 1
ATOM 2946 O O . GLU A 1 363 ? 13.031 -17.395 7.092 1.00 82.50 363 GLU A O 1
ATOM 2951 N N . ILE A 1 364 ? 14.080 -16.404 5.379 1.00 85.69 364 ILE A N 1
ATOM 2952 C CA . ILE A 1 364 ? 12.972 -15.496 5.072 1.00 85.69 364 ILE A CA 1
ATOM 2953 C C . ILE A 1 364 ? 11.829 -16.251 4.377 1.00 85.69 364 ILE A C 1
ATOM 2955 O O . ILE A 1 364 ? 12.029 -16.942 3.382 1.00 85.69 364 ILE A O 1
ATOM 2959 N N . ASP A 1 365 ? 10.611 -16.085 4.890 1.00 88.94 365 ASP A N 1
ATOM 2960 C CA . ASP A 1 365 ? 9.370 -16.561 4.285 1.00 88.94 365 ASP A CA 1
ATOM 2961 C C . ASP A 1 365 ? 9.011 -15.692 3.070 1.00 88.94 365 ASP A C 1
ATOM 2963 O O . ASP A 1 365 ? 8.412 -14.619 3.200 1.00 88.94 365 ASP A O 1
ATOM 2967 N N . VAL A 1 366 ? 9.419 -16.154 1.887 1.00 87.00 366 VAL A N 1
ATOM 2968 C CA . VAL A 1 366 ? 9.247 -15.442 0.612 1.00 87.00 366 VAL A CA 1
ATOM 2969 C C . VAL A 1 366 ? 7.772 -15.224 0.269 1.00 87.00 366 VAL A C 1
ATOM 2971 O O . VAL A 1 366 ? 7.415 -14.132 -0.168 1.00 87.00 366 VAL A O 1
ATOM 2974 N N . ASP A 1 367 ? 6.898 -16.199 0.536 1.00 89.19 367 ASP A N 1
ATOM 2975 C CA . ASP A 1 367 ? 5.466 -16.091 0.227 1.00 89.19 367 ASP A CA 1
ATOM 2976 C C . ASP A 1 367 ? 4.813 -14.976 1.052 1.00 89.19 367 ASP A C 1
ATOM 2978 O O . ASP A 1 367 ? 4.056 -14.141 0.544 1.00 89.19 367 ASP A O 1
ATOM 2982 N N . TYR A 1 368 ? 5.144 -14.921 2.345 1.00 91.19 368 TYR A N 1
ATOM 2983 C CA . TYR A 1 368 ? 4.670 -13.850 3.211 1.00 91.19 368 TYR A CA 1
ATOM 2984 C C . TYR A 1 368 ? 5.280 -12.493 2.835 1.00 91.19 368 TYR A C 1
ATOM 2986 O O . TYR A 1 368 ? 4.577 -11.480 2.827 1.00 91.19 368 TYR A O 1
ATOM 2994 N N . LEU A 1 369 ? 6.566 -12.464 2.480 1.00 91.62 369 LEU A N 1
ATOM 2995 C CA . LEU A 1 369 ? 7.246 -11.255 2.025 1.00 91.62 369 LEU A CA 1
ATOM 2996 C C . LEU A 1 369 ? 6.578 -10.668 0.772 1.00 91.62 369 LEU A C 1
ATOM 2998 O O . LEU A 1 369 ? 6.290 -9.471 0.737 1.00 91.62 369 LEU A O 1
ATOM 3002 N N . GLU A 1 370 ? 6.259 -11.503 -0.219 1.00 91.50 370 GLU A N 1
ATOM 3003 C CA . GLU A 1 370 ? 5.524 -11.083 -1.414 1.00 91.50 370 GLU A CA 1
ATOM 3004 C C . GLU A 1 370 ? 4.107 -10.600 -1.084 1.00 91.50 370 GLU A C 1
ATOM 3006 O O . GLU A 1 370 ? 3.659 -9.602 -1.653 1.00 91.50 370 GLU A O 1
ATOM 3011 N N . LYS A 1 371 ? 3.399 -11.247 -0.145 1.00 94.62 371 LYS A N 1
ATOM 3012 C CA . LYS A 1 371 ? 2.082 -10.779 0.331 1.00 94.62 371 LYS A CA 1
ATOM 3013 C C . LYS A 1 371 ? 2.174 -9.354 0.891 1.00 94.62 371 LYS A C 1
ATOM 3015 O O . LYS A 1 371 ? 1.353 -8.508 0.541 1.00 94.62 371 LYS A O 1
ATOM 3020 N N . VAL A 1 372 ? 3.198 -9.066 1.699 1.00 95.44 372 VAL A N 1
ATOM 3021 C CA . VAL A 1 372 ? 3.432 -7.724 2.260 1.00 95.44 372 VAL A CA 1
ATOM 3022 C C . VAL A 1 372 ? 3.807 -6.712 1.171 1.00 95.44 372 VAL A C 1
ATOM 3024 O O . VAL A 1 372 ? 3.295 -5.595 1.183 1.00 95.44 372 VAL A O 1
ATOM 3027 N N . LEU A 1 373 ? 4.658 -7.083 0.209 1.00 95.00 373 LEU A N 1
ATOM 3028 C CA . LEU A 1 373 ? 5.029 -6.205 -0.909 1.00 95.00 373 LEU A CA 1
ATOM 3029 C C . LEU A 1 373 ? 3.839 -5.854 -1.808 1.00 95.00 373 LEU A C 1
ATOM 3031 O O . LEU A 1 373 ? 3.712 -4.699 -2.212 1.00 95.00 373 LEU A O 1
ATOM 3035 N N . ASN A 1 374 ? 2.946 -6.810 -2.085 1.00 95.31 374 ASN A N 1
ATOM 3036 C CA . ASN A 1 374 ? 1.707 -6.547 -2.826 1.00 95.31 374 ASN A CA 1
ATOM 3037 C C . ASN A 1 374 ? 0.839 -5.522 -2.093 1.00 95.31 374 ASN A C 1
ATOM 3039 O O . ASN A 1 374 ? 0.449 -4.519 -2.686 1.00 95.31 374 ASN A O 1
ATOM 3043 N N . LEU A 1 375 ? 0.629 -5.716 -0.789 1.00 95.81 375 LEU A N 1
ATOM 3044 C CA . LEU A 1 375 ? -0.133 -4.771 0.019 1.00 95.81 375 LEU A CA 1
ATOM 3045 C C . LEU A 1 375 ? 0.514 -3.375 0.025 1.00 95.81 375 LEU A C 1
ATOM 3047 O O . LEU A 1 375 ? -0.174 -2.371 -0.136 1.00 95.81 375 LEU A O 1
ATOM 3051 N N . LEU A 1 376 ? 1.838 -3.284 0.167 1.00 95.62 376 LEU A N 1
ATOM 3052 C CA . LEU A 1 376 ? 2.553 -2.003 0.117 1.00 95.62 376 LEU A CA 1
ATOM 3053 C C . LEU A 1 376 ? 2.477 -1.337 -1.266 1.00 95.62 376 LEU A C 1
ATOM 3055 O O . LEU A 1 376 ? 2.368 -0.114 -1.336 1.00 95.62 376 LEU A O 1
ATOM 3059 N N . SER A 1 377 ? 2.491 -2.114 -2.353 1.00 94.44 377 SER A N 1
ATOM 3060 C CA . SER A 1 377 ? 2.263 -1.621 -3.719 1.00 94.44 377 SER A CA 1
ATOM 3061 C C . SER A 1 377 ? 0.860 -1.025 -3.873 1.00 94.44 377 SER A C 1
ATOM 3063 O O . SER A 1 377 ? 0.707 0.083 -4.397 1.00 94.44 377 SER A O 1
ATOM 3065 N N . GLU A 1 378 ? -0.166 -1.697 -3.344 1.00 93.06 378 GLU A N 1
ATOM 3066 C CA . GLU A 1 378 ? -1.542 -1.188 -3.319 1.00 93.06 378 GLU A CA 1
ATOM 3067 C C . GLU A 1 378 ? -1.647 0.103 -2.497 1.00 93.06 378 GLU A C 1
ATOM 3069 O O . GLU A 1 378 ? -2.183 1.103 -2.980 1.00 93.06 378 GLU A O 1
ATOM 3074 N N . GLN A 1 379 ? -1.060 0.138 -1.294 1.00 91.31 379 GLN A N 1
ATOM 3075 C CA . GLN A 1 379 ? -1.043 1.346 -0.463 1.00 91.31 379 GLN A CA 1
ATOM 3076 C C . GLN A 1 379 ? -0.326 2.509 -1.154 1.00 91.31 379 GLN A C 1
ATOM 3078 O O . GLN A 1 379 ? -0.847 3.624 -1.182 1.00 91.31 379 GLN A O 1
ATOM 3083 N N . ALA A 1 380 ? 0.827 2.258 -1.773 1.00 91.12 380 ALA A N 1
ATOM 3084 C CA . ALA A 1 380 ? 1.559 3.270 -2.525 1.00 91.12 380 ALA A CA 1
ATOM 3085 C C . ALA A 1 380 ? 0.733 3.837 -3.693 1.00 91.12 380 ALA A C 1
ATOM 3087 O O . ALA A 1 380 ? 0.732 5.048 -3.919 1.00 91.12 380 ALA A O 1
ATOM 3088 N N . SER A 1 381 ? -0.026 2.982 -4.385 1.00 89.88 381 SER A N 1
ATOM 3089 C CA . SER A 1 381 ? -0.942 3.379 -5.466 1.00 89.88 381 SER A CA 1
ATOM 3090 C C . SER A 1 381 ? -2.080 4.273 -4.973 1.00 89.88 381 SER A C 1
ATOM 3092 O O . SER A 1 381 ? -2.485 5.209 -5.659 1.00 89.88 381 SER A O 1
ATOM 3094 N N . LEU A 1 382 ? -2.615 3.980 -3.786 1.00 87.25 382 LEU A N 1
ATOM 3095 C CA . LEU A 1 382 ? -3.738 4.713 -3.204 1.00 87.25 382 LEU A CA 1
ATOM 3096 C C . LEU A 1 382 ? -3.322 6.078 -2.650 1.00 87.25 382 LEU A C 1
ATOM 3098 O O . LEU A 1 382 ? -4.040 7.059 -2.847 1.00 87.25 382 LEU A O 1
ATOM 3102 N N . VAL A 1 383 ? -2.187 6.123 -1.948 1.00 86.56 383 VAL A N 1
ATOM 3103 C CA . VAL A 1 383 ? -1.712 7.293 -1.197 1.00 86.56 383 VAL A CA 1
ATOM 3104 C C . VAL A 1 383 ? -0.935 8.260 -2.089 1.00 86.56 383 VAL A C 1
ATOM 3106 O O . VAL A 1 383 ? -1.130 9.471 -2.013 1.00 86.56 383 VAL A O 1
ATOM 3109 N N . GLY A 1 384 ? -0.037 7.738 -2.925 1.00 83.62 384 GLY A N 1
ATOM 3110 C CA . GLY A 1 384 ? 0.929 8.531 -3.683 1.00 83.62 384 GLY A CA 1
ATOM 3111 C C . GLY A 1 384 ? 1.173 7.959 -5.075 1.00 83.62 384 GLY A C 1
ATOM 3112 O O . GLY A 1 384 ? 2.312 7.600 -5.371 1.00 83.62 384 GLY A O 1
ATOM 3113 N N . PRO A 1 385 ? 0.149 7.905 -5.951 1.00 84.94 385 PRO A N 1
ATOM 3114 C CA . PRO A 1 385 ? 0.248 7.260 -7.264 1.00 84.94 385 PRO A CA 1
ATOM 3115 C C . PRO A 1 385 ? 1.333 7.862 -8.162 1.00 84.94 385 PRO A C 1
ATOM 3117 O O . PRO A 1 385 ? 1.873 7.169 -9.010 1.00 84.94 385 PRO A O 1
ATOM 3120 N N . VAL A 1 386 ? 1.673 9.139 -7.965 1.00 83.62 386 VAL A N 1
ATOM 3121 C CA . VAL A 1 386 ? 2.689 9.865 -8.747 1.00 83.62 386 VAL A CA 1
ATOM 3122 C C . VAL A 1 386 ? 3.994 10.091 -7.976 1.00 83.62 386 VAL A C 1
ATOM 3124 O O . VAL A 1 386 ? 4.865 10.835 -8.429 1.00 83.62 386 VAL A O 1
ATOM 3127 N N . TYR A 1 387 ? 4.142 9.496 -6.787 1.00 85.12 387 TYR A N 1
ATOM 3128 C CA . TYR A 1 387 ? 5.361 9.640 -6.000 1.00 85.12 387 TYR A CA 1
ATOM 3129 C C . TYR A 1 387 ? 6.476 8.784 -6.602 1.00 85.12 387 TYR A C 1
ATOM 3131 O O . TYR A 1 387 ? 6.423 7.556 -6.597 1.00 85.12 387 TYR A O 1
ATOM 3139 N N . LEU A 1 388 ? 7.499 9.456 -7.129 1.00 85.06 388 LEU A N 1
ATOM 3140 C CA . LEU A 1 388 ? 8.503 8.848 -7.999 1.00 85.06 388 LEU A CA 1
ATOM 3141 C C . LEU A 1 388 ? 9.230 7.626 -7.389 1.00 85.06 388 LEU A C 1
ATOM 3143 O O . LEU A 1 388 ? 9.276 6.599 -8.062 1.00 85.06 388 LEU A O 1
ATOM 3147 N N . PRO A 1 389 ? 9.734 7.653 -6.135 1.00 87.44 389 PRO A N 1
ATOM 3148 C CA . PRO A 1 389 ? 10.329 6.466 -5.510 1.00 87.44 389 PRO A CA 1
ATOM 3149 C C . PRO A 1 389 ? 9.396 5.252 -5.472 1.00 87.44 389 PRO A C 1
ATOM 3151 O O . PRO A 1 389 ? 9.846 4.119 -5.631 1.00 87.44 389 PRO A O 1
ATOM 3154 N N . TRP A 1 390 ? 8.095 5.478 -5.276 1.00 90.62 390 TRP A N 1
ATOM 3155 C CA . TRP A 1 390 ? 7.112 4.401 -5.227 1.00 90.62 390 TRP A CA 1
ATOM 3156 C C . TRP A 1 390 ? 6.735 3.890 -6.609 1.00 90.62 390 TRP A C 1
ATOM 3158 O O . TRP A 1 390 ? 6.513 2.694 -6.754 1.00 90.62 390 TRP A O 1
ATOM 3168 N N . LEU A 1 391 ? 6.708 4.754 -7.624 1.00 90.56 391 LEU A N 1
ATOM 3169 C CA . LEU A 1 391 ? 6.570 4.316 -9.012 1.00 90.56 391 LEU A CA 1
ATOM 3170 C C . LEU A 1 391 ? 7.728 3.393 -9.412 1.00 90.56 391 LEU A C 1
ATOM 3172 O O . LEU A 1 391 ? 7.470 2.297 -9.903 1.00 90.56 391 LEU A O 1
ATOM 3176 N N . CYS A 1 392 ? 8.975 3.768 -9.099 1.00 91.00 392 CYS A N 1
ATOM 3177 C CA . CYS A 1 392 ? 10.142 2.911 -9.332 1.00 91.00 392 CYS A CA 1
ATOM 3178 C C . CYS A 1 392 ? 10.028 1.575 -8.583 1.00 91.00 392 CYS A C 1
ATOM 3180 O O . CYS A 1 392 ? 10.195 0.515 -9.179 1.00 91.00 392 CYS A O 1
ATOM 3182 N N . PHE A 1 393 ? 9.696 1.617 -7.288 1.00 93.31 393 PHE A N 1
ATOM 3183 C CA . PHE A 1 393 ? 9.473 0.424 -6.466 1.00 93.31 393 PHE A CA 1
ATOM 3184 C C . PHE A 1 393 ? 8.422 -0.514 -7.077 1.00 93.31 393 PHE A C 1
ATOM 3186 O O . PHE A 1 393 ? 8.680 -1.705 -7.241 1.00 93.31 393 PHE A O 1
ATOM 3193 N N . ARG A 1 394 ? 7.249 0.014 -7.441 1.00 94.38 394 ARG A N 1
ATOM 3194 C CA . ARG A 1 394 ? 6.150 -0.777 -8.006 1.00 94.38 394 ARG A CA 1
ATOM 3195 C C . ARG A 1 394 ? 6.518 -1.351 -9.370 1.00 94.38 394 ARG A C 1
ATOM 3197 O O . ARG A 1 394 ? 6.232 -2.519 -9.618 1.00 94.38 394 ARG A O 1
ATOM 3204 N N . ALA A 1 395 ? 7.170 -0.559 -10.224 1.00 94.38 395 ALA A N 1
ATOM 3205 C CA . ALA A 1 395 ? 7.625 -1.001 -11.538 1.00 94.38 395 ALA A CA 1
ATOM 3206 C C . ALA A 1 395 ? 8.631 -2.150 -11.413 1.00 94.38 395 ALA A C 1
ATOM 3208 O O . ALA A 1 395 ? 8.466 -3.192 -12.042 1.00 94.38 395 ALA A O 1
ATOM 3209 N N . ASP A 1 396 ? 9.625 -1.996 -10.536 1.00 93.12 396 ASP A N 1
ATOM 3210 C CA . ASP A 1 396 ? 10.638 -3.020 -10.304 1.00 93.12 396 ASP A CA 1
ATOM 3211 C C . ASP A 1 396 ? 10.069 -4.279 -9.657 1.00 93.12 396 ASP A C 1
ATOM 3213 O O . ASP A 1 396 ? 10.489 -5.385 -9.989 1.00 93.12 396 ASP A O 1
ATOM 3217 N N . PHE A 1 397 ? 9.100 -4.134 -8.753 1.00 93.69 397 PHE A N 1
ATOM 3218 C CA . PHE A 1 397 ? 8.425 -5.277 -8.155 1.00 93.69 397 PHE A CA 1
ATOM 3219 C C . PHE A 1 397 ? 7.582 -6.036 -9.187 1.00 93.69 397 PHE A C 1
ATOM 3221 O O . PHE A 1 397 ? 7.675 -7.261 -9.269 1.00 93.69 397 PHE A O 1
ATOM 3228 N N . ALA A 1 398 ? 6.822 -5.331 -10.032 1.00 93.06 398 ALA A N 1
ATOM 3229 C CA . ALA A 1 398 ? 6.100 -5.941 -11.148 1.00 93.06 398 ALA A CA 1
ATOM 3230 C C . ALA A 1 398 ? 7.063 -6.646 -12.119 1.00 93.06 398 ALA A C 1
ATOM 3232 O O . ALA A 1 398 ? 6.807 -7.778 -12.535 1.00 93.06 398 ALA A O 1
ATOM 3233 N N . PHE A 1 399 ? 8.209 -6.024 -12.415 1.00 92.50 399 PHE A N 1
ATOM 3234 C CA . PHE A 1 399 ? 9.259 -6.599 -13.255 1.00 92.50 399 PHE A CA 1
ATOM 3235 C C . PHE A 1 399 ? 9.863 -7.870 -12.642 1.00 92.50 399 PHE A C 1
ATOM 3237 O O . PHE A 1 399 ? 10.010 -8.879 -13.331 1.00 92.50 399 PHE A O 1
ATOM 3244 N N . ALA A 1 400 ? 10.176 -7.853 -11.342 1.00 89.00 400 ALA A N 1
ATOM 3245 C CA . ALA A 1 400 ? 10.720 -9.002 -10.619 1.00 89.00 400 ALA A CA 1
ATOM 3246 C C . ALA A 1 400 ? 9.746 -10.193 -10.591 1.00 89.00 400 ALA A C 1
ATOM 3248 O O . ALA A 1 400 ? 10.189 -11.341 -10.639 1.00 89.00 400 ALA A O 1
ATOM 3249 N N . ARG A 1 401 ? 8.434 -9.916 -10.585 1.00 88.44 401 ARG A N 1
ATOM 3250 C CA . ARG A 1 401 ? 7.347 -10.906 -10.686 1.00 88.44 401 ARG A CA 1
ATOM 3251 C C . ARG A 1 401 ? 6.962 -11.274 -12.120 1.00 88.44 401 ARG A C 1
ATOM 3253 O O . ARG A 1 401 ? 5.928 -11.905 -12.323 1.00 88.44 401 ARG A O 1
ATOM 3260 N N . GLU A 1 402 ? 7.758 -10.857 -13.104 1.00 89.50 402 GLU A N 1
ATOM 3261 C CA . GLU A 1 402 ? 7.565 -11.177 -14.524 1.00 89.50 402 GLU A CA 1
ATOM 3262 C C . GLU A 1 402 ? 6.233 -10.643 -15.100 1.00 89.50 402 GLU A C 1
ATOM 3264 O O . GLU A 1 402 ? 5.750 -11.085 -16.142 1.00 89.50 402 GLU A O 1
ATOM 3269 N N . ARG A 1 403 ? 5.641 -9.627 -14.456 1.00 91.12 403 ARG A N 1
ATOM 3270 C CA . ARG A 1 403 ? 4.457 -8.902 -14.942 1.00 91.12 403 ARG A CA 1
ATOM 3271 C C . ARG A 1 403 ? 4.887 -7.758 -15.853 1.00 91.12 403 ARG A C 1
ATOM 3273 O O . ARG A 1 403 ? 4.758 -6.584 -15.514 1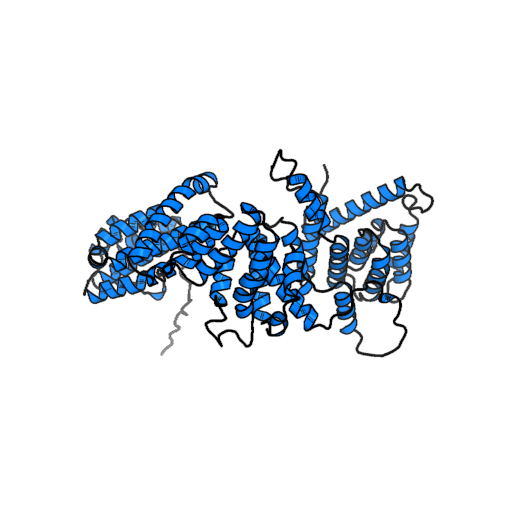.00 91.12 403 ARG A O 1
ATOM 3280 N N . TYR A 1 404 ? 5.440 -8.105 -17.011 1.00 91.44 404 TYR A N 1
ATOM 3281 C CA . TYR A 1 404 ? 6.114 -7.148 -17.896 1.00 91.44 404 TYR A CA 1
ATOM 3282 C C . TYR A 1 404 ? 5.204 -6.059 -18.475 1.00 91.44 404 TYR A C 1
ATOM 3284 O O . TYR A 1 404 ? 5.679 -4.961 -18.745 1.00 91.44 404 TYR A O 1
ATOM 3292 N N . GLU A 1 405 ? 3.910 -6.328 -18.641 1.00 91.38 405 GLU A N 1
ATOM 3293 C CA . GLU A 1 405 ? 2.938 -5.319 -19.079 1.00 91.38 405 GLU A CA 1
ATOM 3294 C C . GLU A 1 405 ? 2.722 -4.243 -18.007 1.00 91.38 405 GLU A C 1
ATOM 3296 O O . GLU A 1 405 ? 2.881 -3.053 -18.276 1.00 91.38 405 GLU A O 1
ATOM 3301 N N . GLU A 1 406 ? 2.453 -4.669 -16.769 1.00 92.38 406 GLU A N 1
ATOM 3302 C CA . GLU A 1 406 ? 2.318 -3.787 -15.605 1.00 92.38 406 GLU A CA 1
ATOM 3303 C C . GLU A 1 406 ? 3.620 -3.011 -15.351 1.00 92.38 406 GLU A C 1
ATOM 3305 O O . GLU A 1 406 ? 3.598 -1.797 -15.147 1.00 92.38 406 GLU A O 1
ATOM 3310 N N . ALA A 1 407 ? 4.769 -3.686 -15.436 1.00 93.31 407 ALA A N 1
ATOM 3311 C CA . ALA A 1 407 ? 6.075 -3.055 -15.288 1.00 93.31 407 ALA A CA 1
ATOM 3312 C C . ALA A 1 407 ? 6.326 -1.996 -16.372 1.00 93.31 407 ALA A C 1
ATOM 3314 O O . ALA A 1 407 ? 6.744 -0.884 -16.053 1.00 93.31 407 ALA A O 1
ATOM 3315 N N . ALA A 1 408 ? 6.041 -2.304 -17.643 1.00 92.69 408 ALA A N 1
ATOM 3316 C CA . ALA A 1 408 ? 6.203 -1.359 -18.745 1.00 92.69 408 ALA A CA 1
ATOM 3317 C C . ALA A 1 408 ? 5.334 -0.108 -18.553 1.00 92.69 408 ALA A C 1
ATOM 3319 O O . ALA A 1 408 ? 5.833 1.005 -18.727 1.00 92.69 408 ALA A O 1
ATOM 3320 N N . LEU A 1 409 ? 4.076 -0.279 -18.131 1.00 92.75 409 LEU A N 1
ATOM 3321 C CA . LEU A 1 409 ? 3.180 0.828 -17.790 1.00 92.75 409 LEU A CA 1
ATOM 3322 C C . LEU A 1 409 ? 3.778 1.711 -16.693 1.00 92.75 409 LEU A C 1
ATOM 3324 O O . LEU A 1 409 ? 3.922 2.917 -16.885 1.00 92.75 409 LEU A O 1
ATOM 3328 N N . LEU A 1 410 ? 4.202 1.118 -15.577 1.00 93.12 410 LEU A N 1
ATOM 3329 C CA . LEU A 1 410 ? 4.748 1.860 -14.440 1.00 93.12 410 LEU A CA 1
ATOM 3330 C C . LEU A 1 410 ? 6.090 2.538 -14.763 1.00 93.12 410 LEU A C 1
ATOM 3332 O O . LEU A 1 410 ? 6.333 3.659 -14.314 1.00 93.12 410 LEU A O 1
ATOM 3336 N N . TYR A 1 411 ? 6.955 1.924 -15.578 1.00 93.06 411 TYR A N 1
ATOM 3337 C CA . TYR A 1 411 ? 8.177 2.575 -16.064 1.00 93.06 411 TYR A CA 1
ATOM 3338 C C . TYR A 1 411 ? 7.865 3.756 -16.982 1.00 93.06 411 TYR A C 1
ATOM 3340 O O . TYR A 1 411 ? 8.508 4.799 -16.866 1.00 93.06 411 TYR A O 1
ATOM 3348 N N . LEU A 1 412 ? 6.865 3.641 -17.859 1.00 90.44 412 LEU A N 1
ATOM 3349 C CA . LEU A 1 412 ? 6.412 4.764 -18.678 1.00 90.44 412 LEU A CA 1
ATOM 3350 C C . LEU A 1 412 ? 5.817 5.884 -17.814 1.00 90.44 412 LEU A C 1
ATOM 3352 O O . LEU A 1 412 ? 6.156 7.045 -18.032 1.00 90.44 412 LEU A O 1
ATOM 3356 N N . GLU A 1 413 ? 5.011 5.565 -16.797 1.00 88.56 413 GLU A N 1
ATOM 3357 C CA . GLU A 1 413 ? 4.529 6.549 -15.815 1.00 88.56 413 GLU A CA 1
ATOM 3358 C C . GLU A 1 413 ? 5.692 7.233 -15.088 1.00 88.56 413 GLU A C 1
ATOM 3360 O O . GLU A 1 413 ? 5.691 8.453 -14.929 1.00 88.56 413 GLU A O 1
ATOM 3365 N N . THR A 1 414 ? 6.721 6.468 -14.716 1.00 88.44 414 THR A N 1
ATOM 3366 C CA . THR A 1 414 ? 7.954 6.970 -14.089 1.00 88.44 414 THR A CA 1
ATOM 3367 C C . THR A 1 414 ? 8.681 7.953 -15.011 1.00 88.44 414 THR A C 1
ATOM 3369 O O . THR A 1 414 ? 9.014 9.062 -14.590 1.00 88.44 414 THR A O 1
ATOM 3372 N N . ILE A 1 415 ? 8.883 7.592 -16.283 1.00 85.81 415 ILE A N 1
ATOM 3373 C CA . ILE A 1 415 ? 9.524 8.445 -17.297 1.00 85.81 415 ILE A CA 1
ATOM 3374 C C . ILE A 1 415 ? 8.709 9.723 -17.517 1.00 85.81 415 ILE A C 1
ATOM 3376 O O . ILE A 1 415 ? 9.269 10.816 -17.547 1.00 85.81 415 ILE A O 1
ATOM 3380 N N . ILE A 1 416 ? 7.384 9.613 -17.615 1.00 81.12 416 ILE A N 1
ATOM 3381 C CA . ILE A 1 416 ? 6.486 10.759 -17.780 1.00 81.12 416 ILE A CA 1
ATOM 3382 C C . ILE A 1 416 ? 6.540 11.669 -16.544 1.00 81.12 416 ILE A C 1
ATOM 3384 O O . ILE A 1 416 ? 6.600 12.891 -16.690 1.00 81.12 416 ILE A O 1
ATOM 3388 N N . ALA A 1 417 ? 6.546 11.107 -15.333 1.00 79.75 417 ALA A N 1
ATOM 3389 C CA . ALA A 1 417 ? 6.670 11.866 -14.089 1.00 79.75 417 ALA A CA 1
ATOM 3390 C C . ALA A 1 417 ? 8.017 12.610 -13.999 1.00 79.75 417 ALA A C 1
ATOM 3392 O O . ALA A 1 417 ? 8.054 13.757 -13.542 1.00 79.75 417 ALA A O 1
ATOM 3393 N N . LEU A 1 418 ? 9.100 11.988 -14.484 1.00 76.88 418 LEU A N 1
ATOM 3394 C CA . LEU A 1 418 ? 10.442 12.571 -14.581 1.00 76.88 418 LEU A CA 1
ATOM 3395 C C . LEU A 1 418 ? 10.527 13.707 -15.613 1.00 76.88 418 LEU A C 1
ATOM 3397 O O . LEU A 1 418 ? 11.012 14.789 -15.279 1.00 76.88 418 LEU A O 1
ATOM 3401 N N . ASP A 1 419 ? 10.057 13.469 -16.840 1.00 67.88 419 ASP A N 1
ATOM 3402 C CA . ASP A 1 419 ? 10.178 14.384 -17.988 1.00 67.88 419 ASP A CA 1
ATOM 3403 C C . ASP A 1 419 ? 9.280 15.615 -17.839 1.00 67.88 419 ASP A C 1
ATOM 3405 O O . ASP A 1 419 ? 9.664 16.752 -18.117 1.00 67.88 419 ASP A O 1
ATOM 3409 N N . ARG A 1 420 ? 8.058 15.410 -17.345 1.00 56.47 420 ARG A N 1
ATOM 3410 C CA . ARG A 1 420 ? 7.051 16.457 -17.404 1.00 56.47 420 ARG A CA 1
ATOM 3411 C C . ARG A 1 420 ? 7.137 17.508 -16.304 1.00 56.47 420 ARG A C 1
ATOM 3413 O O . ARG A 1 420 ? 6.670 18.624 -16.509 1.00 56.47 420 ARG A O 1
ATOM 3420 N N . GLY A 1 421 ? 7.550 17.167 -15.085 1.00 48.44 421 GLY A N 1
ATOM 3421 C CA . GLY A 1 421 ? 7.210 18.009 -13.927 1.00 48.44 421 GLY A CA 1
ATOM 3422 C C . GLY A 1 421 ? 5.710 18.391 -13.832 1.00 48.44 421 GLY A C 1
ATOM 3423 O O . GLY A 1 421 ? 5.392 19.346 -13.128 1.00 48.44 421 GLY A O 1
ATOM 3424 N N . LEU A 1 422 ? 4.801 17.686 -14.536 1.00 36.59 422 LEU A N 1
ATOM 3425 C CA . LEU A 1 422 ? 3.405 18.095 -14.814 1.00 36.59 422 LEU A CA 1
ATOM 3426 C C . LEU A 1 422 ? 2.408 17.773 -13.693 1.00 36.59 422 LEU A C 1
ATOM 3428 O O . LEU A 1 422 ? 1.211 17.960 -13.874 1.00 36.59 422 LEU A O 1
ATOM 3432 N N . PHE A 1 423 ? 2.889 17.387 -12.514 1.00 38.28 423 PHE A N 1
ATOM 3433 C CA . PHE A 1 423 ? 2.113 17.480 -11.279 1.00 38.28 423 PHE A CA 1
ATOM 3434 C C . PHE A 1 423 ? 2.817 18.443 -10.319 1.00 38.28 423 PHE A C 1
ATOM 3436 O O . PHE A 1 423 ? 3.219 18.089 -9.215 1.00 38.28 423 PHE A O 1
ATOM 3443 N N . GLN A 1 424 ? 2.980 19.695 -10.761 1.00 35.53 424 GLN A N 1
ATOM 3444 C CA . GLN A 1 424 ? 3.022 20.836 -9.850 1.00 35.53 424 GLN A CA 1
ATOM 3445 C C . GLN A 1 424 ? 1.670 20.903 -9.126 1.00 35.53 424 GLN A C 1
ATOM 3447 O O . GLN A 1 424 ? 0.786 21.673 -9.490 1.00 35.53 424 GLN A O 1
ATOM 3452 N N . THR A 1 425 ? 1.486 20.098 -8.080 1.00 29.64 425 THR A N 1
ATOM 3453 C CA . THR A 1 425 ? 0.645 20.548 -6.975 1.00 29.64 425 THR A CA 1
ATOM 3454 C C . THR A 1 425 ? 1.381 21.732 -6.370 1.00 29.64 425 THR A C 1
ATOM 3456 O O . THR A 1 425 ? 2.442 21.561 -5.771 1.00 29.64 425 THR A O 1
ATOM 3459 N N . SER A 1 426 ? 0.865 22.925 -6.650 1.00 31.42 426 SER A N 1
ATOM 3460 C CA . SER A 1 426 ? 1.190 24.206 -6.026 1.00 31.42 426 SER A CA 1
ATOM 3461 C C . SER A 1 426 ? 1.885 24.069 -4.665 1.00 31.42 426 SER A C 1
ATOM 3463 O O . SER A 1 426 ? 1.243 23.902 -3.630 1.00 31.42 426 SER A O 1
ATOM 3465 N N . LEU A 1 427 ? 3.207 24.171 -4.673 1.00 32.31 427 LEU A N 1
ATOM 3466 C CA . LEU A 1 427 ? 4.002 24.581 -3.524 1.00 32.31 427 LEU A CA 1
ATOM 3467 C C . LEU A 1 427 ? 4.903 25.692 -4.043 1.00 32.31 427 LEU A C 1
ATOM 3469 O O . LEU A 1 427 ? 6.088 25.513 -4.324 1.00 32.31 427 LEU A O 1
ATOM 3473 N N . ASP A 1 428 ? 4.260 26.838 -4.256 1.00 31.91 428 ASP A N 1
ATOM 3474 C CA . ASP A 1 428 ? 4.943 28.097 -4.470 1.00 31.91 428 ASP A CA 1
ATOM 3475 C C . ASP A 1 428 ? 5.883 28.370 -3.290 1.00 31.91 428 ASP A C 1
ATOM 3477 O O . ASP A 1 428 ? 5.504 28.295 -2.120 1.00 31.91 428 ASP A O 1
ATOM 3481 N N . GLY A 1 429 ? 7.119 28.743 -3.617 1.00 33.53 429 GLY A N 1
ATOM 3482 C CA . GLY A 1 429 ? 7.791 29.787 -2.850 1.00 33.53 429 GLY A CA 1
ATOM 3483 C C . GLY A 1 429 ? 8.859 29.404 -1.831 1.00 33.53 429 GLY A C 1
ATOM 3484 O O . GLY A 1 429 ? 9.260 30.286 -1.079 1.00 33.53 429 GLY A O 1
ATOM 3485 N N . THR A 1 430 ? 9.406 28.183 -1.796 1.00 37.09 430 THR A N 1
ATOM 3486 C CA . THR A 1 430 ? 10.648 27.956 -1.028 1.00 37.09 430 THR A CA 1
ATOM 3487 C C . THR A 1 430 ? 11.715 27.226 -1.836 1.00 37.09 430 THR A C 1
ATOM 3489 O O . THR A 1 430 ? 11.517 26.136 -2.369 1.00 37.09 430 THR A O 1
ATOM 3492 N N . SER A 1 431 ? 12.902 27.831 -1.885 1.00 37.31 431 SER A N 1
ATOM 3493 C CA . SER A 1 431 ? 14.143 27.333 -2.495 1.00 37.31 431 SER A CA 1
ATOM 3494 C C . SER A 1 431 ? 14.608 25.955 -1.989 1.00 37.31 431 SER A C 1
ATOM 3496 O O . SER A 1 431 ? 15.583 25.422 -2.509 1.00 37.31 431 SER A O 1
ATOM 3498 N N . ALA A 1 432 ? 13.904 25.352 -1.024 1.00 39.75 432 ALA A N 1
ATOM 3499 C CA . ALA A 1 432 ? 14.110 23.992 -0.529 1.00 39.75 432 ALA A CA 1
ATOM 3500 C C . ALA A 1 432 ? 13.449 22.900 -1.407 1.00 39.75 432 ALA A C 1
ATOM 3502 O O . ALA A 1 432 ? 13.953 21.778 -1.473 1.00 39.75 432 ALA A O 1
ATOM 3503 N N . GLY A 1 433 ? 12.352 23.205 -2.115 1.00 41.22 433 GLY A N 1
ATOM 3504 C CA . GLY A 1 433 ? 11.635 22.224 -2.951 1.00 41.22 433 GLY A CA 1
ATOM 3505 C C . GLY A 1 433 ? 12.360 21.876 -4.258 1.00 41.22 433 GLY A C 1
ATOM 3506 O O . GLY A 1 433 ? 12.317 20.739 -4.728 1.00 41.22 433 GLY A O 1
ATOM 3507 N N . ILE A 1 434 ? 13.097 22.840 -4.819 1.00 40.88 434 ILE A N 1
ATOM 3508 C CA . ILE A 1 434 ? 13.885 22.665 -6.050 1.00 40.88 434 ILE A CA 1
ATOM 3509 C C . ILE A 1 434 ? 15.087 21.741 -5.794 1.00 40.88 434 ILE A C 1
ATOM 3511 O O . ILE A 1 434 ? 15.404 20.887 -6.624 1.00 40.88 434 ILE A O 1
ATOM 3515 N N . THR A 1 435 ? 15.713 21.843 -4.620 1.00 43.09 435 THR A N 1
ATOM 3516 C CA . THR A 1 435 ? 16.833 20.990 -4.195 1.00 43.09 435 THR A CA 1
ATOM 3517 C C . THR A 1 435 ? 16.388 19.559 -3.913 1.00 43.09 435 THR A C 1
ATOM 3519 O O . THR A 1 435 ? 17.082 18.634 -4.324 1.00 43.09 435 THR A O 1
ATOM 3522 N N . ALA A 1 436 ? 15.217 19.350 -3.300 1.00 45.16 436 ALA A N 1
ATOM 3523 C CA . ALA A 1 436 ? 14.659 18.011 -3.089 1.00 45.16 436 ALA A CA 1
ATOM 3524 C C . ALA A 1 436 ? 14.300 17.318 -4.419 1.00 45.16 436 ALA A C 1
ATOM 3526 O O . ALA A 1 436 ? 14.675 16.166 -4.630 1.00 45.16 436 ALA A O 1
ATOM 3527 N N . LYS A 1 437 ? 13.674 18.039 -5.364 1.00 46.03 437 LYS A N 1
ATOM 3528 C CA . LYS A 1 437 ? 13.380 17.544 -6.724 1.00 46.03 437 LYS A CA 1
ATOM 3529 C C . LYS A 1 437 ? 14.655 17.143 -7.474 1.00 46.03 437 LYS A C 1
ATOM 3531 O O . LYS A 1 437 ? 14.725 16.056 -8.037 1.00 46.03 437 LYS A O 1
ATOM 3536 N N . GLN A 1 438 ? 15.692 17.982 -7.428 1.00 48.62 438 GLN A N 1
ATOM 3537 C CA . GLN A 1 438 ? 16.992 17.663 -8.028 1.00 48.62 438 GLN A CA 1
ATOM 3538 C C . GLN A 1 438 ? 17.702 16.499 -7.324 1.00 48.62 438 GLN A C 1
ATOM 3540 O O . GLN A 1 438 ? 18.418 15.752 -7.980 1.00 48.62 438 GLN A O 1
ATOM 3545 N N . GLN A 1 439 ? 17.523 16.322 -6.014 1.00 50.31 439 GLN A N 1
ATOM 3546 C CA . GLN A 1 439 ? 18.112 15.206 -5.271 1.00 50.31 439 GLN A CA 1
ATOM 3547 C C . GLN A 1 439 ? 17.416 13.872 -5.560 1.00 50.31 439 GLN A C 1
ATOM 3549 O O . GLN A 1 439 ? 18.106 12.865 -5.665 1.00 50.31 439 GLN A O 1
ATOM 3554 N N . ILE A 1 440 ? 16.089 13.851 -5.729 1.00 53.94 440 ILE A N 1
ATOM 3555 C CA . ILE A 1 440 ? 15.350 12.627 -6.076 1.00 53.94 440 ILE A CA 1
ATOM 3556 C C . ILE A 1 440 ? 15.653 12.223 -7.526 1.00 53.94 440 ILE A C 1
ATOM 3558 O O . ILE A 1 440 ? 16.018 11.076 -7.762 1.00 53.94 440 ILE A O 1
ATOM 3562 N N . CYS A 1 441 ? 15.627 13.160 -8.484 1.00 54.91 441 CYS A N 1
ATOM 3563 C CA . CYS A 1 441 ? 16.000 12.862 -9.875 1.00 54.91 441 CYS A CA 1
ATOM 3564 C C . CYS A 1 441 ? 17.468 12.415 -10.017 1.00 54.91 441 CYS A C 1
ATOM 3566 O O . CYS A 1 441 ? 17.773 11.630 -10.903 1.00 54.91 441 CYS A O 1
ATOM 3568 N N . LYS A 1 442 ? 18.378 12.873 -9.141 1.00 57.59 442 LYS A N 1
ATOM 3569 C CA . LYS A 1 442 ? 19.782 12.413 -9.105 1.00 57.59 442 LYS A CA 1
ATOM 3570 C C . LYS A 1 442 ? 19.964 11.008 -8.520 1.00 57.59 442 LYS A C 1
ATOM 3572 O O . LYS A 1 442 ? 21.030 10.432 -8.703 1.00 57.59 442 LYS A O 1
ATOM 3577 N N . LYS A 1 443 ? 18.981 10.488 -7.779 1.00 65.00 443 LYS A N 1
ATOM 3578 C CA . LYS A 1 443 ? 19.039 9.161 -7.141 1.00 65.00 443 LYS A CA 1
ATOM 3579 C C . LYS A 1 443 ? 18.463 8.043 -8.011 1.00 65.00 443 LYS A C 1
ATOM 3581 O O . LYS A 1 443 ? 18.733 6.881 -7.730 1.00 65.00 443 LYS A O 1
ATOM 3586 N N . VAL A 1 444 ? 17.666 8.379 -9.024 1.00 74.56 444 VAL A N 1
ATOM 3587 C CA . VAL A 1 444 ? 17.047 7.398 -9.919 1.00 74.56 444 VAL A CA 1
ATOM 3588 C C . VAL A 1 444 ? 17.969 7.137 -11.105 1.00 74.56 444 VAL A C 1
ATOM 3590 O O . VAL A 1 444 ? 18.307 8.057 -11.848 1.00 74.56 444 VAL A O 1
ATOM 3593 N N . ASP A 1 445 ? 18.360 5.877 -11.286 1.00 80.56 445 ASP A N 1
ATOM 3594 C CA . ASP A 1 445 ? 19.116 5.433 -12.453 1.00 80.56 445 ASP A CA 1
ATOM 3595 C C . ASP A 1 445 ? 18.172 5.287 -13.658 1.00 80.56 445 ASP A C 1
ATOM 3597 O O . ASP A 1 445 ? 17.451 4.299 -13.813 1.00 80.56 445 ASP A O 1
ATOM 3601 N N . ILE A 1 446 ? 18.136 6.330 -14.486 1.00 81.75 446 ILE A N 1
ATOM 3602 C CA . ILE A 1 446 ? 17.286 6.404 -15.679 1.00 81.75 446 ILE A CA 1
ATOM 3603 C C . ILE A 1 446 ? 17.703 5.355 -16.723 1.00 81.75 446 ILE A C 1
ATOM 3605 O O . ILE A 1 446 ? 16.846 4.794 -17.407 1.00 81.75 446 ILE A O 1
ATOM 3609 N N . ASP A 1 447 ? 18.998 5.051 -16.818 1.00 83.38 447 ASP A N 1
ATOM 3610 C CA . ASP A 1 447 ? 19.524 4.064 -17.759 1.00 83.38 447 ASP A CA 1
ATOM 3611 C C . ASP A 1 447 ? 19.078 2.645 -17.349 1.00 83.38 447 ASP A C 1
ATOM 3613 O O . ASP A 1 447 ? 18.677 1.834 -18.190 1.00 83.38 447 ASP A O 1
ATOM 3617 N N . LEU A 1 448 ? 19.016 2.359 -16.044 1.00 85.00 448 LEU A N 1
ATOM 3618 C CA . LEU A 1 448 ? 18.425 1.115 -15.543 1.00 85.00 448 LEU A CA 1
ATOM 3619 C C . LEU A 1 448 ? 16.926 1.001 -15.875 1.00 85.00 448 LEU A C 1
ATOM 3621 O O . LEU A 1 448 ? 16.475 -0.069 -16.291 1.00 85.00 448 LEU A O 1
ATOM 3625 N N . ILE A 1 449 ? 16.158 2.091 -15.745 1.00 88.50 449 ILE A N 1
ATOM 3626 C CA . ILE A 1 449 ? 14.728 2.115 -16.105 1.00 88.50 449 ILE A CA 1
ATOM 3627 C C . ILE A 1 449 ? 14.540 1.776 -17.585 1.00 88.50 449 ILE A C 1
ATOM 3629 O O . ILE A 1 449 ? 13.739 0.900 -17.919 1.00 88.50 449 ILE A O 1
ATOM 3633 N N . TYR A 1 450 ? 15.291 2.419 -18.483 1.00 88.06 450 TYR A N 1
ATOM 3634 C CA . TYR A 1 450 ? 15.190 2.137 -19.916 1.00 88.06 450 TYR A CA 1
ATOM 3635 C C . TYR A 1 450 ? 15.631 0.713 -20.267 1.00 88.06 450 TYR A C 1
ATOM 3637 O O . TYR A 1 450 ? 15.021 0.086 -21.135 1.00 88.06 450 TYR A O 1
ATOM 3645 N N . SER A 1 451 ? 16.622 0.163 -19.563 1.00 87.44 451 SER A N 1
ATOM 3646 C CA . SER A 1 451 ? 17.028 -1.238 -19.716 1.00 87.44 451 SER A CA 1
ATOM 3647 C C . SER A 1 451 ? 15.914 -2.209 -19.325 1.00 87.44 451 SER A C 1
ATOM 3649 O O . SER A 1 451 ? 15.618 -3.144 -20.070 1.00 87.44 451 SER A O 1
ATOM 3651 N N . ARG A 1 452 ? 15.252 -1.980 -18.184 1.00 89.56 452 ARG A N 1
ATOM 3652 C CA . ARG A 1 452 ? 14.128 -2.813 -17.722 1.00 89.56 452 ARG A CA 1
ATOM 3653 C C . ARG A 1 452 ? 12.900 -2.667 -18.609 1.00 89.56 452 ARG A C 1
ATOM 3655 O O . ARG A 1 452 ? 12.238 -3.662 -18.901 1.00 89.56 452 ARG A O 1
ATOM 3662 N N . LEU A 1 453 ? 12.640 -1.466 -19.118 1.00 91.50 453 LEU A N 1
ATOM 3663 C CA . LEU A 1 453 ? 11.588 -1.226 -20.100 1.00 91.50 453 LEU A CA 1
ATOM 3664 C C . LEU A 1 453 ? 11.870 -1.957 -21.424 1.00 91.50 453 LEU A C 1
ATOM 3666 O O . LEU A 1 453 ? 10.974 -2.601 -21.962 1.00 91.50 453 LEU A O 1
ATOM 3670 N N . ALA A 1 454 ? 13.115 -1.941 -21.916 1.00 89.00 454 ALA A N 1
ATOM 3671 C CA . ALA A 1 454 ? 13.512 -2.689 -23.111 1.00 89.00 454 ALA A CA 1
ATOM 3672 C C . ALA A 1 454 ? 13.314 -4.204 -22.937 1.00 89.00 454 ALA A C 1
ATOM 3674 O O . ALA A 1 454 ? 12.749 -4.861 -23.811 1.00 89.00 454 ALA A O 1
ATOM 3675 N N . VAL A 1 455 ? 13.719 -4.757 -21.788 1.00 88.00 455 VAL A N 1
ATOM 3676 C CA . VAL A 1 455 ? 13.479 -6.172 -21.462 1.00 88.00 455 VAL A CA 1
ATOM 3677 C C . VAL A 1 455 ? 11.980 -6.469 -21.353 1.00 88.00 455 VAL A C 1
ATOM 3679 O O . VAL A 1 455 ? 11.524 -7.496 -21.849 1.00 88.00 455 VAL A O 1
ATOM 3682 N N . SER A 1 456 ? 11.193 -5.558 -20.779 1.00 91.31 456 SER A N 1
ATOM 3683 C CA . SER A 1 456 ? 9.735 -5.708 -20.700 1.00 91.31 456 SER A CA 1
ATOM 3684 C C . SER A 1 456 ? 9.108 -5.765 -22.096 1.00 91.31 456 SER A C 1
ATOM 3686 O O . SER A 1 456 ? 8.349 -6.684 -22.390 1.00 91.31 456 SER A O 1
ATOM 3688 N N . PHE A 1 457 ? 9.491 -4.860 -23.004 1.00 90.25 457 PHE A N 1
ATOM 3689 C CA . PHE A 1 457 ? 9.041 -4.892 -24.400 1.00 90.25 457 PHE A CA 1
ATOM 3690 C C . PHE A 1 457 ? 9.456 -6.167 -25.135 1.00 90.25 457 PHE A C 1
ATOM 3692 O O . PHE A 1 457 ? 8.668 -6.694 -25.915 1.00 90.25 457 PHE A O 1
ATOM 3699 N N . TYR A 1 458 ? 10.644 -6.708 -24.862 1.00 87.38 458 TYR A N 1
ATOM 3700 C CA . TYR A 1 458 ? 11.052 -8.002 -25.408 1.00 87.38 458 TYR A CA 1
ATOM 3701 C C . TYR A 1 458 ? 10.098 -9.131 -24.995 1.00 87.38 458 TYR A C 1
ATOM 3703 O O . TYR A 1 458 ? 9.605 -9.856 -25.860 1.00 87.38 458 TYR A O 1
ATOM 3711 N N . PHE A 1 459 ? 9.764 -9.248 -23.706 1.00 87.56 459 PHE A N 1
ATOM 3712 C CA . PHE A 1 459 ? 8.820 -10.270 -23.236 1.00 87.56 459 PHE A CA 1
ATOM 3713 C C . PHE A 1 459 ? 7.382 -10.033 -23.724 1.00 87.56 459 PHE A C 1
ATOM 3715 O O . PHE A 1 459 ? 6.639 -10.991 -23.932 1.00 87.56 459 PHE A O 1
ATOM 3722 N N . LEU A 1 460 ? 7.021 -8.781 -24.018 1.00 88.81 460 LEU A N 1
ATOM 3723 C CA . LEU A 1 460 ? 5.782 -8.411 -24.715 1.00 88.81 460 LEU A CA 1
ATOM 3724 C C . LEU A 1 460 ? 5.838 -8.639 -26.237 1.00 88.81 460 LEU A C 1
ATOM 3726 O O . LEU A 1 460 ? 4.893 -8.292 -26.943 1.00 88.81 460 LEU A O 1
ATOM 3730 N N . ARG A 1 461 ? 6.922 -9.236 -26.757 1.00 87.44 461 ARG A N 1
ATOM 3731 C CA . ARG A 1 461 ? 7.143 -9.519 -28.185 1.00 87.44 461 ARG A CA 1
ATOM 3732 C C . ARG A 1 461 ? 7.195 -8.262 -29.060 1.00 87.44 461 ARG A C 1
ATOM 3734 O O . ARG A 1 461 ? 6.774 -8.283 -30.218 1.00 87.44 461 ARG A O 1
ATOM 3741 N N . MET A 1 462 ? 7.751 -7.179 -28.521 1.00 87.81 462 MET A N 1
ATOM 3742 C CA . MET A 1 462 ? 7.957 -5.892 -29.194 1.00 87.81 462 MET A CA 1
ATOM 3743 C C . MET A 1 462 ? 9.457 -5.549 -29.328 1.00 87.81 462 MET A C 1
ATOM 3745 O O . MET A 1 462 ? 9.944 -4.590 -28.717 1.00 87.81 462 MET A O 1
ATOM 3749 N N . PRO A 1 463 ? 10.244 -6.341 -30.077 1.00 85.00 463 PRO A N 1
ATOM 3750 C CA . PRO A 1 463 ? 11.700 -6.222 -30.084 1.00 85.00 463 PRO A CA 1
ATOM 3751 C C . PRO A 1 463 ? 12.215 -4.980 -30.828 1.00 85.00 463 PRO A C 1
ATOM 3753 O O . PRO A 1 463 ? 13.281 -4.463 -30.490 1.00 85.00 463 PRO A O 1
ATOM 3756 N N . THR A 1 464 ? 11.466 -4.443 -31.796 1.00 85.50 464 THR A N 1
ATOM 3757 C CA . THR A 1 464 ? 11.818 -3.185 -32.468 1.00 85.50 464 THR A CA 1
ATOM 3758 C C . THR A 1 464 ? 11.666 -2.006 -31.512 1.00 85.50 464 THR A C 1
ATOM 3760 O O . THR A 1 464 ? 12.541 -1.141 -31.458 1.00 85.50 464 THR A O 1
ATOM 3763 N N . LEU A 1 465 ? 10.594 -1.985 -30.715 1.00 88.25 465 LEU A N 1
ATOM 3764 C CA . LEU A 1 465 ? 10.418 -0.997 -29.647 1.00 88.25 465 LEU A CA 1
ATOM 3765 C C . LEU A 1 465 ? 11.481 -1.141 -28.552 1.00 88.25 465 LEU A C 1
ATOM 3767 O O . LEU A 1 465 ? 12.048 -0.133 -28.128 1.00 88.25 465 LEU A O 1
ATOM 3771 N N . ALA A 1 466 ? 11.812 -2.373 -28.150 1.00 87.38 466 ALA A N 1
ATOM 3772 C CA . ALA A 1 466 ? 12.901 -2.652 -27.211 1.00 87.38 466 ALA A CA 1
ATOM 3773 C C . ALA A 1 466 ? 14.261 -2.130 -27.715 1.00 87.38 466 ALA A C 1
ATOM 3775 O O . ALA A 1 466 ? 15.057 -1.597 -26.943 1.00 87.38 466 ALA A O 1
ATOM 3776 N N . ALA A 1 467 ? 14.524 -2.232 -29.019 1.00 86.31 467 ALA A N 1
ATOM 3777 C CA . ALA A 1 467 ? 15.727 -1.675 -29.627 1.00 86.31 467 ALA A CA 1
ATOM 3778 C C . ALA A 1 467 ? 15.724 -0.141 -29.620 1.00 86.31 467 ALA A C 1
ATOM 3780 O O . ALA A 1 467 ? 16.717 0.491 -29.260 1.00 86.31 467 ALA A O 1
ATOM 3781 N N . ILE A 1 468 ? 14.602 0.469 -30.000 1.00 88.38 468 ILE A N 1
ATOM 3782 C CA . ILE A 1 468 ? 14.489 1.923 -30.144 1.00 88.38 468 ILE A CA 1
ATOM 3783 C C . ILE A 1 468 ? 14.537 2.630 -28.793 1.00 88.38 468 ILE A C 1
ATOM 3785 O O . ILE A 1 468 ? 15.208 3.655 -28.687 1.00 88.38 468 ILE A O 1
ATOM 3789 N N . ILE A 1 469 ? 13.906 2.084 -27.749 1.00 88.12 469 ILE A N 1
ATOM 3790 C CA . ILE A 1 469 ? 13.977 2.680 -26.407 1.00 88.12 469 ILE A CA 1
ATOM 3791 C C . ILE A 1 469 ? 15.419 2.700 -25.873 1.00 88.12 469 ILE A C 1
ATOM 3793 O O . ILE A 1 469 ? 15.799 3.600 -25.129 1.00 88.12 469 ILE A O 1
ATOM 3797 N N . GLY A 1 470 ? 16.266 1.783 -26.349 1.00 81.94 470 GLY A N 1
ATOM 3798 C CA . GLY A 1 470 ? 17.696 1.755 -26.070 1.00 81.94 470 GLY A CA 1
ATOM 3799 C C . GLY A 1 470 ? 18.442 3.053 -26.400 1.00 81.94 470 GLY A C 1
ATOM 3800 O O . GLY A 1 470 ? 19.424 3.374 -25.740 1.00 81.94 470 GLY A O 1
ATOM 3801 N N . GLN A 1 471 ? 17.968 3.861 -27.352 1.00 84.38 471 GLN A N 1
ATOM 3802 C CA . GLN A 1 471 ? 18.616 5.136 -27.690 1.00 84.38 471 GLN A CA 1
ATOM 3803 C C . GLN A 1 471 ? 18.377 6.259 -26.668 1.00 84.38 471 GLN A C 1
ATOM 3805 O O . GLN A 1 471 ? 18.980 7.334 -26.787 1.00 84.38 471 GLN A O 1
ATOM 3810 N N . MET A 1 472 ? 17.473 6.030 -25.709 1.00 83.56 472 MET A N 1
ATOM 3811 C CA . MET A 1 472 ? 17.139 6.973 -24.640 1.00 83.56 472 MET A CA 1
ATOM 3812 C C . MET A 1 472 ? 18.184 6.993 -23.519 1.00 83.56 472 MET A C 1
ATOM 3814 O O . MET A 1 472 ? 18.165 7.913 -22.706 1.00 83.56 472 MET A O 1
ATOM 3818 N N . HIS A 1 473 ? 19.098 6.019 -23.498 1.00 78.88 473 HIS A N 1
ATOM 3819 C CA . HIS A 1 473 ? 20.179 5.957 -22.522 1.00 78.88 473 HIS A CA 1
ATOM 3820 C C . HIS A 1 473 ? 21.182 7.100 -22.699 1.00 78.88 473 HIS A C 1
ATOM 3822 O O . HIS A 1 473 ? 21.407 7.602 -23.812 1.00 78.88 473 HIS A O 1
ATOM 3828 N N . THR A 1 474 ? 21.826 7.467 -21.593 1.00 77.81 474 THR A N 1
ATOM 3829 C CA . THR A 1 474 ? 22.883 8.483 -21.561 1.00 77.81 474 THR A CA 1
ATOM 3830 C C . THR A 1 474 ? 24.087 8.040 -22.396 1.00 77.81 474 THR A C 1
ATOM 3832 O O . THR A 1 474 ? 24.573 8.804 -23.234 1.00 77.81 474 THR A O 1
ATOM 3835 N N . ASP A 1 475 ? 24.518 6.785 -22.230 1.00 77.50 475 ASP A N 1
ATOM 3836 C CA . ASP A 1 475 ? 25.454 6.098 -23.123 1.00 77.50 475 ASP A CA 1
ATOM 3837 C C . ASP A 1 475 ? 24.773 4.877 -23.747 1.00 77.50 475 ASP A C 1
ATOM 3839 O O . ASP A 1 475 ? 24.368 3.951 -23.055 1.00 77.50 475 ASP A O 1
ATOM 3843 N N . ILE A 1 476 ? 24.658 4.857 -25.074 1.00 79.19 476 ILE A N 1
ATOM 3844 C CA . ILE A 1 476 ? 23.994 3.768 -25.796 1.00 79.19 476 ILE A CA 1
ATOM 3845 C C . ILE A 1 476 ? 24.864 2.506 -25.894 1.00 79.19 476 ILE A C 1
ATOM 3847 O O . ILE A 1 476 ? 24.334 1.408 -26.065 1.00 79.19 476 ILE A O 1
ATOM 3851 N N . LYS A 1 477 ? 26.197 2.629 -25.804 1.00 78.25 477 LYS A N 1
ATOM 3852 C CA . LYS A 1 477 ? 27.130 1.537 -26.138 1.00 78.25 477 LYS A CA 1
ATOM 3853 C C . LYS A 1 477 ? 26.906 0.255 -25.326 1.00 78.25 477 LYS A C 1
ATOM 3855 O O . LYS A 1 477 ? 26.858 -0.800 -25.962 1.00 78.25 477 LYS A O 1
ATOM 3860 N N . PRO A 1 478 ? 26.724 0.296 -23.990 1.00 70.81 478 PRO A N 1
ATOM 3861 C CA . PRO A 1 478 ? 26.464 -0.909 -23.200 1.00 70.81 478 PRO A CA 1
ATOM 3862 C C . PRO A 1 478 ? 25.162 -1.610 -23.617 1.00 70.81 478 PRO A C 1
ATOM 3864 O O . PRO A 1 478 ? 25.077 -2.838 -23.611 1.00 70.81 478 PRO A O 1
ATOM 3867 N N . HIS A 1 479 ? 24.165 -0.838 -24.057 1.00 72.75 479 HIS A N 1
ATOM 3868 C CA . HIS A 1 479 ? 22.847 -1.346 -24.440 1.00 72.75 479 HIS A CA 1
ATOM 3869 C C . HIS A 1 479 ? 22.805 -1.926 -25.854 1.00 72.75 479 HIS A C 1
ATOM 3871 O O . HIS A 1 479 ? 21.951 -2.762 -26.131 1.00 72.75 479 HIS A O 1
ATOM 3877 N N . LEU A 1 480 ? 23.732 -1.563 -26.749 1.00 77.38 480 LEU A N 1
ATOM 3878 C CA . LEU A 1 480 ? 23.769 -2.120 -28.110 1.00 77.38 480 LEU A CA 1
ATOM 3879 C C . LEU A 1 480 ? 23.939 -3.649 -28.121 1.00 77.38 480 LEU A C 1
ATOM 3881 O O . LEU A 1 480 ? 23.369 -4.314 -28.988 1.00 77.38 480 LEU A O 1
ATOM 3885 N N . ASN A 1 481 ? 24.680 -4.206 -27.158 1.00 78.31 481 ASN A N 1
ATOM 3886 C CA . ASN A 1 481 ? 24.860 -5.655 -27.012 1.00 78.31 481 ASN A CA 1
ATOM 3887 C C . ASN A 1 481 ? 23.586 -6.336 -26.498 1.00 78.31 481 ASN A C 1
ATOM 3889 O O . ASN A 1 481 ? 23.184 -7.374 -27.024 1.00 78.31 481 ASN A O 1
ATOM 3893 N N . LEU A 1 482 ? 22.920 -5.718 -25.516 1.00 75.75 482 LEU A N 1
ATOM 3894 C CA . LEU A 1 482 ? 21.621 -6.174 -25.022 1.00 75.75 482 LEU A CA 1
ATOM 3895 C C . LEU A 1 482 ? 20.606 -6.209 -26.172 1.00 75.75 482 LEU A C 1
ATOM 3897 O O . LEU A 1 482 ? 19.999 -7.240 -26.427 1.00 75.75 482 LEU A O 1
ATOM 3901 N N . ILE A 1 483 ? 20.487 -5.118 -26.928 1.00 75.62 483 ILE A N 1
ATOM 3902 C CA . ILE A 1 483 ? 19.543 -4.982 -28.045 1.00 75.62 483 ILE A CA 1
ATOM 3903 C C . ILE A 1 483 ? 19.809 -6.009 -29.146 1.00 75.62 483 ILE A C 1
ATOM 3905 O O . ILE A 1 483 ? 18.866 -6.595 -29.671 1.00 75.62 483 ILE A O 1
ATOM 3909 N N . GLU A 1 484 ? 21.075 -6.253 -29.495 1.00 78.06 484 GLU A N 1
ATOM 3910 C CA . GLU A 1 484 ? 21.420 -7.296 -30.463 1.00 78.06 484 GLU A CA 1
ATOM 3911 C C . GLU A 1 484 ? 20.890 -8.663 -30.025 1.00 78.06 484 GLU A C 1
ATOM 3913 O O . GLU A 1 484 ? 20.307 -9.384 -30.836 1.00 78.06 484 GLU A O 1
ATOM 3918 N N . HIS A 1 485 ? 21.060 -9.004 -28.748 1.00 79.06 485 HIS A N 1
ATOM 3919 C CA . HIS A 1 485 ? 20.539 -10.245 -28.195 1.00 79.06 485 HIS A CA 1
ATOM 3920 C C . HIS A 1 485 ? 19.001 -10.286 -28.240 1.00 79.06 485 HIS A C 1
ATOM 3922 O O . HIS A 1 485 ? 18.436 -11.281 -28.694 1.00 79.06 485 HIS A O 1
ATOM 3928 N N . LEU A 1 486 ? 18.320 -9.208 -27.828 1.00 76.75 486 LEU A N 1
ATOM 3929 C CA . LEU A 1 486 ? 16.851 -9.129 -27.835 1.00 76.75 486 LEU A CA 1
ATOM 3930 C C . LEU A 1 486 ? 16.277 -9.304 -29.252 1.00 76.75 486 LEU A C 1
ATOM 3932 O O . LEU A 1 486 ? 15.325 -10.058 -29.453 1.00 76.75 486 LEU A O 1
ATOM 3936 N N . LEU A 1 487 ? 16.878 -8.647 -30.248 1.00 78.19 487 LEU A N 1
ATOM 3937 C CA . LEU A 1 487 ? 16.436 -8.713 -31.643 1.00 78.19 487 LEU A CA 1
ATOM 3938 C C . LEU A 1 487 ? 16.638 -10.106 -32.258 1.00 78.19 487 LEU A C 1
ATOM 3940 O O . LEU A 1 487 ? 15.774 -10.566 -32.999 1.00 78.19 487 LEU A O 1
ATOM 3944 N N . LYS A 1 488 ? 17.750 -10.792 -31.954 1.00 78.94 488 LYS A N 1
ATOM 3945 C CA . LYS A 1 488 ? 18.039 -12.134 -32.498 1.00 78.94 488 LYS A CA 1
ATOM 3946 C C . LYS A 1 488 ? 17.145 -13.228 -31.919 1.00 78.94 488 LYS A C 1
ATOM 3948 O O . LYS A 1 488 ? 16.817 -14.176 -32.624 1.00 78.94 488 LYS A O 1
ATOM 3953 N N . ASN A 1 489 ? 16.763 -13.103 -30.649 1.00 75.06 489 ASN A N 1
ATOM 3954 C CA . ASN A 1 489 ? 16.102 -14.180 -29.907 1.00 75.06 489 ASN A CA 1
ATOM 3955 C C . ASN A 1 489 ? 14.571 -14.058 -29.847 1.00 75.06 489 ASN A C 1
ATOM 3957 O O . ASN A 1 489 ? 13.913 -14.891 -29.226 1.00 75.06 489 ASN A O 1
ATOM 3961 N N . THR A 1 490 ? 13.978 -13.068 -30.523 1.00 71.81 490 THR A N 1
ATOM 3962 C CA . THR A 1 490 ? 12.516 -12.927 -30.597 1.00 71.81 490 THR A CA 1
ATOM 3963 C C . THR A 1 490 ? 11.966 -13.651 -31.826 1.00 71.81 490 THR A C 1
ATOM 3965 O O . THR A 1 490 ? 12.019 -13.130 -32.935 1.00 71.81 490 THR A O 1
ATOM 3968 N N . ALA A 1 491 ? 11.414 -14.853 -31.639 1.00 60.56 491 ALA A N 1
ATOM 3969 C CA . ALA A 1 491 ? 10.938 -15.690 -32.747 1.00 60.56 491 ALA A CA 1
ATOM 3970 C C . ALA A 1 491 ? 9.642 -15.190 -33.423 1.00 60.56 491 ALA A C 1
ATOM 3972 O O . ALA A 1 491 ? 9.385 -15.531 -34.575 1.00 60.56 491 ALA A O 1
ATOM 3973 N N . LEU A 1 492 ? 8.813 -14.405 -32.722 1.00 71.69 492 LEU A N 1
ATOM 3974 C CA . LEU A 1 492 ? 7.545 -13.863 -33.225 1.00 71.69 492 LEU A CA 1
ATOM 3975 C C . LEU A 1 492 ? 7.367 -12.425 -32.736 1.00 71.69 492 LEU A C 1
ATOM 3977 O O . LEU A 1 492 ? 7.340 -12.195 -31.527 1.00 71.69 492 LEU A O 1
ATOM 3981 N N . THR A 1 493 ? 7.222 -11.477 -33.662 1.00 74.75 493 THR A N 1
ATOM 3982 C CA . THR A 1 493 ? 7.075 -10.046 -33.361 1.00 74.75 493 THR A CA 1
ATOM 3983 C C . THR A 1 493 ? 5.616 -9.613 -33.458 1.00 74.75 493 THR A C 1
ATOM 3985 O O . THR A 1 493 ? 4.941 -9.918 -34.439 1.00 74.75 493 THR A O 1
ATOM 3988 N N . VAL A 1 494 ? 5.132 -8.883 -32.455 1.00 80.81 494 VAL A N 1
ATOM 3989 C CA . VAL A 1 494 ? 3.787 -8.277 -32.429 1.00 80.81 494 VAL A CA 1
ATOM 3990 C C . VAL A 1 494 ? 3.858 -6.772 -32.724 1.00 80.81 494 VAL A C 1
ATOM 3992 O O . VAL A 1 494 ? 2.843 -6.139 -33.006 1.00 80.81 494 VAL A O 1
ATOM 3995 N N . ASP A 1 495 ? 5.057 -6.183 -32.704 1.00 75.81 495 ASP A N 1
ATOM 3996 C CA . ASP A 1 495 ? 5.248 -4.771 -33.003 1.00 75.81 495 ASP A CA 1
ATOM 3997 C C . ASP A 1 495 ? 5.327 -4.481 -34.511 1.00 75.81 495 ASP A C 1
ATOM 3999 O O . ASP A 1 495 ? 5.846 -5.252 -35.316 1.00 75.81 495 ASP A O 1
ATOM 4003 N N . SER A 1 496 ? 4.794 -3.326 -34.917 1.00 78.38 496 SER A N 1
ATOM 4004 C CA . SER A 1 496 ? 4.874 -2.833 -36.295 1.00 78.38 496 SER A CA 1
ATOM 4005 C C . SER A 1 496 ? 6.279 -2.295 -36.603 1.00 78.38 496 SER A C 1
ATOM 4007 O O . SER A 1 496 ? 6.458 -1.091 -36.803 1.00 78.38 496 SER A O 1
ATOM 4009 N N . GLY A 1 497 ? 7.280 -3.180 -36.657 1.00 76.25 497 GLY A N 1
ATOM 4010 C CA . GLY A 1 497 ? 8.698 -2.848 -36.859 1.00 76.25 497 GLY A CA 1
ATOM 4011 C C . GLY A 1 497 ? 8.981 -1.727 -37.881 1.00 76.25 497 GLY A C 1
ATOM 4012 O O . GLY A 1 497 ? 9.613 -0.728 -37.519 1.00 76.25 497 GLY A O 1
ATOM 4013 N N . PRO A 1 498 ? 8.433 -1.791 -39.113 1.00 78.31 498 PRO A N 1
ATOM 4014 C CA . PRO A 1 498 ? 8.630 -0.764 -40.143 1.00 78.31 498 PRO A CA 1
ATOM 4015 C C . PRO A 1 498 ? 8.178 0.641 -39.738 1.00 78.31 498 PRO A C 1
ATOM 4017 O O . PRO A 1 498 ? 8.798 1.634 -40.118 1.00 78.31 498 PRO A O 1
ATOM 4020 N N . ALA A 1 499 ? 7.101 0.734 -38.956 1.00 82.12 499 ALA A N 1
ATOM 4021 C CA . ALA A 1 499 ? 6.537 2.006 -38.517 1.00 82.12 499 ALA A CA 1
ATOM 4022 C C . ALA A 1 499 ? 7.429 2.706 -37.482 1.00 82.12 499 ALA A C 1
ATOM 4024 O O . ALA A 1 499 ? 7.383 3.931 -37.364 1.00 82.12 499 ALA A O 1
ATOM 4025 N N . TYR A 1 500 ? 8.264 1.949 -36.762 1.00 85.38 500 TYR A N 1
ATOM 4026 C CA . TYR A 1 500 ? 9.141 2.492 -35.731 1.00 85.38 500 TYR A CA 1
ATOM 4027 C C . TYR A 1 500 ? 10.552 2.829 -36.241 1.00 85.38 500 TYR A C 1
ATOM 4029 O O . TYR A 1 500 ? 11.210 3.682 -35.652 1.00 85.38 500 TYR A O 1
ATOM 4037 N N . PHE A 1 501 ? 11.027 2.266 -37.360 1.00 84.50 501 PHE A N 1
ATOM 4038 C CA . PHE A 1 501 ? 12.359 2.589 -37.911 1.00 84.50 501 PHE A CA 1
ATOM 4039 C C . PHE A 1 501 ? 12.635 4.090 -38.132 1.00 84.50 501 PHE A C 1
ATOM 4041 O O . PHE A 1 501 ? 13.754 4.530 -37.840 1.00 84.50 501 PHE A O 1
ATOM 4048 N N . PRO A 1 502 ? 11.665 4.927 -38.560 1.00 85.38 502 PRO A N 1
ATOM 4049 C CA . PRO A 1 502 ? 11.863 6.374 -38.639 1.00 85.38 502 PRO A CA 1
ATOM 4050 C C . PRO A 1 502 ? 12.167 7.042 -37.289 1.00 85.38 502 PRO A C 1
ATOM 4052 O O . PRO A 1 502 ? 12.711 8.146 -37.265 1.00 85.38 502 PRO A O 1
ATOM 4055 N N . LEU A 1 503 ? 11.851 6.398 -36.164 1.00 85.94 503 LEU A N 1
ATOM 4056 C CA . LEU A 1 503 ? 12.091 6.916 -34.817 1.00 85.94 503 LEU A CA 1
ATOM 4057 C C . LEU A 1 503 ? 13.515 6.650 -34.314 1.00 85.94 503 LEU A C 1
ATOM 4059 O O . LEU A 1 503 ? 13.959 7.319 -33.383 1.00 85.94 503 LEU A O 1
ATOM 4063 N N . ALA A 1 504 ? 14.260 5.734 -34.939 1.00 86.38 504 ALA A N 1
ATOM 4064 C CA . ALA A 1 504 ? 15.642 5.467 -34.557 1.00 86.38 504 ALA A CA 1
ATOM 4065 C C . ALA A 1 504 ? 16.496 6.724 -34.802 1.00 86.38 504 ALA A C 1
ATOM 4067 O O . ALA A 1 504 ? 16.695 7.124 -35.948 1.00 86.38 504 ALA A O 1
ATOM 4068 N N . GLY A 1 505 ? 16.957 7.383 -33.746 1.00 80.69 505 GLY A N 1
ATOM 4069 C CA . GLY A 1 505 ? 17.744 8.616 -33.760 1.00 80.69 505 GLY A CA 1
ATOM 4070 C C . GLY A 1 505 ? 19.243 8.397 -33.565 1.00 80.69 505 GLY A C 1
ATOM 4071 O O . GLY A 1 505 ? 19.990 9.362 -33.616 1.00 80.69 505 GLY A O 1
ATOM 4072 N N . ASP A 1 506 ? 19.699 7.161 -33.360 1.00 83.19 506 ASP A N 1
ATOM 4073 C CA . ASP A 1 506 ? 21.121 6.834 -33.215 1.00 83.19 506 ASP A CA 1
ATOM 4074 C C . ASP A 1 506 ? 21.647 6.032 -34.419 1.00 83.19 506 ASP A C 1
ATOM 4076 O O . ASP A 1 506 ? 21.010 5.089 -34.897 1.00 83.19 506 ASP A O 1
ATOM 4080 N N . VAL A 1 507 ? 22.814 6.422 -34.940 1.00 80.62 507 VAL A N 1
ATOM 4081 C CA . VAL A 1 507 ? 23.393 5.812 -36.149 1.00 80.62 507 VAL A CA 1
ATOM 4082 C C . VAL A 1 507 ? 23.972 4.424 -35.863 1.00 80.62 507 VAL A C 1
ATOM 4084 O O . VAL A 1 507 ? 23.847 3.523 -36.699 1.00 80.62 507 VAL A O 1
ATOM 4087 N N . HIS A 1 508 ? 24.563 4.217 -34.684 1.00 83.69 508 HIS A N 1
ATOM 4088 C CA . HIS A 1 508 ? 25.106 2.921 -34.284 1.00 83.69 508 HIS A CA 1
ATOM 4089 C C . HIS A 1 508 ? 23.987 1.907 -34.066 1.00 83.69 508 HIS A C 1
ATOM 4091 O O . HIS A 1 508 ? 24.080 0.790 -34.572 1.00 83.69 508 HIS A O 1
ATOM 4097 N N . LEU A 1 509 ? 22.893 2.321 -33.423 1.00 85.12 509 LEU A N 1
ATOM 4098 C CA . LEU A 1 509 ? 21.689 1.514 -33.270 1.00 85.12 509 LEU A CA 1
ATOM 4099 C C . LEU A 1 509 ? 21.126 1.096 -34.627 1.00 85.12 509 LEU A C 1
ATOM 4101 O O . LEU A 1 509 ? 20.930 -0.092 -34.865 1.00 85.12 509 LEU A O 1
ATOM 4105 N N . ARG A 1 510 ? 20.931 2.039 -35.559 1.00 80.94 510 ARG A N 1
ATOM 4106 C CA . ARG A 1 510 ? 20.427 1.707 -36.902 1.00 80.94 510 ARG A CA 1
ATOM 4107 C C . ARG A 1 510 ? 21.334 0.739 -37.648 1.00 80.94 510 ARG A C 1
ATOM 4109 O O . ARG A 1 510 ? 20.837 -0.146 -38.341 1.00 80.94 510 ARG A O 1
ATOM 4116 N N . THR A 1 511 ? 22.648 0.928 -37.546 1.00 82.19 511 THR A N 1
ATOM 4117 C CA . THR A 1 511 ? 23.634 0.055 -38.197 1.00 82.19 511 THR A CA 1
ATOM 4118 C C . THR A 1 511 ? 23.557 -1.351 -37.615 1.00 82.19 511 THR A C 1
ATOM 4120 O O . THR A 1 511 ? 23.519 -2.330 -38.359 1.00 82.19 511 THR A O 1
ATOM 4123 N N . LYS A 1 512 ? 23.461 -1.451 -36.286 1.00 82.94 512 LYS A N 1
ATOM 4124 C CA . LYS A 1 512 ? 23.337 -2.716 -35.567 1.00 82.94 512 LYS A CA 1
ATOM 4125 C C . LYS A 1 512 ? 22.026 -3.432 -35.897 1.00 82.94 512 LYS A C 1
ATOM 4127 O O . LYS A 1 512 ? 22.059 -4.606 -36.244 1.00 82.94 512 LYS A O 1
ATOM 4132 N N . MET A 1 513 ? 20.897 -2.721 -35.879 1.00 82.50 513 MET A N 1
ATOM 4133 C CA . MET A 1 513 ? 19.585 -3.257 -36.262 1.00 82.50 513 MET A CA 1
ATOM 4134 C C . MET A 1 513 ? 19.600 -3.797 -37.694 1.00 82.50 513 MET A C 1
ATOM 4136 O O . MET A 1 513 ? 19.195 -4.931 -37.921 1.00 82.50 513 MET A O 1
ATOM 4140 N N . ALA A 1 514 ? 20.132 -3.034 -38.655 1.00 80.50 514 ALA A N 1
ATOM 4141 C CA . ALA A 1 514 ? 20.246 -3.492 -40.039 1.00 80.50 514 ALA A CA 1
ATOM 4142 C C . ALA A 1 514 ? 21.146 -4.733 -40.169 1.00 80.50 514 ALA A C 1
ATOM 4144 O O . ALA A 1 514 ? 20.840 -5.635 -40.945 1.00 80.50 514 ALA A O 1
ATOM 4145 N N . ALA A 1 515 ? 22.237 -4.814 -39.400 1.00 81.94 515 ALA A N 1
ATOM 4146 C CA . ALA A 1 515 ? 23.098 -5.994 -39.384 1.00 81.94 515 ALA A CA 1
ATOM 4147 C C . ALA A 1 515 ? 22.379 -7.238 -38.834 1.00 81.94 515 ALA A C 1
ATOM 4149 O O . ALA A 1 515 ? 22.576 -8.326 -39.372 1.00 81.94 515 ALA A O 1
ATOM 4150 N N . VAL A 1 516 ? 21.530 -7.079 -37.814 1.00 79.06 516 VAL A N 1
ATOM 4151 C CA . VAL A 1 516 ? 20.734 -8.175 -37.238 1.00 79.06 516 VAL A CA 1
ATOM 4152 C C . VAL A 1 516 ? 19.633 -8.626 -38.199 1.00 79.06 516 VAL A C 1
ATOM 4154 O O . VAL A 1 516 ? 19.546 -9.812 -38.487 1.00 79.06 516 VAL A O 1
ATOM 4157 N N . TYR A 1 517 ? 18.866 -7.701 -38.786 1.00 76.56 517 TYR A N 1
ATOM 4158 C CA . TYR A 1 517 ? 17.813 -8.039 -39.757 1.00 76.56 517 TYR A CA 1
ATOM 4159 C C . TYR A 1 517 ? 18.340 -8.647 -41.064 1.00 76.56 517 TYR A C 1
ATOM 4161 O O . TYR A 1 517 ? 17.578 -9.252 -41.810 1.00 76.56 517 TYR A O 1
ATOM 4169 N N . LYS A 1 518 ? 19.638 -8.508 -41.356 1.00 77.81 518 LYS A N 1
ATOM 4170 C CA . LYS A 1 518 ? 20.287 -9.192 -42.483 1.00 77.81 518 LYS A CA 1
ATOM 4171 C C . LYS A 1 518 ? 20.444 -10.703 -42.243 1.00 77.81 518 LYS A C 1
ATOM 4173 O O . LYS A 1 518 ? 20.638 -11.446 -43.203 1.00 77.81 518 LYS A O 1
ATOM 4178 N N . GLN A 1 519 ? 20.436 -11.153 -40.986 1.00 73.38 519 GLN A N 1
ATOM 4179 C CA . GLN A 1 519 ? 20.666 -12.551 -40.620 1.00 73.38 519 GLN A CA 1
ATOM 4180 C C . GLN A 1 519 ? 19.341 -13.341 -40.637 1.00 73.38 519 GLN A C 1
ATOM 4182 O O . GLN A 1 519 ? 18.349 -12.877 -40.074 1.00 73.38 519 GLN A O 1
ATOM 4187 N N . PRO A 1 520 ? 19.293 -14.540 -41.250 1.00 56.91 520 PRO A N 1
ATOM 4188 C CA . PRO A 1 520 ? 18.109 -15.397 -41.185 1.00 56.91 520 PRO A CA 1
ATOM 4189 C C . PRO A 1 520 ? 17.858 -15.854 -39.734 1.00 56.91 520 PRO A C 1
ATOM 4191 O O . PRO A 1 520 ? 18.831 -16.091 -39.015 1.00 56.91 520 PRO A O 1
ATOM 4194 N N . PRO A 1 521 ? 16.592 -15.990 -39.282 1.00 56.12 521 PRO A N 1
ATOM 4195 C CA . PRO A 1 521 ? 15.346 -16.073 -40.061 1.00 56.12 521 PRO A CA 1
ATOM 4196 C C . PRO A 1 521 ? 14.608 -14.734 -40.281 1.00 56.12 521 PRO A C 1
ATOM 4198 O O . PRO A 1 521 ? 13.471 -14.743 -40.746 1.00 56.12 521 PRO A O 1
ATOM 4201 N N . LEU A 1 522 ? 15.212 -13.592 -39.937 1.00 61.66 522 LEU A N 1
ATOM 4202 C CA . LEU A 1 522 ? 14.543 -12.289 -39.984 1.00 61.66 522 LEU A CA 1
ATOM 4203 C C . LEU A 1 522 ? 14.314 -11.814 -41.433 1.00 61.66 522 LEU A C 1
ATOM 4205 O O . LEU A 1 522 ? 15.150 -12.015 -42.315 1.00 61.66 522 LEU A O 1
ATOM 4209 N N . GLU A 1 523 ? 13.145 -11.219 -41.692 1.00 64.25 523 GLU A N 1
ATOM 4210 C CA . GLU A 1 523 ? 12.669 -10.948 -43.052 1.00 64.25 523 GLU A CA 1
ATOM 4211 C C . GLU A 1 523 ? 13.515 -9.906 -43.814 1.00 64.25 523 GLU A C 1
ATOM 4213 O O . GLU A 1 523 ? 13.796 -8.805 -43.332 1.00 64.25 523 GLU A O 1
ATOM 4218 N N . LEU A 1 524 ? 13.811 -10.203 -45.088 1.00 62.31 524 LEU A N 1
ATOM 4219 C CA . LEU A 1 524 ? 14.457 -9.286 -46.043 1.00 62.31 524 LEU A CA 1
ATOM 4220 C C . LEU A 1 524 ? 13.693 -7.948 -46.193 1.00 62.31 524 LEU A C 1
ATOM 4222 O O . LEU A 1 524 ? 14.293 -6.905 -46.469 1.00 62.31 524 LEU A O 1
ATOM 4226 N N . SER A 1 525 ? 12.374 -7.964 -45.980 1.00 64.75 525 SER A N 1
ATOM 4227 C CA . SER A 1 525 ? 11.487 -6.792 -45.966 1.00 64.75 525 SER A CA 1
ATOM 4228 C C . SER A 1 525 ? 11.907 -5.775 -44.890 1.00 64.75 525 SER A C 1
ATOM 4230 O O . SER A 1 525 ? 12.125 -4.602 -45.198 1.00 64.75 525 SER A O 1
ATOM 4232 N N . LEU A 1 526 ? 12.134 -6.229 -43.655 1.00 67.38 526 LEU A N 1
ATOM 4233 C CA . LEU A 1 526 ? 12.567 -5.405 -42.525 1.00 67.38 526 LEU A CA 1
ATOM 4234 C C . LEU A 1 526 ? 13.979 -4.861 -42.745 1.00 67.38 526 LEU A C 1
ATOM 4236 O O . LEU A 1 526 ? 14.241 -3.684 -42.490 1.00 67.38 526 LEU A O 1
ATOM 4240 N N . TYR A 1 527 ? 14.876 -5.679 -43.301 1.00 69.75 527 TYR A N 1
ATOM 4241 C CA . TYR A 1 527 ? 16.221 -5.240 -43.668 1.00 69.75 527 TYR A CA 1
ATOM 4242 C C . TYR A 1 527 ? 16.190 -4.093 -44.691 1.00 69.75 527 TYR A C 1
ATOM 4244 O O . TYR A 1 527 ? 16.770 -3.032 -44.447 1.00 69.75 527 TYR A O 1
ATOM 4252 N N . THR A 1 528 ? 15.466 -4.257 -45.803 1.00 66.75 528 THR A N 1
ATOM 4253 C CA . THR A 1 528 ? 15.371 -3.227 -46.855 1.00 66.75 528 THR A CA 1
ATOM 4254 C C . THR A 1 528 ? 14.744 -1.922 -46.355 1.00 66.75 528 THR A C 1
ATOM 4256 O O . THR A 1 528 ? 15.252 -0.842 -46.661 1.00 66.75 528 THR A O 1
ATOM 4259 N N . GLN A 1 529 ? 13.707 -1.992 -45.520 1.00 71.69 529 GLN A N 1
ATOM 4260 C CA . GLN A 1 529 ? 13.066 -0.811 -44.931 1.00 71.69 529 GLN A CA 1
ATOM 4261 C C . GLN A 1 529 ? 13.956 -0.123 -43.884 1.00 71.69 529 GLN A C 1
ATOM 4263 O O . GLN A 1 529 ? 14.005 1.110 -43.823 1.00 71.69 529 GLN A O 1
ATOM 4268 N N . SER A 1 530 ? 14.725 -0.891 -43.103 1.00 68.69 530 SER A N 1
ATOM 4269 C CA . SER A 1 530 ? 15.705 -0.327 -42.166 1.00 68.69 530 SER A CA 1
ATOM 4270 C C . SER A 1 530 ? 16.812 0.457 -42.893 1.00 68.69 530 SER A C 1
ATOM 4272 O O . SER A 1 530 ? 17.170 1.558 -42.468 1.00 68.69 530 SER A O 1
ATOM 4274 N N . LEU A 1 531 ? 17.290 -0.045 -44.042 1.00 70.06 531 LEU A N 1
ATOM 4275 C CA . LEU A 1 531 ? 18.279 0.625 -44.896 1.00 70.06 531 LEU A CA 1
ATOM 4276 C C . LEU A 1 531 ? 17.733 1.915 -45.524 1.00 70.06 531 LEU A C 1
ATOM 4278 O O . LEU A 1 531 ? 18.426 2.932 -45.554 1.00 70.06 531 LEU A O 1
ATOM 4282 N N . GLN A 1 532 ? 16.478 1.912 -45.980 1.00 70.56 532 GLN A N 1
ATOM 4283 C CA . GLN A 1 532 ? 15.824 3.118 -46.503 1.00 70.56 532 GLN A CA 1
ATOM 4284 C C . GLN A 1 532 ? 15.744 4.226 -45.441 1.00 70.56 532 GLN A C 1
ATOM 4286 O O . GLN A 1 532 ? 15.963 5.399 -45.747 1.00 70.56 532 GLN A O 1
ATOM 4291 N N . CYS A 1 533 ? 15.515 3.864 -44.176 1.00 67.31 533 CYS A N 1
ATOM 4292 C CA . CYS A 1 533 ? 15.505 4.814 -43.063 1.00 67.31 533 CYS A CA 1
ATOM 4293 C C . CYS A 1 533 ? 16.910 5.315 -42.670 1.00 67.31 533 CYS A C 1
ATOM 4295 O O . CYS A 1 533 ? 17.029 6.412 -42.114 1.00 67.31 533 CYS A O 1
ATOM 4297 N N . GLN A 1 534 ? 17.979 4.561 -42.963 1.00 63.31 534 GLN A N 1
ATOM 4298 C CA . GLN A 1 534 ? 19.363 5.017 -42.765 1.00 63.31 534 GLN A CA 1
ATOM 4299 C C . GLN A 1 534 ? 19.734 6.169 -43.707 1.00 63.31 534 GLN A C 1
ATOM 4301 O O . GLN A 1 534 ? 20.433 7.085 -43.282 1.00 63.31 534 GLN A O 1
ATOM 4306 N N . ALA A 1 535 ? 19.202 6.188 -44.932 1.00 60.38 535 ALA A N 1
ATOM 4307 C CA . ALA A 1 535 ? 19.475 7.203 -45.956 1.00 60.38 535 ALA A CA 1
ATOM 4308 C C . ALA A 1 535 ? 18.787 8.570 -45.709 1.00 60.38 535 ALA A C 1
ATOM 4310 O O . ALA A 1 535 ? 18.518 9.334 -46.639 1.00 60.38 535 ALA A O 1
ATOM 4311 N N . ASN A 1 536 ? 18.478 8.904 -44.454 1.00 71.44 536 ASN A N 1
ATOM 4312 C CA . ASN A 1 536 ? 17.800 10.144 -44.094 1.00 71.44 536 ASN A CA 1
ATOM 4313 C C . ASN A 1 536 ? 18.795 11.314 -43.986 1.00 71.44 536 ASN A C 1
ATOM 4315 O O . ASN A 1 536 ? 19.648 11.326 -43.098 1.00 71.44 536 ASN A O 1
ATOM 4319 N N . LYS A 1 537 ? 18.619 12.344 -44.829 1.00 71.56 537 LYS A N 1
ATOM 4320 C CA . LYS A 1 537 ? 19.438 13.575 -44.848 1.00 71.56 537 LYS A CA 1
ATOM 4321 C C . LYS A 1 537 ? 19.538 14.276 -43.485 1.00 71.56 537 LYS A C 1
ATOM 4323 O O . LYS A 1 537 ? 20.551 14.910 -43.207 1.00 71.56 537 LYS A O 1
ATOM 4328 N N . ALA A 1 538 ? 18.513 14.160 -42.639 1.00 73.56 538 ALA A N 1
ATOM 4329 C CA . ALA A 1 538 ? 18.473 14.800 -41.325 1.00 73.56 538 ALA A CA 1
ATOM 4330 C C . ALA A 1 538 ? 19.418 14.141 -40.299 1.00 73.56 538 ALA A C 1
ATOM 4332 O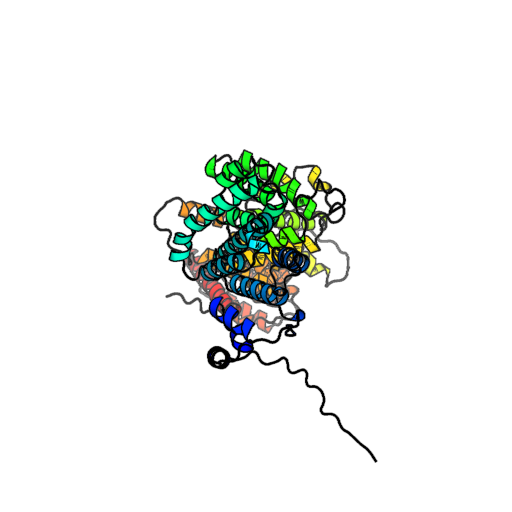 O . ALA A 1 538 ? 19.923 14.814 -39.408 1.00 73.56 538 ALA A O 1
ATOM 4333 N N . MET A 1 539 ? 19.705 12.844 -40.454 1.00 74.81 539 MET A N 1
ATOM 4334 C CA . MET A 1 539 ? 20.540 12.049 -39.542 1.00 74.81 539 MET A CA 1
ATOM 4335 C C . MET A 1 539 ? 21.818 11.581 -40.244 1.00 74.81 539 MET A C 1
ATOM 4337 O O . MET A 1 539 ? 22.133 10.393 -40.265 1.00 74.81 539 MET A O 1
ATOM 4341 N N . ASN A 1 540 ? 22.522 12.527 -40.864 1.00 77.81 540 ASN A N 1
ATOM 4342 C CA . ASN A 1 540 ? 23.806 12.298 -41.513 1.00 77.81 540 ASN A CA 1
ATOM 4343 C C . ASN A 1 540 ? 24.941 12.623 -40.532 1.00 77.81 540 ASN A C 1
ATOM 4345 O O . ASN A 1 540 ? 24.944 13.707 -39.960 1.00 77.81 540 ASN A O 1
ATOM 4349 N N . ILE A 1 541 ? 25.921 11.725 -40.376 1.00 75.81 541 ILE A N 1
ATOM 4350 C CA . ILE A 1 541 ? 27.104 11.933 -39.514 1.00 75.81 541 ILE A CA 1
ATOM 4351 C C . ILE A 1 541 ? 27.853 13.228 -39.883 1.00 75.81 541 ILE A C 1
ATOM 4353 O O . ILE A 1 541 ? 28.471 13.849 -39.026 1.00 75.81 541 ILE A O 1
ATOM 4357 N N . ASN A 1 542 ? 27.753 13.665 -41.142 1.00 81.06 542 ASN A N 1
ATOM 4358 C CA . ASN A 1 542 ? 28.382 14.892 -41.629 1.00 81.06 542 ASN A CA 1
ATOM 4359 C C . ASN A 1 542 ? 27.611 16.181 -41.271 1.00 81.06 542 ASN A C 1
ATOM 4361 O O . ASN A 1 542 ? 28.086 17.271 -41.586 1.00 81.06 542 ASN A O 1
ATOM 4365 N N . ASN A 1 543 ? 26.422 16.090 -40.661 1.00 83.75 543 ASN A N 1
ATOM 4366 C CA . ASN A 1 543 ? 25.680 17.259 -40.180 1.00 83.75 543 ASN A CA 1
ATOM 4367 C C . ASN A 1 543 ? 26.330 17.835 -38.911 1.00 83.75 543 ASN A C 1
ATOM 4369 O O . ASN A 1 543 ? 27.044 17.142 -38.187 1.00 83.75 543 ASN A O 1
ATOM 4373 N N . SER A 1 544 ? 26.049 19.106 -38.603 1.00 85.06 544 SER A N 1
ATOM 4374 C CA . SER A 1 544 ? 26.495 19.699 -37.339 1.00 85.06 544 SER A CA 1
ATOM 4375 C C . SER A 1 544 ? 25.862 18.986 -36.140 1.00 85.06 544 SER A C 1
ATOM 4377 O O . SER A 1 544 ? 24.732 18.490 -36.206 1.00 85.06 544 SER A O 1
ATOM 4379 N N . LYS A 1 545 ? 26.583 18.975 -35.013 1.00 82.94 545 LYS A N 1
ATOM 4380 C CA . LYS A 1 545 ? 26.123 18.355 -33.764 1.00 82.94 545 LYS A CA 1
ATOM 4381 C C . LYS A 1 545 ? 24.750 18.880 -33.324 1.00 82.94 545 LYS A C 1
ATOM 4383 O O . LYS A 1 545 ? 23.898 18.096 -32.940 1.00 82.94 545 LYS A O 1
ATOM 4388 N N . GLU A 1 546 ? 24.499 20.179 -33.476 1.00 82.19 546 GLU A N 1
ATOM 4389 C CA . GLU A 1 546 ? 23.217 20.808 -33.129 1.00 82.19 546 GLU A CA 1
ATOM 4390 C C . GLU A 1 546 ? 22.031 20.249 -33.927 1.00 82.19 546 GLU A C 1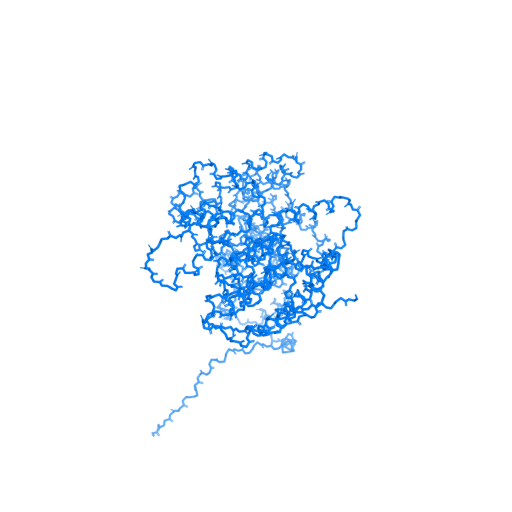
ATOM 4392 O O . GLU A 1 546 ? 20.948 20.039 -33.379 1.00 82.19 546 GLU A O 1
ATOM 4397 N N . VAL A 1 547 ? 22.223 19.985 -35.225 1.00 82.94 547 VAL A N 1
ATOM 4398 C CA . VAL A 1 547 ? 21.178 19.408 -36.082 1.00 82.94 547 VAL A CA 1
ATOM 4399 C C . VAL A 1 547 ? 20.886 17.969 -35.663 1.00 82.94 547 VAL A C 1
ATOM 4401 O O . VAL A 1 547 ? 19.719 17.588 -35.564 1.00 82.94 547 VAL A O 1
ATOM 4404 N N . LEU A 1 548 ? 21.931 17.191 -35.371 1.00 80.88 548 LEU A N 1
ATOM 4405 C CA . LEU A 1 548 ? 21.806 15.811 -34.901 1.00 80.88 548 LEU A CA 1
ATOM 4406 C C . LEU A 1 548 ? 21.130 15.732 -33.528 1.00 80.88 548 LEU A C 1
ATOM 4408 O O . LEU A 1 548 ? 20.211 14.934 -33.351 1.00 80.88 548 LEU A O 1
ATOM 4412 N N . ASP A 1 549 ? 21.519 16.595 -32.591 1.00 79.00 549 ASP A N 1
ATOM 4413 C CA . ASP A 1 549 ? 20.943 16.651 -31.247 1.00 79.00 549 ASP A CA 1
ATOM 4414 C C . ASP A 1 549 ? 19.457 17.046 -31.301 1.00 79.00 549 ASP A C 1
ATOM 4416 O O . ASP A 1 549 ? 18.620 16.415 -30.651 1.00 79.00 549 ASP A O 1
ATOM 4420 N N . ARG A 1 550 ? 19.089 18.026 -32.140 1.00 79.25 550 ARG A N 1
ATOM 4421 C CA . ARG A 1 550 ? 17.689 18.443 -32.327 1.00 79.25 550 ARG A CA 1
ATOM 4422 C C . ARG A 1 550 ? 16.829 17.344 -32.950 1.00 79.25 550 ARG A C 1
ATOM 4424 O O . ARG A 1 550 ? 15.691 17.135 -32.530 1.00 79.25 550 ARG A O 1
ATOM 4431 N N . GLU A 1 551 ? 17.348 16.644 -33.954 1.00 82.06 551 GLU A N 1
ATOM 4432 C CA . GLU A 1 551 ? 16.643 15.528 -34.589 1.00 82.06 551 GLU A CA 1
ATOM 4433 C C . GLU A 1 551 ? 16.510 14.320 -33.656 1.00 82.06 551 GLU A C 1
ATOM 4435 O O . GLU A 1 551 ? 15.451 13.686 -33.640 1.00 82.06 551 GLU A O 1
ATOM 4440 N N . ARG A 1 552 ? 17.537 14.024 -32.847 1.00 80.25 552 ARG A N 1
ATOM 4441 C CA . ARG A 1 552 ? 17.484 12.989 -31.805 1.00 80.25 552 ARG A CA 1
ATOM 4442 C C . ARG A 1 552 ? 16.423 13.326 -30.762 1.00 80.25 552 ARG A C 1
ATOM 4444 O O . ARG A 1 552 ? 15.583 12.480 -30.469 1.00 80.25 552 ARG A O 1
ATOM 4451 N N . LEU A 1 553 ? 16.397 14.568 -30.278 1.00 79.94 553 LEU A N 1
ATOM 4452 C CA . LEU A 1 553 ? 15.398 15.036 -29.318 1.00 79.94 553 LEU A CA 1
ATOM 4453 C C . LEU A 1 553 ? 13.976 14.926 -29.883 1.00 79.94 553 LEU A C 1
ATOM 4455 O O . LEU A 1 553 ? 13.127 14.306 -29.251 1.00 79.94 553 LEU A O 1
ATOM 4459 N N . ARG A 1 554 ? 13.727 15.410 -31.110 1.00 82.12 554 ARG A N 1
ATOM 4460 C CA . ARG A 1 554 ? 12.402 15.307 -31.752 1.00 82.12 554 ARG A CA 1
ATOM 4461 C C . ARG A 1 554 ? 11.924 13.856 -31.871 1.00 82.12 554 ARG A C 1
ATOM 4463 O O . ARG A 1 554 ? 10.744 13.568 -31.690 1.00 82.12 554 ARG A O 1
ATOM 4470 N N . ARG A 1 555 ? 12.822 12.933 -32.229 1.00 85.75 555 ARG A N 1
ATOM 4471 C CA . ARG A 1 555 ? 12.493 11.504 -32.360 1.00 85.75 555 ARG A CA 1
ATOM 4472 C C . ARG A 1 555 ? 12.220 10.860 -31.006 1.00 85.75 555 ARG A C 1
ATOM 4474 O O . ARG A 1 555 ? 11.256 10.112 -30.897 1.00 85.75 555 ARG A O 1
ATOM 4481 N N . ASN A 1 556 ? 13.019 11.186 -29.994 1.00 83.56 556 ASN A N 1
ATOM 4482 C CA . ASN A 1 556 ? 12.828 10.727 -28.620 1.00 83.56 556 ASN A CA 1
ATOM 4483 C C . ASN A 1 556 ? 11.484 11.197 -28.049 1.00 83.56 556 ASN A C 1
ATOM 4485 O O . ASN A 1 556 ? 10.729 10.381 -27.529 1.00 83.56 556 ASN A O 1
ATOM 4489 N N . GLU A 1 557 ? 11.131 12.472 -28.235 1.00 81.50 557 GLU A N 1
ATOM 4490 C CA . GLU A 1 557 ? 9.813 13.001 -27.855 1.00 81.50 557 GLU A CA 1
ATOM 4491 C C . GLU A 1 557 ? 8.686 12.221 -28.545 1.00 81.50 557 GLU A C 1
ATOM 4493 O O . GLU A 1 557 ? 7.751 11.752 -27.896 1.00 81.50 557 GLU A O 1
ATOM 4498 N N . ARG A 1 558 ? 8.816 11.987 -29.856 1.00 84.62 558 ARG A N 1
ATOM 4499 C CA . ARG A 1 558 ? 7.813 11.244 -30.624 1.00 84.62 558 ARG A CA 1
ATOM 4500 C C . ARG A 1 558 ? 7.658 9.790 -30.170 1.00 84.62 558 ARG A C 1
ATOM 4502 O O . ARG A 1 558 ? 6.549 9.262 -30.225 1.00 84.62 558 ARG A O 1
ATOM 4509 N N . ILE A 1 559 ? 8.737 9.139 -29.733 1.00 86.75 559 ILE A N 1
ATOM 4510 C CA . ILE A 1 559 ? 8.687 7.781 -29.169 1.00 86.75 559 ILE A CA 1
ATOM 4511 C C . ILE A 1 559 ? 7.821 7.768 -27.914 1.00 86.75 559 ILE A C 1
ATOM 4513 O O . ILE A 1 559 ? 6.913 6.947 -27.823 1.00 86.75 559 ILE A O 1
ATOM 4517 N N . ILE A 1 560 ? 8.052 8.698 -26.985 1.00 83.19 560 ILE A N 1
ATOM 4518 C CA . ILE A 1 560 ? 7.274 8.781 -25.744 1.00 83.19 560 ILE A CA 1
ATOM 4519 C C . ILE A 1 560 ? 5.797 9.072 -26.034 1.00 83.19 560 ILE A C 1
ATOM 4521 O O . ILE A 1 560 ? 4.933 8.443 -25.431 1.00 83.19 560 ILE A O 1
ATOM 4525 N N . GLU A 1 561 ? 5.480 9.946 -26.995 1.00 82.25 561 GLU A N 1
ATOM 4526 C CA . GLU A 1 561 ? 4.090 10.194 -27.417 1.00 82.25 561 GLU A CA 1
ATOM 4527 C C . GLU A 1 561 ? 3.399 8.930 -27.947 1.00 82.25 561 GLU A C 1
ATOM 4529 O O . GLU A 1 561 ? 2.244 8.662 -27.614 1.00 82.25 561 GLU A O 1
ATOM 4534 N N . ILE A 1 562 ? 4.098 8.156 -28.783 1.00 85.62 562 ILE A N 1
ATOM 4535 C CA . ILE A 1 562 ? 3.568 6.915 -29.356 1.00 85.62 562 ILE A CA 1
ATOM 4536 C C . ILE A 1 562 ? 3.358 5.873 -28.260 1.00 85.62 562 ILE A C 1
ATOM 4538 O O . ILE A 1 562 ? 2.289 5.271 -28.206 1.00 85.62 562 ILE A O 1
ATOM 4542 N N . LEU A 1 563 ? 4.338 5.695 -27.371 1.00 85.88 563 LEU A N 1
ATOM 4543 C CA . LEU A 1 563 ? 4.232 4.767 -26.247 1.00 85.88 563 LEU A CA 1
ATOM 4544 C C . LEU A 1 563 ? 3.096 5.170 -25.310 1.00 85.88 563 LEU A C 1
ATOM 4546 O O . LEU A 1 563 ? 2.296 4.325 -24.927 1.00 85.88 563 LEU A O 1
ATOM 4550 N N . ALA A 1 564 ? 2.951 6.460 -25.015 1.00 80.88 564 ALA A N 1
ATOM 4551 C CA . ALA A 1 564 ? 1.862 6.928 -24.177 1.00 80.88 564 ALA A CA 1
ATOM 4552 C C . ALA A 1 564 ? 0.485 6.677 -24.802 1.00 80.88 564 ALA A C 1
ATOM 4554 O O . ALA A 1 564 ? -0.445 6.269 -24.110 1.00 80.88 564 ALA A O 1
ATOM 4555 N N . LYS A 1 565 ? 0.363 6.856 -26.119 1.00 82.94 565 LYS A N 1
ATOM 4556 C CA . LYS A 1 565 ? -0.868 6.534 -26.840 1.00 82.94 565 LYS A CA 1
ATOM 4557 C C . LYS A 1 565 ? -1.142 5.029 -26.873 1.00 82.94 565 LYS A C 1
ATOM 4559 O O . LYS A 1 565 ? -2.293 4.630 -26.770 1.00 82.94 565 LYS A O 1
ATOM 4564 N N . GLN A 1 566 ? -0.107 4.212 -27.043 1.00 84.88 566 GLN A N 1
ATOM 4565 C CA . GLN A 1 566 ? -0.231 2.759 -27.153 1.00 84.88 566 GLN A CA 1
ATOM 4566 C C . GLN A 1 566 ? -0.567 2.095 -25.811 1.00 84.88 566 GLN A C 1
ATOM 4568 O O . GLN A 1 566 ? -1.328 1.137 -25.799 1.00 84.88 566 GLN A O 1
ATOM 4573 N N . PHE A 1 567 ? -0.014 2.598 -24.705 1.00 82.69 567 PHE A N 1
ATOM 4574 C CA . PHE A 1 567 ? -0.137 1.977 -23.383 1.00 82.69 567 PHE A CA 1
ATOM 4575 C C . PHE A 1 567 ? -1.173 2.648 -22.471 1.00 82.69 567 PHE A C 1
ATOM 4577 O O . PHE A 1 567 ? -1.793 1.962 -21.667 1.00 82.69 567 PHE A O 1
ATOM 4584 N N . PHE A 1 568 ? -1.402 3.961 -22.594 1.00 79.75 568 PHE A N 1
ATOM 4585 C CA . PHE A 1 568 ? -2.394 4.676 -21.775 1.00 79.75 568 PHE A CA 1
ATOM 4586 C C . PHE A 1 568 ? -3.648 5.090 -22.549 1.00 79.75 568 PHE A C 1
ATOM 4588 O O . PHE A 1 568 ? -4.550 5.664 -21.951 1.00 79.75 568 PHE A O 1
ATOM 4595 N N . GLU A 1 569 ? -3.690 4.899 -23.873 1.00 74.38 569 GLU A N 1
ATOM 4596 C CA . GLU A 1 569 ? -4.728 5.452 -24.765 1.00 74.38 569 GLU A CA 1
ATOM 4597 C C . GLU A 1 569 ? -4.861 6.990 -24.698 1.00 74.38 569 GLU A C 1
ATOM 4599 O O . GLU A 1 569 ? -5.825 7.583 -25.188 1.00 74.38 569 GLU A O 1
ATOM 4604 N N . ILE A 1 570 ? -3.858 7.675 -24.140 1.00 66.69 570 ILE A N 1
ATOM 4605 C CA . ILE A 1 570 ? -3.845 9.130 -23.976 1.00 66.69 570 ILE A CA 1
ATOM 4606 C C . ILE A 1 570 ? -2.969 9.757 -25.061 1.00 66.69 570 ILE A C 1
ATOM 4608 O O . ILE A 1 570 ? -1.792 9.432 -25.212 1.00 66.69 570 ILE A O 1
ATOM 4612 N N . ASN A 1 571 ? -3.511 10.747 -25.776 1.00 59.28 571 ASN A N 1
ATOM 4613 C CA . ASN A 1 571 ? -2.688 11.621 -26.605 1.00 59.28 571 ASN A CA 1
ATOM 4614 C C . ASN A 1 571 ? -1.969 12.632 -25.707 1.00 59.28 571 ASN A C 1
ATOM 4616 O O . ASN A 1 571 ? -2.543 13.639 -25.289 1.00 59.28 571 ASN A O 1
ATOM 4620 N N . ILE A 1 572 ? -0.685 12.390 -25.453 1.00 58.47 572 ILE A N 1
ATOM 4621 C CA . ILE A 1 572 ? 0.238 13.390 -24.911 1.00 58.47 572 ILE A CA 1
ATOM 4622 C C . ILE A 1 572 ? 0.550 14.401 -26.030 1.00 58.47 572 ILE A C 1
ATOM 4624 O O . ILE A 1 572 ? 1.643 14.446 -26.568 1.00 58.47 572 ILE A O 1
ATOM 4628 N N . GLY A 1 573 ? -0.440 15.188 -26.448 1.00 43.97 573 GLY A N 1
ATOM 4629 C CA . GLY A 1 573 ? -0.200 16.316 -27.346 1.00 43.97 573 GLY A CA 1
ATOM 4630 C C . GLY A 1 573 ? 0.453 17.456 -26.568 1.00 43.97 573 GLY A C 1
ATOM 4631 O O . GLY A 1 573 ? -0.052 17.840 -25.510 1.00 43.97 573 GLY A O 1
ATOM 4632 N N . ARG A 1 574 ? 1.556 18.019 -27.070 1.00 43.47 574 ARG A N 1
ATOM 4633 C CA . ARG A 1 574 ? 1.957 19.368 -26.648 1.00 43.47 574 ARG A CA 1
ATOM 4634 C C . ARG A 1 574 ? 0.980 20.398 -27.227 1.00 43.47 574 ARG A C 1
ATOM 4636 O O . ARG A 1 574 ? 0.533 20.258 -28.365 1.00 43.47 574 ARG A O 1
ATOM 4643 N N . LYS A 1 575 ? 0.659 21.404 -26.408 1.00 34.75 575 LYS A N 1
ATOM 4644 C CA . LYS A 1 575 ? 0.202 22.717 -26.880 1.00 34.75 575 LYS A CA 1
ATOM 4645 C C . LYS A 1 575 ? 1.337 23.427 -27.603 1.00 34.75 575 LYS A C 1
ATOM 4647 O O . LYS A 1 575 ? 2.491 23.257 -27.144 1.00 34.75 575 LYS A O 1
#